Protein AF-0000000076744490 (afdb_homodimer)

pLDDT: mean 82.13, std 13.31, range [37.06, 96.62]

Solvent-accessible surface area (backbone atoms only — not comparable to full-atom values): 31929 Å² total; per-residue (Å²): 133,55,74,65,55,54,66,76,52,46,92,68,59,82,69,57,72,66,52,28,50,26,52,42,27,39,16,26,13,23,16,19,48,47,50,40,53,50,36,55,73,72,58,57,84,72,68,58,65,74,36,20,46,44,50,27,26,60,50,45,26,55,47,17,43,53,53,19,49,52,50,51,42,69,64,40,88,57,40,74,48,48,58,46,43,66,63,56,63,42,87,86,36,71,68,32,51,46,48,52,50,49,52,53,41,50,54,49,48,53,50,52,46,43,42,59,35,36,70,60,48,49,62,67,40,57,84,78,47,61,67,66,60,51,50,47,52,50,51,51,35,51,58,46,51,73,47,46,64,64,55,50,51,51,44,43,53,41,24,52,48,56,19,22,43,60,20,49,54,45,18,49,36,65,86,22,54,65,31,41,33,49,43,36,22,59,45,35,32,41,46,9,39,49,30,8,46,27,50,25,50,39,38,5,36,73,71,52,61,31,58,66,79,34,68,64,48,50,47,49,59,61,50,43,54,60,40,51,52,48,42,52,51,47,49,50,35,47,48,49,30,26,48,38,67,34,70,68,27,25,53,37,41,42,55,35,62,66,44,65,69,55,15,44,47,41,51,50,38,24,44,36,44,21,42,48,44,41,51,48,51,66,71,68,49,54,75,77,53,60,55,32,67,66,49,41,45,50,42,24,47,34,34,41,50,10,49,44,42,42,39,41,44,52,53,48,53,19,42,54,65,82,124,132,54,74,66,55,54,66,74,52,47,91,67,60,82,69,56,72,66,52,28,50,26,51,42,28,39,16,26,14,22,15,19,47,49,50,38,53,49,38,57,72,72,60,57,84,74,68,59,66,75,35,20,47,45,50,26,27,60,48,45,26,53,46,17,43,53,54,20,50,52,48,51,44,68,62,40,90,56,41,75,49,47,57,45,43,65,63,58,65,43,88,85,36,69,67,34,51,46,49,52,51,49,52,53,41,52,54,47,49,52,51,54,46,44,43,61,35,35,68,62,49,49,60,66,41,57,85,78,47,62,65,65,58,51,51,49,50,50,50,50,35,52,59,46,51,74,46,48,64,62,56,50,52,51,44,44,52,41,26,52,47,56,18,23,42,60,19,49,53,44,19,49,35,65,85,20,53,64,31,40,33,48,44,37,22,59,45,34,32,40,46,10,38,47,31,8,46,27,50,25,50,39,38,5,36,72,72,51,60,31,59,63,80,34,69,63,49,48,48,50,59,60,50,43,55,60,41,52,53,47,40,52,50,45,50,50,35,47,48,49,30,25,48,37,66,35,71,68,27,24,52,39,40,43,55,35,62,65,44,63,69,56,15,46,47,41,51,50,38,23,42,36,43,20,42,48,46,40,51,48,50,65,69,68,50,53,75,78,56,61,55,33,68,68,49,41,46,52,41,24,46,34,33,41,50,10,49,43,42,42,41,39,44,54,53,48,54,18,42,53,64,83,124

Nearest PDB structures (foldseek):
  8x2j-assembly1_C  TM=7.686E-01  e=6.790E-07  Chloroflexus aurantiacus J-10-fl
  6loe-assembly1_C  TM=7.136E-01  e=2.032E-06  Roseiflexus castenholzii DSM 13941
  7p5j-assembly1_B  TM=1.450E-01  e=9.316E-01  Homo sapiens
  8x2j-assembly1_C  TM=7.687E-01  e=6.649E-07  Chloroflexus aurantiacus J-10-fl
  6loe-assembly1_C  TM=7.156E-01  e=1.499E-06  Roseiflexus castenholzii DSM 13941

InterPro domains:
  IPR005614 NrfD-like [PF03916] (7-322)
  IPR017566 NrfD [TIGR03148] (7-323)
  IPR052049 Membrane-bound electron transfer protein [PTHR34856] (5-322)

Foldseek 3Di:
DDQVCCLQDDPLAPDHLLLLLLLLLLLLLLLLLLLLLCCVVPPDDDQSLLALLNVLSLPSNLCSLVVSVVSVLVPPPPSVCVVVLCVPQPVVDLVNVLSVLSVVLNVLSVLLSCLSCVVVVLVVCVPVDPPVVSVVSSVVSVVVNVVNVVSSVVNNVSSLCSQLSVLVNQLPPPQFLLSVFPLRSVLSSLLSNLLNLLSSLLRSCVPSVHQCPGRSNVVSLVVNQVSLVVSVVSVVVSLVVQCVVDDQSNVLSCVQCVDGDNVCLCVCQQPNQQRVVLNVCSVPPDPVCCRDSVNSNRSSVSNSRNSSSVSVSSSSSRSPRPD/DDLVCCLQDDPLAPDHLLLLLLLLLLLLLLLLLLLLLCCVVPPDDDQSLLALLNVLSLPSNLCSLVVSVVSVLVPPPPSVCVVVLCVPQPVVDLVNVLSVLSVVLNVLSVLLSCLSCVVVVLVVCVPVDDPVVSVVSSVVSVVVNVVNVVSSVVNNVSSLCSQLSVLVNQLPPPQFLLSVFPLRSVLSSLLSNLLNLLSSLLCSCPPSVHQCPGRSNVVSLVVNQVSLVVSVVSVVVSLVVQCVVDDQSNVLSCVQCVDGDNVCLCVCQQPNQQRVVLNVCSVPPDPVCCRDSVNSNRSSVSNSRNSSSVSVSSSSSRSPRPD

Secondary structure (DSSP, 8-state):
--HHHHHH--TT--S-HHHHHHHHHHHHHHHHHHHHHHIIIII--S-GGG-HHHHHHHHHHHHHHHHHHHHHHHHSSSGGGHHHHHHS--TT-HHHHHHHHHHHHHHHHHHHHHHHTHHHHHHHHTTTS-HHHHHHHHHHHHHHHHTHHHHHHHHHHHHHHHHHHHHHHHHT-TT-TTT--TTHHHHHHHHHHHHHHHHHHHHHHHTT---TTSHHHHHHHHHHHHHHHHHHHHHHHHHHHHHHH-THHHHHHHHHHSSSHHHHIIIIIIIIIIIIHHHHHHHHS-HHHHT-HHHHHHHHHHHHHHHHHHHHHHHHHTT----/--HHHHHH--TT--S-HHHHHHHHHHHHHHHHHHHHHHIIIII--S-GGG-HHHHHHHHHHHHHHHHHHHHHHHHSSSHHHHHHHHHS--TT-HHHHHHHHHHHHHHHHHHHHHHHTHHHHHHHHTTTS-HHHHHHHHHHHHHHHHTHHHHHHHHHHHHHHHHHHHHHHHHT-TT-TTT--TTHHHHHHHHHHHHHHHHHHHHHHHTS---TTSHHHHHHHHHHHHHHHHHHHHHHHHHHHHHHH-THHHHHHHHHHSSSHHHHIIIIIIIIIIIIHHHHHHHHS-HHHHT-HHHHHHHHHHHHHHHHHHHHHHHHHTT----

Radius of gyration: 26.06 Å; Cα contacts (8 Å, |Δi|>4): 910; chains: 2; bounding box: 58×89×66 Å

Sequence (646 aa):
MNGIETAFHFDSLVWDWIIAIYLFLAGMSAGAVMIGLYLKRRVIEGDPANNGILKAVAWLAPFGIIAGLTILIFHLTKPLAFWKIMIYYNPSSVMSMGVILFQVYMAVLFVWIGVIFRHQIIQFCEGKLPGGLLDWVDGVLIKIGKMNNPVELFLGVLAILLAAYTGFLLSALKTYPMLNNPVLPILFLFSSLSSGAAACLLFGILVFKESAHSPSVRWVHGFERPVVLFELFVLVTFFTGLIFSGGQNEVAAWNAIGGGFWSNWFWFGVVLIGMLLPLTLNAVTPNEVRHNGSYIFIVTTLSLVGVLMLRTFILYAGQMTVVMNGIETAFHFDSLVWDWIIAIYLFLAGMSAGAVMIGLYLKRRVIEGDPANNGILKAVAWLAPFGIIAGLTILIFHLTKPLAFWKIMIYYNPSSVMSMGVILFQVYMAVLFVWIGVIFRHQIIQFCEGKLPGGLLDWVDGVLIKIGKMNNPVELFLGVLAILLAAYTGFLLSALKTYPMLNNPVLPILFLFSSLSSGAAACLLFGILVFKESAHSPSVRWVHGFERPVVLFELFVLVTFFTGLIFSGGQNEVAAWNAIGGGFWSNWFWFGVVLIGMLLPLTLNAVTPNEVRHNGSYIFIVTTLSLVGVLMLRTFILYAGQMTVV

Structure (mmCIF, N/CA/C/O backbone):
data_AF-0000000076744490-model_v1
#
loop_
_entity.id
_entity.type
_entity.pdbx_description
1 polymer 'Nitrite reductase'
#
loop_
_atom_site.group_PDB
_atom_site.id
_atom_site.type_symbol
_atom_site.label_atom_id
_atom_site.label_alt_id
_atom_site.label_comp_id
_atom_site.label_asym_id
_atom_site.label_entity_id
_atom_site.label_seq_id
_atom_site.pdbx_PDB_ins_code
_atom_site.Cartn_x
_atom_site.Cartn_y
_atom_site.Cartn_z
_atom_site.occupancy
_atom_site.B_iso_or_equiv
_atom_site.auth_seq_id
_atom_site.auth_comp_id
_atom_site.auth_asym_id
_atom_site.auth_atom_id
_atom_site.pdbx_PDB_model_num
ATOM 1 N N . MET A 1 1 ? 28.906 8.758 30.156 1 38.09 1 MET A N 1
ATOM 2 C CA . MET A 1 1 ? 27.938 9.336 29.234 1 38.09 1 MET A CA 1
ATOM 3 C C . MET A 1 1 ? 26.828 8.344 28.922 1 38.09 1 MET A C 1
ATOM 5 O O . MET A 1 1 ? 27.094 7.219 28.5 1 38.09 1 MET A O 1
ATOM 9 N N . ASN A 1 2 ? 25.609 8.43 29.359 1 45.72 2 ASN A N 1
ATOM 10 C CA . ASN A 1 2 ? 24.5 7.48 29.406 1 45.72 2 ASN A CA 1
ATOM 11 C C . ASN A 1 2 ? 24.047 7.066 28.016 1 45.72 2 ASN A C 1
ATOM 13 O O . ASN A 1 2 ? 24.266 7.805 27.047 1 45.72 2 ASN A O 1
ATOM 17 N N . GLY A 1 3 ? 23.875 5.781 27.844 1 47.22 3 GLY A N 1
ATOM 18 C CA . GLY A 1 3 ? 23.484 5.121 26.609 1 47.22 3 GLY A CA 1
ATOM 19 C C . GLY A 1 3 ? 22.5 5.926 25.781 1 47.22 3 GLY A C 1
ATOM 20 O O . GLY A 1 3 ? 22.625 6.012 24.562 1 47.22 3 GLY A O 1
ATOM 21 N N . ILE A 1 4 ? 21.641 6.574 26.469 1 54.59 4 ILE A N 1
ATOM 22 C CA . ILE A 1 4 ? 20.609 7.391 25.828 1 54.59 4 ILE A CA 1
ATOM 23 C C . ILE A 1 4 ? 21.234 8.68 25.297 1 54.59 4 ILE A C 1
ATOM 25 O O . ILE A 1 4 ? 20.922 9.117 24.188 1 54.59 4 ILE A O 1
ATOM 29 N N . GLU A 1 5 ? 22.078 9.312 26.109 1 50.53 5 GLU A N 1
ATOM 30 C CA . GLU A 1 5 ? 22.688 10.57 25.672 1 50.53 5 GLU A CA 1
ATOM 31 C C . GLU A 1 5 ? 23.562 10.367 24.453 1 50.53 5 GLU A C 1
ATOM 33 O O . GLU A 1 5 ? 23.578 11.203 23.547 1 50.53 5 GLU A O 1
ATOM 38 N N . THR A 1 6 ? 24.266 9.352 24.453 1 50.81 6 THR A N 1
ATOM 39 C CA . THR A 1 6 ? 25.141 9.07 23.328 1 50.81 6 THR A CA 1
ATOM 40 C C . THR A 1 6 ? 24.344 8.695 22.078 1 50.81 6 THR A C 1
ATOM 42 O O . THR A 1 6 ? 24.781 8.953 20.953 1 50.81 6 THR A O 1
ATOM 45 N N . ALA A 1 7 ? 23.312 8.227 22.422 1 53.44 7 ALA A N 1
ATOM 46 C CA . ALA A 1 7 ? 22.484 7.789 21.297 1 53.44 7 ALA A CA 1
ATOM 47 C C . ALA A 1 7 ? 21.828 8.977 20.594 1 53.44 7 ALA A C 1
ATOM 49 O O . ALA A 1 7 ? 21.641 8.961 19.375 1 53.44 7 ALA A O 1
ATOM 50 N N . PHE A 1 8 ? 21.547 10.031 21.375 1 60.97 8 PHE A N 1
ATOM 51 C CA . PHE A 1 8 ? 20.812 11.156 20.828 1 60.97 8 PHE A CA 1
ATOM 52 C C . PHE A 1 8 ? 21.734 12.328 20.531 1 60.97 8 PHE A C 1
ATOM 54 O O . PHE A 1 8 ? 21.312 13.352 20 1 60.97 8 PHE A O 1
ATOM 61 N N . HIS A 1 9 ? 22.875 12.188 20.984 1 52.12 9 HIS A N 1
ATOM 62 C CA . HIS A 1 9 ? 23.859 13.234 20.719 1 52.12 9 HIS A CA 1
ATOM 63 C C . HIS A 1 9 ? 25.125 12.664 20.109 1 52.12 9 HIS A C 1
ATOM 65 O O . HIS A 1 9 ? 25.922 12.023 20.812 1 52.12 9 HIS A O 1
ATOM 71 N N . PHE A 1 10 ? 25.047 12.594 18.828 1 56.03 10 PHE A N 1
ATOM 72 C CA . PHE A 1 10 ? 26.281 12.203 18.172 1 56.03 10 PHE A CA 1
ATOM 73 C C . PHE A 1 10 ? 26.688 13.219 17.125 1 56.03 10 PHE A C 1
ATOM 75 O O . PHE A 1 10 ? 25.859 14.023 16.672 1 56.03 10 PHE A O 1
ATOM 82 N N . ASP A 1 11 ? 27.906 13.375 16.844 1 49.12 11 ASP A N 1
ATOM 83 C CA . ASP A 1 11 ? 28.516 14.422 16.031 1 49.12 11 ASP A CA 1
ATOM 84 C C . ASP A 1 11 ? 27.859 14.508 14.664 1 49.12 11 ASP A C 1
ATOM 86 O O . ASP A 1 11 ? 27.719 15.594 14.094 1 49.12 11 ASP A O 1
ATOM 90 N N . SER A 1 12 ? 27.359 13.453 14.164 1 52.72 12 SER A N 1
ATOM 91 C CA . SER A 1 12 ? 26.844 13.453 12.805 1 52.72 12 SER A CA 1
ATOM 92 C C . SER A 1 12 ? 25.344 13.758 12.789 1 52.72 12 SER A C 1
ATOM 94 O O . SER A 1 12 ? 24.719 13.758 11.727 1 52.72 12 SER A O 1
ATOM 96 N N . LEU A 1 13 ? 25 14.141 13.961 1 52.62 13 LEU A N 1
ATOM 97 C CA . LEU A 1 13 ? 23.562 14.375 14.078 1 52.62 13 LEU A CA 1
ATOM 98 C C . LEU A 1 13 ? 23.188 15.734 13.492 1 52.62 13 LEU A C 1
ATOM 100 O O . LEU A 1 13 ? 23.672 16.766 13.953 1 52.62 13 LEU A O 1
ATOM 104 N N . VAL A 1 14 ? 22.453 15.758 12.391 1 59.28 14 VAL A N 1
ATOM 105 C CA . VAL A 1 14 ? 22.016 16.984 11.742 1 59.28 14 VAL A CA 1
ATOM 106 C C . VAL A 1 14 ? 20.578 17.281 12.125 1 59.28 14 VAL A C 1
ATOM 108 O O . VAL A 1 14 ? 20.219 18.438 12.414 1 59.28 14 VAL A O 1
ATOM 111 N N . TRP A 1 15 ? 19.844 16.203 12.273 1 66.06 15 TRP A N 1
ATOM 112 C CA . TRP A 1 15 ? 18.438 16.391 12.562 1 66.06 15 TRP A CA 1
ATOM 113 C C . TRP A 1 15 ? 18.094 15.891 13.961 1 66.06 15 TRP A C 1
ATOM 115 O O . TRP A 1 15 ? 18.328 14.727 14.289 1 66.06 15 TRP A O 1
ATOM 125 N N . ASP A 1 16 ? 17.578 16.859 14.773 1 72.12 16 ASP A N 1
ATOM 126 C CA . ASP A 1 16 ? 17.281 16.594 16.172 1 72.12 16 ASP A CA 1
ATOM 127 C C . ASP A 1 16 ? 15.883 16 16.328 1 72.12 16 ASP A C 1
ATOM 129 O O . ASP A 1 16 ? 15.172 15.797 15.344 1 72.12 16 ASP A O 1
ATOM 133 N N . TRP A 1 17 ? 15.578 15.656 17.547 1 77.5 17 TRP A N 1
ATOM 134 C CA . TRP A 1 17 ? 14.32 15.031 17.938 1 77.5 17 TRP A CA 1
ATOM 135 C C . TRP A 1 17 ? 13.133 15.922 17.562 1 77.5 17 TRP A C 1
ATOM 137 O O . TRP A 1 17 ? 12.031 15.438 17.328 1 77.5 17 TRP A O 1
ATOM 147 N N . ILE A 1 18 ? 13.359 17.125 17.453 1 77.94 18 ILE A N 1
ATOM 148 C CA . ILE A 1 18 ? 12.297 18.078 17.141 1 77.94 18 ILE A CA 1
ATOM 149 C C . ILE A 1 18 ? 11.805 17.844 15.711 1 77.94 18 ILE A C 1
ATOM 151 O O . ILE A 1 18 ? 10.617 18.016 15.422 1 77.94 18 ILE A O 1
ATOM 155 N N . ILE A 1 19 ? 12.648 17.359 14.93 1 79.25 19 ILE A N 1
ATOM 156 C CA . ILE A 1 19 ? 12.281 17.094 13.547 1 79.25 19 ILE A CA 1
ATOM 157 C C . ILE A 1 19 ? 11.406 15.836 13.484 1 79.25 19 ILE A C 1
ATOM 159 O O . ILE A 1 19 ? 10.508 15.742 12.641 1 79.25 19 ILE A O 1
ATOM 163 N N . ALA A 1 20 ? 11.734 14.953 14.359 1 86.06 20 ALA A N 1
ATOM 164 C CA . ALA A 1 20 ? 10.906 13.75 14.422 1 86.06 20 ALA A CA 1
ATOM 165 C C . ALA A 1 20 ? 9.461 14.102 14.789 1 86.06 20 ALA A C 1
ATOM 167 O O . ALA A 1 20 ? 8.523 13.508 14.258 1 86.06 20 ALA A O 1
ATOM 168 N N . ILE A 1 21 ? 9.32 15.047 15.609 1 87 21 ILE A N 1
ATOM 169 C CA . ILE A 1 21 ? 7.996 15.492 16.031 1 87 21 ILE A CA 1
ATOM 170 C C . ILE A 1 21 ? 7.293 16.188 14.867 1 87 21 ILE A C 1
ATOM 172 O O . ILE A 1 21 ? 6.102 15.984 14.633 1 87 21 ILE A O 1
ATOM 176 N N . TYR A 1 22 ? 8.07 16.984 14.211 1 85.69 22 TYR A N 1
ATOM 177 C CA . TYR A 1 22 ? 7.516 17.656 13.039 1 85.69 22 TYR A CA 1
ATOM 178 C C . TYR A 1 22 ? 7.02 16.625 12.023 1 85.69 22 TYR A C 1
ATOM 180 O O . TYR A 1 22 ? 5.926 16.781 11.469 1 85.69 22 TYR A O 1
ATOM 188 N N . LEU A 1 23 ? 7.852 15.641 11.828 1 86.81 23 LEU A N 1
ATOM 189 C CA . LEU A 1 23 ? 7.496 14.617 10.859 1 86.81 23 LEU A CA 1
ATOM 190 C C . LEU A 1 23 ? 6.246 13.859 11.297 1 86.81 23 LEU A C 1
ATOM 192 O O . LEU A 1 23 ? 5.391 13.531 10.469 1 86.81 23 LEU A O 1
ATOM 196 N N . PHE A 1 24 ? 6.191 13.664 12.5 1 92 24 PHE A N 1
ATOM 197 C CA . PHE A 1 24 ? 5.047 12.953 13.062 1 92 24 PHE A CA 1
ATOM 198 C C . PHE A 1 24 ? 3.771 13.781 12.914 1 92 24 PHE A C 1
ATOM 200 O O . PHE A 1 24 ? 2.744 13.273 12.461 1 92 24 PHE A O 1
ATOM 207 N N . LEU A 1 25 ? 3.834 14.992 13.234 1 92.19 25 LEU A N 1
ATOM 208 C CA . LEU A 1 25 ? 2.668 15.867 13.203 1 92.19 25 LEU A CA 1
ATOM 209 C C . LEU A 1 25 ? 2.205 16.109 11.766 1 92.19 25 LEU A C 1
ATOM 211 O O . LEU A 1 25 ? 1.005 16.078 11.484 1 92.19 25 LEU A O 1
ATOM 215 N N . ALA A 1 26 ? 3.141 16.344 10.898 1 89.56 26 ALA A N 1
ATOM 216 C CA . ALA A 1 26 ? 2.807 16.547 9.492 1 89.56 26 ALA A CA 1
ATOM 217 C C . ALA A 1 26 ? 2.17 15.281 8.906 1 89.56 26 ALA A C 1
ATOM 219 O O . ALA A 1 26 ? 1.205 15.367 8.141 1 89.56 26 ALA A O 1
ATOM 220 N N . GLY A 1 27 ? 2.695 14.164 9.289 1 93.19 27 GLY A N 1
ATOM 221 C CA . GLY A 1 27 ? 2.125 12.906 8.836 1 93.19 27 GLY A CA 1
ATOM 222 C C . GLY A 1 27 ? 0.733 12.648 9.375 1 93.19 27 GLY A C 1
ATOM 223 O O . GLY A 1 27 ? -0.15 12.188 8.648 1 93.19 27 GLY A O 1
ATOM 224 N N . MET A 1 28 ? 0.612 12.906 10.602 1 94.88 28 MET A N 1
ATOM 225 C CA . MET A 1 28 ? -0.691 12.734 11.234 1 94.88 28 MET A CA 1
ATOM 226 C C . MET A 1 28 ? -1.745 13.609 10.57 1 94.88 28 MET A C 1
ATOM 228 O O . MET A 1 28 ? -2.881 13.172 10.359 1 94.88 28 MET A O 1
ATOM 232 N N . SER A 1 29 ? -1.323 14.812 10.25 1 95.38 29 SER A N 1
ATOM 233 C CA . SER A 1 29 ? -2.225 15.727 9.555 1 95.38 29 SER A CA 1
ATOM 234 C C . SER A 1 29 ? -2.674 15.156 8.219 1 95.38 29 SER A C 1
ATOM 236 O O . SER A 1 29 ? -3.873 15.07 7.945 1 95.38 29 SER A O 1
ATOM 238 N N . ALA A 1 30 ? -1.712 14.758 7.434 1 95.88 30 ALA A N 1
ATOM 239 C CA . ALA A 1 30 ? -2.01 14.211 6.113 1 95.88 30 ALA A CA 1
ATOM 240 C C . ALA A 1 30 ? -2.857 12.945 6.227 1 95.88 30 ALA A C 1
ATOM 242 O O . ALA A 1 30 ? -3.805 12.758 5.461 1 95.88 30 ALA A O 1
ATOM 243 N N . GLY A 1 31 ? -2.545 12.109 7.137 1 96.5 31 GLY A N 1
ATOM 244 C CA . GLY A 1 31 ? -3.314 10.898 7.348 1 96.5 31 GLY A CA 1
ATOM 245 C C . GLY A 1 31 ? -4.75 11.164 7.766 1 96.5 31 GLY A C 1
ATOM 246 O O . GLY A 1 31 ? -5.676 10.523 7.266 1 96.5 31 GLY A O 1
ATOM 247 N N . ALA A 1 32 ? -4.898 12.047 8.641 1 96.62 32 ALA A N 1
ATOM 248 C CA . ALA A 1 32 ? -6.234 12.406 9.109 1 96.62 32 ALA A CA 1
ATOM 249 C C . ALA A 1 32 ? -7.098 12.93 7.969 1 96.62 32 ALA A C 1
ATOM 251 O O . ALA A 1 32 ? -8.281 12.586 7.871 1 96.62 32 ALA A O 1
ATOM 252 N N . VAL A 1 33 ? -6.5 13.719 7.145 1 96.56 33 VAL A N 1
ATOM 253 C CA . VAL A 1 33 ? -7.234 14.305 6.031 1 96.56 33 VAL A CA 1
ATOM 254 C C . VAL A 1 33 ? -7.652 13.219 5.047 1 96.56 33 VAL A C 1
ATOM 256 O O . VAL A 1 33 ? -8.781 13.211 4.559 1 96.56 33 VAL A O 1
ATOM 259 N N . MET A 1 34 ? -6.758 12.32 4.797 1 96.12 34 MET A N 1
ATOM 260 C CA . MET A 1 34 ? -7.078 11.227 3.883 1 96.12 34 MET A CA 1
ATOM 261 C C . MET A 1 34 ? -8.234 10.391 4.418 1 96.12 34 MET A C 1
ATOM 263 O O . MET A 1 34 ? -9.148 10.047 3.668 1 96.12 34 MET A O 1
ATOM 267 N N . ILE A 1 35 ? -8.164 10.141 5.621 1 95.25 35 ILE A N 1
ATOM 268 C CA . ILE A 1 35 ? -9.219 9.359 6.254 1 95.25 35 ILE A CA 1
ATOM 269 C C . ILE A 1 35 ? -10.523 10.156 6.246 1 95.25 35 ILE A C 1
ATOM 271 O O . ILE A 1 35 ? -11.586 9.617 5.922 1 95.25 35 ILE A O 1
ATOM 275 N N . GLY A 1 36 ? -10.461 11.391 6.617 1 94.94 36 GLY A N 1
ATOM 276 C CA . GLY A 1 36 ? -11.641 12.25 6.625 1 94.94 36 GLY A CA 1
ATOM 277 C C . GLY A 1 36 ? -12.297 12.359 5.266 1 94.94 36 GLY A C 1
ATOM 278 O O . GLY A 1 36 ? -13.531 12.336 5.164 1 94.94 36 GLY A O 1
ATOM 279 N N . LEU A 1 37 ? -11.477 12.469 4.262 1 94.06 37 LEU A N 1
ATOM 280 C CA . LEU A 1 37 ? -12 12.57 2.904 1 94.06 37 LEU A CA 1
ATOM 281 C C . LEU A 1 37 ? -12.758 11.305 2.516 1 94.06 37 LEU A C 1
ATOM 283 O O . LEU A 1 37 ? -13.844 11.375 1.936 1 94.06 37 LEU A O 1
ATOM 287 N N . TYR A 1 38 ? -12.195 10.203 2.842 1 92.19 38 TYR A N 1
ATOM 288 C CA . TYR A 1 38 ? -12.836 8.945 2.5 1 92.19 38 TYR A CA 1
ATOM 289 C C . TYR A 1 38 ? -14.125 8.758 3.283 1 92.19 38 TYR A C 1
ATOM 291 O O . TYR A 1 38 ? -15.141 8.328 2.73 1 92.19 38 TYR A O 1
ATOM 299 N N . LEU A 1 39 ? -14.102 9.086 4.543 1 92.94 39 LEU A N 1
ATOM 300 C CA . LEU A 1 39 ? -15.281 8.938 5.387 1 92.94 39 LEU A CA 1
ATOM 301 C C . LEU A 1 39 ? -16.422 9.828 4.891 1 92.94 39 LEU A C 1
ATOM 303 O O . LEU A 1 39 ? -17.562 9.391 4.824 1 92.94 39 LEU A O 1
ATOM 307 N N . LYS A 1 40 ? -16.094 11.016 4.613 1 92.5 40 LYS A N 1
ATOM 308 C CA . LYS A 1 40 ? -17.109 11.953 4.141 1 92.5 40 LYS A CA 1
ATOM 309 C C . LYS A 1 40 ? -17.734 11.469 2.842 1 92.5 40 LYS A C 1
ATOM 311 O O . LYS A 1 40 ? -18.953 11.57 2.666 1 92.5 40 LYS A O 1
ATOM 316 N N . ARG A 1 41 ? -17 10.852 2.023 1 86.75 41 ARG A N 1
ATOM 317 C CA . ARG A 1 41 ? -17.453 10.492 0.685 1 86.75 41 ARG A CA 1
ATOM 318 C C . ARG A 1 41 ? -18.172 9.148 0.687 1 86.75 41 ARG A C 1
ATOM 320 O O . ARG A 1 41 ? -19.141 8.945 -0.053 1 86.75 41 ARG A O 1
ATOM 327 N N . ARG A 1 42 ? -17.781 8.25 1.55 1 86.38 42 ARG A N 1
ATOM 328 C CA . ARG A 1 42 ? -18.234 6.883 1.319 1 86.38 42 ARG A CA 1
ATOM 329 C C . ARG A 1 42 ? -18.938 6.324 2.547 1 86.38 42 ARG A C 1
ATOM 331 O O . ARG A 1 42 ? -19.734 5.387 2.438 1 86.38 42 ARG A O 1
ATOM 338 N N . VAL A 1 43 ? -18.703 6.898 3.66 1 88.06 43 VAL A N 1
ATOM 339 C CA . VAL A 1 43 ? -19.172 6.211 4.859 1 88.06 43 VAL A CA 1
ATOM 340 C C . VAL A 1 43 ? -20.266 7.035 5.531 1 88.06 43 VAL A C 1
ATOM 342 O O . VAL A 1 43 ? -21.312 6.504 5.922 1 88.06 43 VAL A O 1
ATOM 345 N N . ILE A 1 44 ? -20.047 8.289 5.66 1 88.62 44 ILE A N 1
ATOM 346 C CA . ILE A 1 44 ? -20.953 9.148 6.434 1 88.62 44 ILE A CA 1
ATOM 347 C C . ILE A 1 44 ? -22.219 9.406 5.637 1 88.62 44 ILE A C 1
ATOM 349 O O . ILE A 1 44 ? -22.172 9.828 4.48 1 88.62 44 ILE A O 1
ATOM 353 N N . GLU A 1 45 ? -23.266 8.922 6.445 1 84.19 45 GLU A N 1
ATOM 354 C CA . GLU A 1 45 ? -24.594 9.188 5.891 1 84.19 45 GLU A CA 1
ATOM 355 C C . GLU A 1 45 ? -25.25 10.375 6.578 1 84.19 45 GLU A C 1
ATOM 357 O O . GLU A 1 45 ? -25.297 10.445 7.809 1 84.19 45 GLU A O 1
ATOM 362 N N . GLY A 1 46 ? -25.344 11.531 5.91 1 83 46 GLY A N 1
ATOM 363 C CA . GLY A 1 46 ? -25.953 12.727 6.492 1 83 46 GLY A CA 1
ATOM 364 C C . GLY A 1 46 ? -25.031 13.93 6.461 1 83 46 GLY A C 1
ATOM 365 O O . GLY A 1 46 ? -24.25 14.094 5.52 1 83 46 GLY A O 1
ATOM 366 N N . ASP A 1 47 ? -25.234 14.688 7.609 1 85.94 47 ASP A N 1
ATOM 367 C CA . ASP A 1 47 ? -24.422 15.906 7.668 1 85.94 47 ASP A CA 1
ATOM 368 C C . ASP A 1 47 ? -23.031 15.609 8.211 1 85.94 47 ASP A C 1
ATOM 370 O O . ASP A 1 47 ? -22.875 15.273 9.383 1 85.94 47 ASP A O 1
ATOM 374 N N . PRO A 1 48 ? -22.062 15.75 7.375 1 87.75 48 PRO A N 1
ATOM 375 C CA . PRO A 1 48 ? -20.688 15.453 7.777 1 87.75 48 PRO A CA 1
ATOM 376 C C . PRO A 1 48 ? -20.219 16.328 8.938 1 87.75 48 PRO A C 1
ATOM 378 O O . PRO A 1 48 ? -19.312 15.93 9.68 1 87.75 48 PRO A O 1
ATOM 381 N N . ALA A 1 49 ? -20.797 17.453 9.109 1 87.94 49 ALA A N 1
ATOM 382 C CA . ALA A 1 49 ? -20.359 18.391 10.148 1 87.94 49 ALA A CA 1
ATOM 383 C C . ALA A 1 49 ? -20.688 17.844 11.539 1 87.94 49 ALA A C 1
ATOM 385 O O . ALA A 1 49 ? -20.109 18.281 12.539 1 87.94 49 ALA A O 1
ATOM 386 N N . ASN A 1 50 ? -21.578 16.875 11.609 1 88.75 50 ASN A N 1
ATOM 387 C CA . ASN A 1 50 ? -21.984 16.344 12.906 1 88.75 50 ASN A CA 1
ATOM 388 C C . ASN A 1 50 ? -21.219 15.062 13.258 1 88.75 50 ASN A C 1
ATOM 390 O O . ASN A 1 50 ? -21.375 14.531 14.352 1 88.75 50 ASN A O 1
ATOM 394 N N . ASN A 1 51 ? -20.438 14.609 12.391 1 92.06 51 ASN A N 1
ATOM 395 C CA . ASN A 1 51 ? -19.641 13.406 12.641 1 92.06 51 ASN A CA 1
ATOM 396 C C . ASN A 1 51 ? -18.438 13.711 13.516 1 92.06 51 ASN A C 1
ATOM 398 O O . ASN A 1 51 ? -17.656 14.625 13.211 1 92.06 51 ASN A O 1
ATOM 402 N N . GLY A 1 52 ? -18.297 13.031 14.555 1 91.94 52 GLY A N 1
ATOM 403 C CA . GLY A 1 52 ? -17.234 13.273 15.523 1 91.94 52 GLY A CA 1
ATOM 404 C C . GLY A 1 52 ? -15.844 13.062 14.938 1 91.94 52 GLY A C 1
ATOM 405 O O . GLY A 1 52 ? -14.891 13.742 15.336 1 91.94 52 GLY A O 1
ATOM 406 N N . ILE A 1 53 ? -15.719 12.141 14.055 1 92.81 53 ILE A N 1
ATOM 407 C CA . ILE A 1 53 ? -14.422 11.859 13.453 1 92.81 53 ILE A CA 1
ATOM 408 C C . ILE A 1 53 ? -14.008 13.023 12.555 1 92.81 53 ILE A C 1
ATOM 410 O O . ILE A 1 53 ? -12.844 13.438 12.547 1 92.81 53 ILE A O 1
ATOM 414 N N . LEU A 1 54 ? -14.961 13.578 11.836 1 94.25 54 LEU A N 1
ATOM 415 C CA . LEU A 1 54 ? -14.664 14.695 10.953 1 94.25 54 LEU A CA 1
ATOM 416 C C . LEU A 1 54 ? -14.336 15.953 11.758 1 94.25 54 LEU A C 1
ATOM 418 O O . LEU A 1 54 ? -13.516 16.766 11.336 1 94.25 54 LEU A O 1
ATOM 422 N N . LYS A 1 55 ? -14.992 16.094 12.852 1 93.94 55 LYS A N 1
ATOM 423 C CA . LYS A 1 55 ? -14.641 17.188 13.742 1 93.94 55 LYS A CA 1
ATOM 424 C C . LYS A 1 55 ? -13.211 17.062 14.25 1 93.94 55 LYS A C 1
ATOM 426 O O . LYS A 1 55 ? -12.477 18.047 14.336 1 93.94 55 LYS A O 1
ATOM 431 N N . ALA A 1 56 ? -12.883 15.836 14.562 1 94.31 56 ALA A N 1
ATOM 432 C CA . ALA A 1 56 ? -11.516 15.578 15 1 94.31 56 ALA A CA 1
ATOM 433 C C . ALA A 1 56 ? -10.516 15.906 13.898 1 94.31 56 ALA A C 1
ATOM 435 O O . ALA A 1 56 ? -9.484 16.531 14.148 1 94.31 56 ALA A O 1
ATOM 436 N N . VAL A 1 57 ? -10.836 15.5 12.695 1 94.38 57 VAL A N 1
ATOM 437 C CA . VAL A 1 57 ? -9.969 15.766 11.547 1 94.38 57 VAL A CA 1
ATOM 438 C C . VAL A 1 57 ? -9.805 17.281 11.375 1 94.38 57 VAL A C 1
ATOM 440 O O . VAL A 1 57 ? -8.703 17.766 11.109 1 94.38 57 VAL A O 1
ATOM 443 N N . ALA A 1 58 ? -10.875 17.984 11.57 1 93.25 58 ALA A N 1
ATOM 444 C CA . ALA A 1 58 ? -10.883 19.438 11.367 1 93.25 58 ALA A CA 1
ATOM 445 C C . ALA A 1 58 ? -9.953 20.125 12.359 1 93.25 58 ALA A C 1
ATOM 447 O O . ALA A 1 58 ? -9.422 21.203 12.062 1 93.25 58 ALA A O 1
ATOM 448 N N . TRP A 1 59 ? -9.75 19.547 13.43 1 92.75 59 TRP A N 1
ATOM 449 C CA . TRP A 1 59 ? -8.883 20.141 14.438 1 92.75 59 TRP A CA 1
ATOM 450 C C . TRP A 1 59 ? -7.461 19.594 14.32 1 92.75 59 TRP A C 1
ATOM 452 O O . TRP A 1 59 ? -6.492 20.359 14.383 1 92.75 59 TRP A O 1
ATOM 462 N N . LEU A 1 60 ? -7.344 18.328 14.109 1 93.62 60 LEU A N 1
ATOM 463 C CA . LEU A 1 60 ? -6.051 17.656 14.117 1 93.62 60 LEU A CA 1
ATOM 464 C C . LEU A 1 60 ? -5.227 18.047 12.898 1 93.62 60 LEU A C 1
ATOM 466 O O . LEU A 1 60 ? -4.008 18.234 13 1 93.62 60 LEU A O 1
ATOM 470 N N . ALA A 1 61 ? -5.91 18.109 11.758 1 94.62 61 ALA A N 1
ATOM 471 C CA . ALA A 1 61 ? -5.188 18.344 10.516 1 94.62 61 ALA A CA 1
ATOM 472 C C . ALA A 1 61 ? -4.512 19.719 10.523 1 94.62 61 ALA A C 1
ATOM 474 O O . ALA A 1 61 ? -3.299 19.812 10.312 1 94.62 61 ALA A O 1
ATOM 475 N N . PRO A 1 62 ? -5.25 20.781 10.844 1 92.88 62 PRO A N 1
ATOM 476 C CA . PRO A 1 62 ? -4.582 22.094 10.898 1 92.88 62 PRO A CA 1
ATOM 477 C C . PRO A 1 62 ? -3.58 22.188 12.047 1 92.88 62 PRO A C 1
ATOM 479 O O . PRO A 1 62 ? -2.523 22.797 11.898 1 92.88 62 PRO A O 1
ATOM 482 N N . PHE A 1 63 ? -3.941 21.609 13.117 1 91.88 63 PHE A N 1
ATOM 483 C CA . PHE A 1 63 ? -3.037 21.641 14.258 1 91.88 63 PHE A CA 1
ATOM 484 C C . PHE A 1 63 ? -1.705 20.984 13.914 1 91.88 63 PHE A C 1
ATOM 486 O O . PHE A 1 63 ? -0.643 21.5 14.258 1 91.88 63 PHE A O 1
ATOM 493 N N . GLY A 1 64 ? -1.796 19.859 13.32 1 90.5 64 GLY A N 1
ATOM 494 C CA . GLY A 1 64 ? -0.585 19.156 12.953 1 90.5 64 GLY A CA 1
ATOM 495 C C . GLY A 1 64 ? 0.334 19.953 12.055 1 90.5 64 GLY A C 1
ATOM 496 O O . GLY A 1 64 ? 1.551 19.969 12.258 1 90.5 64 GLY A O 1
ATOM 497 N N . ILE A 1 65 ? -0.258 20.594 11.141 1 88.12 65 ILE A N 1
ATOM 498 C CA . ILE A 1 65 ? 0.541 21.328 10.164 1 88.12 65 ILE A CA 1
ATOM 499 C C . ILE A 1 65 ? 1.089 22.609 10.797 1 88.12 65 ILE A C 1
ATOM 501 O O . ILE A 1 65 ? 2.268 22.938 10.641 1 88.12 65 ILE A O 1
ATOM 505 N N . ILE A 1 66 ? 0.246 23.328 11.531 1 88.69 66 ILE A N 1
ATOM 506 C CA . ILE A 1 66 ? 0.658 24.578 12.148 1 88.69 66 ILE A CA 1
ATOM 507 C C . ILE A 1 66 ? 1.74 24.312 13.188 1 88.69 66 ILE A C 1
ATOM 509 O O . ILE A 1 66 ? 2.771 25 13.211 1 88.69 66 ILE A O 1
ATOM 513 N N . ALA A 1 67 ? 1.492 23.359 13.984 1 87.44 67 ALA A N 1
ATOM 514 C CA . ALA A 1 67 ? 2.484 23 14.992 1 87.44 67 ALA A CA 1
ATOM 515 C C . ALA A 1 67 ? 3.779 22.516 14.336 1 87.44 67 ALA A C 1
ATOM 517 O O . ALA A 1 67 ? 4.875 22.875 14.781 1 87.44 67 ALA A O 1
ATOM 518 N N . GLY A 1 68 ? 3.654 21.766 13.352 1 80.56 68 GLY A N 1
ATOM 519 C CA . GLY A 1 68 ? 4.832 21.281 12.641 1 80.56 68 GLY A CA 1
ATOM 520 C C . GLY A 1 68 ? 5.637 22.406 12.008 1 80.56 68 GLY A C 1
ATOM 521 O O . GLY A 1 68 ? 6.863 22.438 12.133 1 80.56 68 GLY A O 1
ATOM 522 N N . LEU A 1 69 ? 4.949 23.25 11.375 1 77.12 69 LEU A N 1
ATOM 523 C CA . LEU A 1 69 ? 5.629 24.359 10.734 1 77.12 69 LEU A CA 1
ATOM 524 C C . LEU A 1 69 ? 6.293 25.266 11.773 1 77.12 69 LEU A C 1
ATOM 526 O O . LEU A 1 69 ? 7.379 25.797 11.531 1 77.12 69 LEU A O 1
ATOM 530 N N . THR A 1 70 ? 5.617 25.469 12.852 1 80.75 70 THR A N 1
ATOM 531 C CA . THR A 1 70 ? 6.184 26.266 13.93 1 80.75 70 THR A CA 1
ATOM 532 C C . THR A 1 70 ? 7.488 25.641 14.438 1 80.75 70 THR A C 1
ATOM 534 O O . THR A 1 70 ? 8.469 26.359 14.656 1 80.75 70 THR A O 1
ATOM 537 N N . ILE A 1 71 ? 7.473 24.391 14.539 1 78.5 71 ILE A N 1
ATOM 538 C CA . ILE A 1 71 ? 8.664 23.688 14.977 1 78.5 71 ILE A CA 1
ATOM 539 C C . ILE A 1 71 ? 9.781 23.859 13.953 1 78.5 71 ILE A C 1
ATOM 541 O O . ILE A 1 71 ? 10.938 24.078 14.312 1 78.5 71 ILE A O 1
ATOM 545 N N . LEU A 1 72 ? 9.438 23.766 12.719 1 70.5 72 LEU A N 1
ATOM 546 C CA . LEU A 1 72 ? 10.422 23.906 11.648 1 70.5 72 LEU A CA 1
ATOM 547 C C . LEU A 1 72 ? 11.023 25.297 11.625 1 70.5 72 LEU A C 1
ATOM 549 O O . LEU A 1 72 ? 12.219 25.469 11.391 1 70.5 72 LEU A O 1
ATOM 553 N N . ILE A 1 73 ? 10.234 26.266 11.867 1 68.75 73 ILE A N 1
ATOM 554 C CA . ILE A 1 73 ? 10.688 27.656 11.875 1 68.75 73 ILE A CA 1
ATOM 555 C C . ILE A 1 73 ? 11.68 27.875 13.023 1 68.75 73 ILE A C 1
ATOM 557 O O . ILE A 1 73 ? 12.695 28.547 12.852 1 68.75 73 ILE A O 1
ATOM 561 N N . PHE A 1 74 ? 11.453 27.281 14.078 1 67.06 74 PHE A N 1
ATOM 562 C CA . PHE A 1 74 ? 12.312 27.469 15.234 1 67.06 74 PHE A CA 1
ATOM 563 C C . PHE A 1 74 ? 13.602 26.672 15.094 1 67.06 74 PHE A C 1
ATOM 565 O O . PHE A 1 74 ? 14.633 27.031 15.68 1 67.06 74 PHE A O 1
ATOM 572 N N . HIS A 1 75 ? 13.578 25.609 14.391 1 62.59 75 HIS A N 1
ATOM 573 C CA . HIS A 1 75 ? 14.758 24.781 14.203 1 62.59 75 HIS A CA 1
ATOM 574 C C . HIS A 1 75 ? 15.695 25.391 13.156 1 62.59 75 HIS A C 1
ATOM 576 O O . HIS A 1 75 ? 16.906 25.141 13.188 1 62.59 75 HIS A O 1
ATOM 582 N N . LEU A 1 76 ? 15.133 26 12.195 1 53.69 76 LEU A N 1
ATOM 583 C CA . LEU A 1 76 ? 16 26.625 11.203 1 53.69 76 LEU A CA 1
ATOM 584 C C . LEU A 1 76 ? 16.828 27.75 11.836 1 53.69 76 LEU A C 1
ATOM 586 O O . LEU A 1 76 ? 16.328 28.484 12.703 1 53.69 76 LEU A O 1
ATOM 590 N N . THR A 1 77 ? 18.188 27.453 12.023 1 52.38 77 THR A N 1
ATOM 591 C CA . THR A 1 77 ? 19.125 28.406 12.602 1 52.38 77 THR A CA 1
ATOM 592 C C . THR A 1 77 ? 18.766 29.844 12.227 1 52.38 77 THR A C 1
ATOM 594 O O . THR A 1 77 ? 19 30.766 13 1 52.38 77 THR A O 1
ATOM 597 N N . LYS A 1 78 ? 18.547 30.078 10.906 1 46 78 LYS A N 1
ATOM 598 C CA . LYS A 1 78 ? 18.109 31.438 10.539 1 46 78 LYS A CA 1
ATOM 599 C C . LYS A 1 78 ? 16.641 31.438 10.102 1 46 78 LYS A C 1
ATOM 601 O O . LYS A 1 78 ? 16.344 31.359 8.914 1 46 78 LYS A O 1
ATOM 606 N N . PRO A 1 79 ? 15.836 31.344 11.055 1 48.59 79 PRO A N 1
ATOM 607 C CA . PRO A 1 79 ? 14.391 31.266 10.875 1 48.59 79 PRO A CA 1
ATOM 608 C C . PRO A 1 79 ? 13.859 32.281 9.859 1 48.59 79 PRO A C 1
ATOM 610 O O . PRO A 1 79 ? 12.906 31.969 9.133 1 48.59 79 PRO A O 1
ATOM 613 N N . LEU A 1 80 ? 14.523 33.344 9.953 1 44.34 80 LEU A N 1
ATOM 614 C CA . LEU A 1 80 ? 14.133 34.438 9.086 1 44.34 80 LEU A CA 1
ATOM 615 C C . LEU A 1 80 ? 14.484 34.156 7.629 1 44.34 80 LEU A C 1
ATOM 617 O O . LEU A 1 80 ? 14.008 34.844 6.719 1 44.34 80 LEU A O 1
ATOM 621 N N . ALA A 1 81 ? 15.391 33.375 7.453 1 41.78 81 ALA A N 1
ATOM 622 C CA . ALA A 1 81 ? 15.773 33.031 6.086 1 41.78 81 ALA A CA 1
ATOM 623 C C . ALA A 1 81 ? 14.852 31.969 5.504 1 41.78 81 ALA A C 1
ATOM 625 O O . ALA A 1 81 ? 14.938 31.641 4.32 1 41.78 81 ALA A O 1
ATOM 626 N N . PHE A 1 82 ? 14.172 31.344 6.266 1 48.88 82 PHE A N 1
ATOM 627 C CA . PHE A 1 82 ? 13.148 30.406 5.816 1 48.88 82 PHE A CA 1
ATOM 628 C C . PHE A 1 82 ? 12.195 31.078 4.836 1 48.88 82 PHE A C 1
ATOM 630 O O . PHE A 1 82 ? 11.766 30.453 3.857 1 48.88 82 PHE A O 1
ATOM 637 N N . TRP A 1 83 ? 11.922 32.406 5.293 1 44.28 83 TRP A N 1
ATOM 638 C CA . TRP A 1 83 ? 11.094 33.125 4.34 1 44.28 83 TRP A CA 1
ATOM 639 C C . TRP A 1 83 ? 11.766 33.188 2.971 1 44.28 83 TRP A C 1
ATOM 641 O O . TRP A 1 83 ? 11.086 33.219 1.941 1 44.28 83 TRP A O 1
ATOM 651 N N . LYS A 1 84 ? 13.023 33.188 2.99 1 45.72 84 LYS A N 1
ATOM 652 C CA . LYS A 1 84 ? 13.75 33.281 1.728 1 45.72 84 LYS A CA 1
ATOM 653 C C . LYS A 1 84 ? 13.672 31.969 0.95 1 45.72 84 LYS A C 1
ATOM 655 O O . LYS A 1 84 ? 13.57 31.984 -0.279 1 45.72 84 LYS A O 1
ATOM 660 N N . ILE A 1 85 ? 13.781 30.938 1.667 1 47.41 85 ILE A N 1
ATOM 661 C CA . ILE A 1 85 ? 13.695 29.641 1.001 1 47.41 85 ILE A CA 1
ATOM 662 C C . ILE A 1 85 ? 12.273 29.422 0.484 1 47.41 85 ILE A C 1
ATOM 664 O O . ILE A 1 85 ? 12.07 28.781 -0.546 1 47.41 85 ILE A O 1
ATOM 668 N N . MET A 1 86 ? 11.359 29.953 1.263 1 44.75 86 MET A N 1
ATOM 669 C CA . MET A 1 86 ? 9.969 29.938 0.823 1 44.75 86 MET A CA 1
ATOM 670 C C . MET A 1 86 ? 9.797 30.75 -0.453 1 44.75 86 MET A C 1
ATOM 672 O O . MET A 1 86 ? 8.938 30.453 -1.281 1 44.75 86 MET A O 1
ATOM 676 N N . ILE A 1 87 ? 10.594 31.828 -0.504 1 44.88 87 ILE A N 1
ATOM 677 C CA . ILE A 1 87 ? 10.414 32.75 -1.62 1 44.88 87 ILE A CA 1
ATOM 678 C C . ILE A 1 87 ? 11.352 32.375 -2.764 1 44.88 87 ILE A C 1
ATOM 680 O O . ILE A 1 87 ? 10.977 32.438 -3.936 1 44.88 87 ILE A O 1
ATOM 684 N N . TYR A 1 88 ? 12.5 31.984 -2.529 1 44.41 88 TYR A N 1
ATOM 685 C CA . TYR A 1 88 ? 13.367 31.625 -3.645 1 44.41 88 TYR A CA 1
ATOM 686 C C . TYR A 1 88 ? 13.258 30.125 -3.953 1 44.41 88 TYR A C 1
ATOM 688 O O . TYR A 1 88 ? 13.914 29.312 -3.303 1 44.41 88 TYR A O 1
ATOM 696 N N . TYR A 1 89 ? 12.328 29.812 -4.68 1 48.88 89 TYR A N 1
ATOM 697 C CA . TYR A 1 89 ? 11.953 28.469 -5.102 1 48.88 89 TYR A CA 1
ATOM 698 C C . TYR A 1 89 ? 12.977 27.906 -6.078 1 48.88 89 TYR A C 1
ATOM 700 O O . TYR A 1 89 ? 13.328 28.547 -7.062 1 48.88 89 TYR A O 1
ATOM 708 N N . ASN A 1 90 ? 13.93 27.203 -5.629 1 51.19 90 ASN A N 1
ATOM 709 C CA . ASN A 1 90 ? 14.695 26.406 -6.586 1 51.19 90 ASN A CA 1
ATOM 710 C C . ASN A 1 90 ? 14.016 25.078 -6.879 1 51.19 90 ASN A C 1
ATOM 712 O O . ASN A 1 90 ? 13.977 24.188 -6.016 1 51.19 90 ASN A O 1
ATOM 716 N N . PRO A 1 91 ? 13.297 25.047 -7.977 1 55.66 91 PRO A N 1
ATOM 717 C CA . PRO A 1 91 ? 12.539 23.844 -8.328 1 55.66 91 PRO A CA 1
ATOM 718 C C . PRO A 1 91 ? 13.398 22.578 -8.281 1 55.66 91 PRO A C 1
ATOM 720 O O . PRO A 1 91 ? 12.859 21.469 -8.219 1 55.66 91 PRO A O 1
ATOM 723 N N . SER A 1 92 ? 14.625 22.766 -8.219 1 56.78 92 SER A N 1
ATOM 724 C CA . SER A 1 92 ? 15.469 21.562 -8.242 1 56.78 92 SER A CA 1
ATOM 725 C C . SER A 1 92 ? 15.734 21.062 -6.828 1 56.78 92 SER A C 1
ATOM 727 O O . SER A 1 92 ? 16.234 19.938 -6.652 1 56.78 92 SER A O 1
ATOM 729 N N . SER A 1 93 ? 15.289 21.906 -5.918 1 63 93 SER A N 1
ATOM 730 C CA . SER A 1 93 ? 15.547 21.484 -4.543 1 63 93 SER A CA 1
ATOM 731 C C . SER A 1 93 ? 14.312 20.844 -3.926 1 63 93 SER A C 1
ATOM 733 O O . SER A 1 93 ? 13.211 21.391 -4.004 1 63 93 SER A O 1
ATOM 735 N N . VAL A 1 94 ? 14.414 19.625 -3.484 1 68.25 94 VAL A N 1
ATOM 736 C CA . VAL A 1 94 ? 13.352 18.875 -2.838 1 68.25 94 VAL A CA 1
ATOM 737 C C . VAL A 1 94 ? 12.773 19.672 -1.675 1 68.25 94 VAL A C 1
ATOM 739 O O . VAL A 1 94 ? 11.562 19.656 -1.433 1 68.25 94 VAL A O 1
ATOM 742 N N . MET A 1 95 ? 13.625 20.547 -1.077 1 68.25 95 MET A N 1
ATOM 743 C CA . MET A 1 95 ? 13.18 21.328 0.077 1 68.25 95 MET A CA 1
ATOM 744 C C . MET A 1 95 ? 12.234 22.453 -0.349 1 68.25 95 MET A C 1
ATOM 746 O O . MET A 1 95 ? 11.219 22.688 0.308 1 68.25 95 MET A O 1
ATOM 750 N N . SER A 1 96 ? 12.539 23.062 -1.447 1 69.12 96 SER A N 1
ATOM 751 C CA . SER A 1 96 ? 11.688 24.141 -1.951 1 69.12 96 SER A CA 1
ATOM 752 C C . SER A 1 96 ? 10.328 23.609 -2.393 1 69.12 96 SER A C 1
ATOM 754 O O . SER A 1 96 ? 9.305 24.25 -2.158 1 69.12 96 SER A O 1
ATOM 756 N N . MET A 1 97 ? 10.32 22.453 -2.893 1 78.44 97 MET A N 1
ATOM 757 C CA . MET A 1 97 ? 9.07 21.844 -3.326 1 78.44 97 MET A CA 1
ATOM 758 C C . MET A 1 97 ? 8.195 21.5 -2.127 1 78.44 97 MET A C 1
ATOM 760 O O . MET A 1 97 ? 6.965 21.547 -2.213 1 78.44 97 MET A O 1
ATOM 764 N N . GLY A 1 98 ? 8.805 21.266 -1.092 1 77.88 98 GLY A N 1
ATOM 765 C CA . GLY A 1 98 ? 8.062 20.953 0.12 1 77.88 98 GLY A CA 1
ATOM 766 C C . GLY A 1 98 ? 7.32 22.141 0.694 1 77.88 98 GLY A C 1
ATOM 767 O O . GLY A 1 98 ? 6.176 22.016 1.13 1 77.88 98 GLY A O 1
ATOM 768 N N . VAL A 1 99 ? 7.938 23.25 0.599 1 76.62 99 VAL A N 1
ATOM 769 C CA . VAL A 1 99 ? 7.32 24.453 1.152 1 76.62 99 VAL A CA 1
ATOM 770 C C . VAL A 1 99 ? 6.078 24.812 0.344 1 76.62 99 VAL A C 1
ATOM 772 O O . VAL A 1 99 ? 5.043 25.172 0.911 1 76.62 99 VAL A O 1
ATOM 775 N N . ILE A 1 100 ? 6.219 24.688 -0.88 1 81.31 100 ILE A N 1
ATOM 776 C CA . ILE A 1 100 ? 5.078 24.969 -1.746 1 81.31 100 ILE A CA 1
ATOM 777 C C . ILE A 1 100 ? 3.957 23.969 -1.462 1 81.31 100 ILE A C 1
ATOM 779 O O . ILE A 1 100 ? 2.787 24.344 -1.371 1 81.31 100 ILE A O 1
ATOM 783 N N . LEU A 1 101 ? 4.355 22.766 -1.328 1 87.44 101 LEU A N 1
ATOM 784 C CA . LEU A 1 101 ? 3.375 21.719 -1.051 1 87.44 101 LEU A CA 1
ATOM 785 C C . LEU A 1 101 ? 2.643 22 0.258 1 87.44 101 LEU A C 1
ATOM 787 O O . LEU A 1 101 ? 1.416 21.891 0.324 1 87.44 101 LEU A O 1
ATOM 791 N N . PHE A 1 102 ? 3.348 22.484 1.19 1 86.75 102 PHE A N 1
ATOM 792 C CA . PHE A 1 102 ? 2.768 22.781 2.498 1 86.75 102 PHE A CA 1
ATOM 793 C C . PHE A 1 102 ? 1.782 23.938 2.412 1 86.75 102 PHE A C 1
A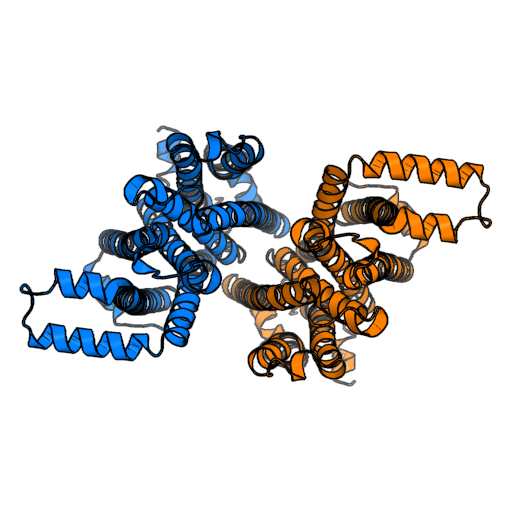TOM 795 O O . PHE A 1 102 ? 0.695 23.875 2.99 1 86.75 102 PHE A O 1
ATOM 802 N N . GLN A 1 103 ? 2.158 24.938 1.701 1 86.44 103 GLN A N 1
ATOM 803 C CA . GLN A 1 103 ? 1.318 26.125 1.592 1 86.44 103 GLN A CA 1
ATOM 804 C C . GLN A 1 103 ? 0.026 25.812 0.84 1 86.44 103 GLN A C 1
ATOM 806 O O . GLN A 1 103 ? -1.061 26.188 1.283 1 86.44 103 GLN A O 1
ATOM 811 N N . VAL A 1 104 ? 0.195 25.188 -0.21 1 90.44 104 VAL A N 1
ATOM 812 C CA . VAL A 1 104 ? -0.979 24.859 -1.012 1 90.44 104 VAL A CA 1
ATOM 813 C C . VAL A 1 104 ? -1.875 23.875 -0.243 1 90.44 104 VAL A C 1
ATOM 815 O O . VAL A 1 104 ? -3.1 24.031 -0.237 1 90.44 104 VAL A O 1
ATOM 818 N N . TYR A 1 105 ? -1.28 22.906 0.385 1 94.12 105 TYR A N 1
ATOM 819 C CA . TYR A 1 105 ? -2.025 21.953 1.195 1 94.12 105 TYR A CA 1
ATOM 820 C C . TYR A 1 105 ? -2.818 22.672 2.287 1 94.12 105 TYR A C 1
ATOM 822 O O . TYR A 1 105 ? -4.008 22.406 2.469 1 94.12 105 TYR A O 1
ATOM 830 N N . MET A 1 106 ? -2.178 23.562 2.961 1 92.5 106 MET A N 1
ATOM 831 C CA . MET A 1 106 ? -2.83 24.281 4.047 1 92.5 106 MET A CA 1
ATOM 832 C C . MET A 1 106 ? -3.996 25.109 3.525 1 92.5 106 MET A C 1
ATOM 834 O O . MET A 1 106 ? -5.074 25.125 4.125 1 92.5 106 MET A O 1
ATOM 838 N N . ALA A 1 107 ? -3.768 25.766 2.465 1 91.81 107 ALA A N 1
ATOM 839 C CA . ALA A 1 107 ? -4.812 26.609 1.88 1 91.81 107 ALA A CA 1
ATOM 840 C C . ALA A 1 107 ? -6.031 25.766 1.492 1 91.81 107 ALA A C 1
ATOM 842 O O . ALA A 1 107 ? -7.164 26.125 1.826 1 91.81 107 ALA A O 1
ATOM 843 N N . VAL A 1 108 ? -5.793 24.688 0.867 1 93.31 108 VAL A N 1
ATOM 844 C CA . VAL A 1 108 ? -6.887 23.844 0.404 1 93.31 108 VAL A CA 1
ATOM 845 C C . VAL A 1 108 ? -7.562 23.172 1.599 1 93.31 108 VAL A C 1
ATOM 847 O O . VAL A 1 108 ? -8.781 22.969 1.601 1 93.31 108 VAL A O 1
ATOM 850 N N . LEU A 1 109 ? -6.758 22.797 2.543 1 94.62 109 LEU A N 1
ATOM 851 C CA . LEU A 1 109 ? -7.293 22.188 3.756 1 94.62 109 LEU A CA 1
ATOM 852 C C . LEU A 1 109 ? -8.281 23.125 4.445 1 94.62 109 LEU A C 1
ATOM 854 O O . LEU A 1 109 ? -9.383 22.719 4.805 1 94.62 109 LEU A O 1
ATOM 858 N N . PHE A 1 110 ? -7.938 24.375 4.621 1 92.44 110 PHE A N 1
ATOM 859 C CA . PHE A 1 110 ? -8.797 25.344 5.285 1 92.44 110 PHE A CA 1
ATOM 860 C C . PHE A 1 110 ? -10.062 25.594 4.473 1 92.44 110 PHE A C 1
ATOM 862 O O . PHE A 1 110 ? -11.141 25.781 5.035 1 92.44 110 PHE A O 1
ATOM 869 N N . VAL A 1 111 ? -9.906 25.594 3.234 1 90.75 111 VAL A N 1
ATOM 870 C CA . VAL A 1 111 ? -11.078 25.75 2.373 1 90.75 111 VAL A CA 1
ATOM 871 C C . VAL A 1 111 ? -12.016 24.562 2.555 1 90.75 111 VAL A C 1
ATOM 873 O O . VAL A 1 111 ? -13.234 24.734 2.676 1 90.75 111 VAL A O 1
ATOM 876 N N . TRP A 1 112 ? -11.445 23.391 2.572 1 92.81 112 TRP A N 1
ATOM 877 C CA . TRP A 1 112 ? -12.234 22.188 2.725 1 92.81 112 TRP A CA 1
ATOM 878 C C . TRP A 1 112 ? -12.961 22.172 4.066 1 92.81 112 TRP A C 1
ATOM 880 O O . TRP A 1 112 ? -14.148 21.859 4.133 1 92.81 112 TRP A O 1
ATOM 890 N N . ILE A 1 113 ? -12.273 22.547 5.113 1 91.88 113 ILE A N 1
ATOM 891 C CA . ILE A 1 113 ? -12.867 22.609 6.445 1 91.88 113 ILE A CA 1
ATOM 892 C C . ILE A 1 113 ? -13.953 23.688 6.477 1 91.88 113 ILE A C 1
ATOM 894 O O . ILE A 1 113 ? -15.016 23.484 7.074 1 91.88 113 ILE A O 1
ATOM 898 N N . GLY A 1 114 ? -13.703 24.812 5.855 1 89.12 114 GLY A N 1
ATOM 899 C CA . GLY A 1 114 ? -14.672 25.891 5.793 1 89.12 114 GLY A CA 1
ATOM 900 C C . GLY A 1 114 ? -15.961 25.5 5.102 1 89.12 114 GLY A C 1
ATOM 901 O O . GLY A 1 114 ? -17.047 25.922 5.512 1 89.12 114 GLY A O 1
ATOM 902 N N . VAL A 1 115 ? -15.852 24.703 4.152 1 88.81 115 VAL A N 1
ATOM 903 C CA . VAL A 1 115 ? -17.031 24.266 3.398 1 88.81 115 VAL A CA 1
ATOM 904 C C . VAL A 1 115 ? -17.844 23.281 4.234 1 88.81 115 VAL A C 1
ATOM 906 O O . VAL A 1 115 ? -19.062 23.375 4.281 1 88.81 115 VAL A O 1
ATOM 909 N N . ILE A 1 116 ? -17.188 22.391 4.867 1 87.94 116 ILE A N 1
ATOM 910 C CA . ILE A 1 116 ? -17.875 21.359 5.641 1 87.94 116 ILE A CA 1
ATOM 911 C C . ILE A 1 116 ? -18.531 21.984 6.871 1 87.94 116 ILE A C 1
ATOM 913 O O . ILE A 1 116 ? -19.672 21.656 7.211 1 87.94 116 ILE A O 1
ATOM 917 N N . PHE A 1 117 ? -17.844 22.922 7.469 1 89.81 117 PHE A N 1
ATOM 918 C CA . PHE A 1 117 ? -18.328 23.531 8.703 1 89.81 117 PHE A CA 1
ATOM 919 C C . PHE A 1 117 ? -18.781 24.969 8.453 1 89.81 117 PHE A C 1
ATOM 921 O O . PHE A 1 117 ? -18.578 25.844 9.297 1 89.81 117 PHE A O 1
ATOM 928 N N . ARG A 1 118 ? -19.281 25.172 7.367 1 85.69 118 ARG A N 1
ATOM 929 C CA . ARG A 1 118 ? -19.672 26.516 6.977 1 85.69 118 ARG A CA 1
ATOM 930 C C . ARG A 1 118 ? -20.656 27.109 7.977 1 85.69 118 ARG A C 1
ATOM 932 O O . ARG A 1 118 ? -20.453 28.219 8.477 1 85.69 118 ARG A O 1
ATOM 939 N N . HIS A 1 119 ? -21.672 26.312 8.289 1 83.31 119 HIS A N 1
ATOM 940 C CA . HIS A 1 119 ? -22.719 26.812 9.164 1 83.31 119 HIS A CA 1
ATOM 941 C C . HIS A 1 119 ? -22.172 27.141 10.547 1 83.31 119 HIS A C 1
ATOM 943 O O . HIS A 1 119 ? -22.5 28.188 11.125 1 83.31 119 HIS A O 1
ATOM 949 N N . GLN A 1 120 ? -21.344 26.297 11.008 1 82.5 120 GLN A N 1
ATOM 950 C CA . GLN A 1 120 ? -20.766 26.5 12.336 1 82.5 120 GLN A CA 1
ATOM 951 C C . GLN A 1 120 ? -19.797 27.672 12.352 1 82.5 120 GLN A C 1
ATOM 953 O O . GLN A 1 120 ? -19.766 28.438 13.312 1 82.5 120 GLN A O 1
ATOM 958 N N . ILE A 1 121 ? -19.125 27.844 11.297 1 80.5 121 ILE A N 1
ATOM 959 C CA . ILE A 1 121 ? -18.125 28.906 11.219 1 80.5 121 ILE A CA 1
ATOM 960 C C . ILE A 1 121 ? -18.812 30.266 11.055 1 80.5 121 ILE A C 1
ATOM 962 O O . ILE A 1 121 ? -18.438 31.234 11.703 1 80.5 121 ILE A O 1
ATOM 966 N N . ILE A 1 122 ? -19.828 30.281 10.266 1 79.56 122 ILE A N 1
ATOM 967 C CA . ILE A 1 122 ? -20.531 31.531 10.023 1 79.56 122 ILE A CA 1
ATOM 968 C C . ILE A 1 122 ? -21.297 31.938 11.281 1 79.56 122 ILE A C 1
ATOM 970 O O . ILE A 1 122 ? -21.344 33.125 11.633 1 79.56 122 ILE A O 1
ATOM 974 N N . GLN A 1 123 ? -21.844 30.984 11.891 1 80.06 123 GLN A N 1
ATOM 975 C CA . GLN A 1 123 ? -22.562 31.281 13.125 1 80.06 123 GLN A CA 1
ATOM 976 C C . GLN A 1 123 ? -21.609 31.797 14.203 1 80.06 123 GLN A C 1
ATOM 978 O O . GLN A 1 123 ? -21.953 32.688 14.961 1 80.06 123 GLN A O 1
ATOM 983 N N . PHE A 1 124 ? -20.469 31.188 14.195 1 78.12 124 PHE A N 1
ATOM 984 C CA . PHE A 1 124 ? -19.469 31.594 15.188 1 78.12 124 PHE A CA 1
ATOM 985 C C . PHE A 1 124 ? -18.922 32.969 14.859 1 78.12 124 PHE A C 1
ATOM 987 O O . PHE A 1 124 ? -18.641 33.781 15.766 1 78.12 124 PHE A O 1
ATOM 994 N N . CYS A 1 125 ? -18.781 33.281 13.578 1 75.75 125 CYS A N 1
ATOM 995 C CA . CYS A 1 125 ? -18.188 34.562 13.156 1 75.75 125 CYS A CA 1
ATOM 996 C C . CYS A 1 125 ? -19.25 35.625 13.031 1 75.75 125 CYS A C 1
ATOM 998 O O . CYS A 1 125 ? -18.906 36.812 12.836 1 75.75 125 CYS A O 1
ATOM 1000 N N . GLU A 1 126 ? -20.484 35.219 13.141 1 76.38 126 GLU A N 1
ATOM 1001 C CA . GLU A 1 126 ? -21.547 36.188 13.109 1 76.38 126 GLU A CA 1
ATOM 1002 C C . GLU A 1 126 ? -21.406 37.188 14.25 1 76.38 126 GLU A C 1
ATOM 1004 O O . GLU A 1 126 ? -21.312 36.812 15.414 1 76.38 126 GLU A O 1
ATOM 1009 N N . GLY A 1 127 ? -21.188 38.438 13.906 1 71.19 127 GLY A N 1
ATOM 1010 C CA . GLY A 1 127 ? -21.062 39.5 14.906 1 71.19 127 GLY A CA 1
ATOM 1011 C C . GLY A 1 127 ? -19.625 39.875 15.172 1 71.19 127 GLY A C 1
ATOM 1012 O O . GLY A 1 127 ? -19.375 40.969 15.734 1 71.19 127 GLY A O 1
ATOM 1013 N N . LYS A 1 128 ? -18.672 39 14.953 1 76.06 128 LYS A N 1
ATOM 1014 C CA . LYS A 1 128 ? -17.266 39.281 15.25 1 76.06 128 LYS A CA 1
ATOM 1015 C C . LYS A 1 128 ? -16.578 39.906 14.055 1 76.06 128 LYS A C 1
ATOM 1017 O O . LYS A 1 128 ? -15.609 40.656 14.219 1 76.06 128 LYS A O 1
ATOM 1022 N N . LEU A 1 129 ? -17.016 39.5 12.922 1 73.38 129 LEU A N 1
ATOM 1023 C CA . LEU A 1 129 ? -16.406 40 11.695 1 73.38 129 LEU A CA 1
ATOM 1024 C C . LEU A 1 129 ? -17.391 40.906 10.945 1 73.38 129 LEU A C 1
ATOM 1026 O O . LEU A 1 129 ? -18.609 40.781 11.117 1 73.38 129 LEU A O 1
ATOM 1030 N N . PRO A 1 130 ? -16.781 41.906 10.242 1 76.12 130 PRO A N 1
ATOM 1031 C CA . PRO A 1 130 ? -17.672 42.75 9.453 1 76.12 130 PRO A CA 1
ATOM 1032 C C . PRO A 1 130 ? -18.594 41.969 8.523 1 76.12 130 PRO A C 1
ATOM 1034 O O . PRO A 1 130 ? -18.172 40.969 7.926 1 76.12 130 PRO A O 1
ATOM 1037 N N . GLY A 1 131 ? -19.812 42.219 8.594 1 72.06 131 GLY A N 1
ATOM 1038 C CA . GLY A 1 131 ? -20.859 41.562 7.84 1 72.06 131 GLY A CA 1
ATOM 1039 C C . GLY A 1 131 ? -20.516 41.375 6.379 1 72.06 131 GLY A C 1
ATOM 1040 O O . GLY A 1 131 ? -20.781 40.312 5.812 1 72.06 131 GLY A O 1
ATOM 1041 N N . GLY A 1 132 ? -19.844 42.312 5.859 1 75.5 132 GLY A N 1
ATOM 1042 C CA . GLY A 1 132 ? -19.5 42.25 4.449 1 75.5 132 GLY A CA 1
ATOM 1043 C C . GLY A 1 132 ? -18.5 41.125 4.148 1 75.5 132 GLY A C 1
ATOM 1044 O O . GLY A 1 132 ? -18.656 40.406 3.172 1 75.5 132 GLY A O 1
ATOM 1045 N N . LEU A 1 133 ? -17.531 41.031 4.977 1 76.56 133 LEU A N 1
ATOM 1046 C CA . LEU A 1 133 ? -16.516 40 4.801 1 76.56 133 LEU A CA 1
ATOM 1047 C C . LEU A 1 133 ? -17.094 38.594 5.016 1 76.56 133 LEU A C 1
ATOM 1049 O O . LEU A 1 133 ? -16.75 37.656 4.293 1 76.56 133 LEU A O 1
ATOM 1053 N N . LEU A 1 134 ? -17.891 38.562 5.93 1 79.94 134 LEU A N 1
ATOM 1054 C CA . LEU A 1 134 ? -18.531 37.281 6.23 1 79.94 134 LEU A CA 1
ATOM 1055 C C . LEU A 1 134 ? -19.391 36.812 5.062 1 79.94 134 LEU A C 1
ATOM 1057 O O . LEU A 1 134 ? -19.422 35.625 4.738 1 79.94 134 LEU A O 1
ATOM 1061 N N . ASP A 1 135 ? -20.078 37.844 4.508 1 80.62 135 ASP A N 1
ATOM 1062 C CA . ASP A 1 135 ? -20.922 37.531 3.363 1 80.62 135 ASP A CA 1
ATOM 1063 C C . ASP A 1 135 ? -20.094 37.094 2.166 1 80.62 135 ASP A C 1
ATOM 1065 O O . ASP A 1 135 ? -20.484 36.188 1.412 1 80.62 135 ASP A O 1
ATOM 1069 N N . TRP A 1 136 ? -19.016 37.719 2.119 1 82.31 136 TRP A N 1
ATOM 1070 C CA . TRP A 1 136 ? -18.125 37.344 1.025 1 82.31 136 TRP A CA 1
ATOM 1071 C C . TRP A 1 136 ? -17.562 35.938 1.216 1 82.31 136 TRP A C 1
ATOM 1073 O O . TRP A 1 136 ? -17.547 35.156 0.274 1 82.31 136 TRP A O 1
ATOM 1083 N N . VAL A 1 137 ? -17.125 35.688 2.408 1 79.69 137 VAL A N 1
ATOM 1084 C CA . VAL A 1 137 ? -16.562 34.375 2.725 1 79.69 137 VAL A CA 1
ATOM 1085 C C . VAL A 1 137 ? -17.641 33.312 2.547 1 79.69 137 VAL A C 1
ATOM 1087 O O . VAL A 1 137 ? -17.375 32.25 1.995 1 79.69 137 VAL A O 1
ATOM 1090 N N . ASP A 1 138 ? -18.797 33.656 2.969 1 81.88 138 ASP A N 1
ATOM 1091 C CA . ASP A 1 138 ? -19.922 32.719 2.828 1 81.88 138 ASP A CA 1
ATOM 1092 C C . ASP A 1 138 ? -20.219 32.438 1.358 1 81.88 138 ASP A C 1
ATOM 1094 O O . ASP A 1 138 ? -20.484 31.297 0.98 1 81.88 138 ASP A O 1
ATOM 1098 N N . GLY A 1 139 ? -20.125 33.5 0.605 1 81.94 139 GLY A N 1
ATOM 1099 C CA . GLY A 1 139 ? -20.375 33.344 -0.822 1 81.94 139 GLY A CA 1
ATOM 1100 C C . GLY A 1 139 ? -19.344 32.469 -1.517 1 81.94 139 GLY A C 1
ATOM 1101 O O . GLY A 1 139 ? -19.703 31.656 -2.357 1 81.94 139 GLY A O 1
ATOM 1102 N N . VAL A 1 140 ? -18.156 32.656 -1.091 1 81.5 140 VAL A N 1
ATOM 1103 C CA . VAL A 1 140 ? -17.078 31.891 -1.675 1 81.5 140 VAL A CA 1
ATOM 1104 C C . VAL A 1 140 ? -17.203 30.422 -1.26 1 81.5 140 VAL A C 1
ATOM 1106 O O . VAL A 1 140 ? -17.031 29.516 -2.082 1 81.5 140 VAL A O 1
ATOM 1109 N N . LEU A 1 141 ? -17.531 30.219 -0.074 1 83.38 141 LEU A N 1
ATOM 1110 C CA . LEU A 1 141 ? -17.672 28.859 0.446 1 83.38 141 LEU A CA 1
ATOM 1111 C C . LEU A 1 141 ? -18.828 28.125 -0.225 1 83.38 141 LEU A C 1
ATOM 1113 O O . LEU A 1 141 ? -18.734 26.922 -0.49 1 83.38 141 LEU A O 1
ATOM 1117 N N . ILE A 1 142 ? -19.828 28.922 -0.535 1 83.88 142 ILE A N 1
ATOM 1118 C CA . ILE A 1 142 ? -20.984 28.344 -1.208 1 83.88 142 ILE A CA 1
ATOM 1119 C C . ILE A 1 142 ? -20.609 27.938 -2.631 1 83.88 142 ILE A C 1
ATOM 1121 O O . ILE A 1 142 ? -20.984 26.875 -3.102 1 83.88 142 ILE A O 1
ATOM 1125 N N . LYS A 1 143 ? -19.859 28.797 -3.195 1 84.88 143 LYS A N 1
ATOM 1126 C CA . LYS A 1 143 ? -19.453 28.516 -4.566 1 84.88 143 LYS A CA 1
ATOM 1127 C C . LYS A 1 143 ? -18.531 27.312 -4.625 1 84.88 143 LYS A C 1
ATOM 1129 O O . LYS A 1 143 ? -18.656 26.469 -5.516 1 84.88 143 LYS A O 1
ATOM 1134 N N . ILE A 1 144 ? -17.688 27.141 -3.672 1 82.81 144 ILE A N 1
ATOM 1135 C CA . ILE A 1 144 ? -16.734 26.031 -3.625 1 82.81 144 ILE A CA 1
ATOM 1136 C C . ILE A 1 144 ? -17.453 24.75 -3.189 1 82.81 144 ILE A C 1
ATOM 1138 O O . ILE A 1 144 ? -17.125 23.656 -3.65 1 82.81 144 ILE A O 1
ATOM 1142 N N . GLY A 1 145 ? -18.359 24.969 -2.355 1 79.19 145 GLY A N 1
ATOM 1143 C CA . GLY A 1 145 ? -19.156 23.844 -1.903 1 79.19 145 GLY A CA 1
ATOM 1144 C C . GLY A 1 145 ? -19.891 23.125 -3.031 1 79.19 145 GLY A C 1
ATOM 1145 O O . GLY A 1 145 ? -20.125 21.922 -2.967 1 79.19 145 GLY A O 1
ATOM 1146 N N . LYS A 1 146 ? -20.188 23.922 -4.039 1 79.19 146 LYS A N 1
ATOM 1147 C CA . LYS A 1 146 ? -20.859 23.344 -5.195 1 79.19 146 LYS A CA 1
ATOM 1148 C C . LYS A 1 146 ? -19.906 22.484 -6.012 1 79.19 146 LYS A C 1
ATOM 1150 O O . LYS A 1 146 ? -20.328 21.562 -6.719 1 79.19 146 LYS A O 1
ATOM 1155 N N . MET A 1 147 ? -18.641 22.797 -5.875 1 77.12 147 MET A N 1
ATOM 1156 C CA . MET A 1 147 ? -17.594 22.031 -6.562 1 77.12 147 MET A CA 1
ATOM 1157 C C . MET A 1 147 ? -16.875 21.109 -5.594 1 77.12 147 MET A C 1
ATOM 1159 O O . MET A 1 147 ? -15.641 21.078 -5.562 1 77.12 147 MET A O 1
ATOM 1163 N N . ASN A 1 148 ? -17.5 20.438 -4.848 1 74.06 148 ASN A N 1
ATOM 1164 C CA . ASN A 1 148 ? -16.953 19.703 -3.713 1 74.06 148 ASN A CA 1
ATOM 1165 C C . ASN A 1 148 ? -16.078 18.547 -4.172 1 74.06 148 ASN A C 1
ATOM 1167 O O . ASN A 1 148 ? -15.016 18.297 -3.586 1 74.06 148 ASN A O 1
ATOM 1171 N N . ASN A 1 149 ? -16.281 18.062 -5.293 1 82.5 149 ASN A N 1
ATOM 1172 C CA . ASN A 1 149 ? -15.57 16.844 -5.715 1 82.5 149 ASN A CA 1
ATOM 1173 C C . ASN A 1 149 ? -14.141 17.156 -6.152 1 82.5 149 ASN A C 1
ATOM 1175 O O . ASN A 1 149 ? -13.195 16.547 -5.656 1 82.5 149 ASN A O 1
ATOM 1179 N N . PRO A 1 150 ? -13.953 18.219 -6.938 1 86.12 150 PRO A N 1
ATOM 1180 C CA . PRO A 1 150 ? -12.578 18.516 -7.355 1 86.12 150 PRO A CA 1
ATOM 1181 C C . PRO A 1 150 ? -11.695 18.969 -6.199 1 86.12 150 PRO A C 1
ATOM 1183 O O . PRO A 1 150 ? -10.5 18.656 -6.164 1 86.12 150 PRO A O 1
ATOM 1186 N N . VAL A 1 151 ? -12.258 19.75 -5.293 1 89.62 151 VAL A N 1
ATOM 1187 C CA . VAL A 1 151 ? -11.492 20.25 -4.156 1 89.62 151 VAL A CA 1
ATOM 1188 C C . VAL A 1 151 ? -11.055 19.094 -3.271 1 89.62 151 VAL A C 1
ATOM 1190 O O . VAL A 1 151 ? -9.906 19.047 -2.816 1 89.62 151 VAL A O 1
ATOM 1193 N N . GLU A 1 152 ? -11.898 18.188 -3.119 1 91.62 152 GLU A N 1
ATOM 1194 C CA . GLU A 1 152 ? -11.602 17.031 -2.279 1 91.62 152 GLU A CA 1
ATOM 1195 C C . GLU A 1 152 ? -10.562 16.125 -2.938 1 91.62 152 GLU A C 1
ATOM 1197 O O . GLU A 1 152 ? -9.672 15.602 -2.264 1 91.62 152 GLU A O 1
ATOM 1202 N N . LEU A 1 153 ? -10.711 15.984 -4.168 1 89.81 153 LEU A N 1
ATOM 1203 C CA . LEU A 1 153 ? -9.734 15.18 -4.898 1 89.81 153 LEU A CA 1
ATOM 1204 C C . LEU A 1 153 ? -8.359 15.836 -4.871 1 89.81 153 LEU A C 1
ATOM 1206 O O . LEU A 1 153 ? -7.348 15.156 -4.676 1 89.81 153 LEU A O 1
ATOM 1210 N N . PHE A 1 154 ? -8.383 17.125 -5.094 1 93.38 154 PHE A N 1
ATOM 1211 C CA . PHE A 1 154 ? -7.137 17.875 -5.059 1 93.38 154 PHE A CA 1
ATOM 1212 C C . PHE A 1 154 ? -6.5 17.797 -3.674 1 93.38 154 PHE A C 1
ATOM 1214 O O . PHE A 1 154 ? -5.293 17.594 -3.551 1 93.38 154 PHE A O 1
ATOM 1221 N N . LEU A 1 155 ? -7.293 17.922 -2.674 1 94.12 155 LEU A N 1
ATOM 1222 C CA . LEU A 1 155 ? -6.801 17.844 -1.304 1 94.12 155 LEU A CA 1
ATOM 1223 C C . LEU A 1 155 ? -6.25 16.453 -1.007 1 94.12 155 LEU A C 1
ATOM 1225 O O . LEU A 1 155 ? -5.23 16.312 -0.328 1 94.12 155 LEU A O 1
ATOM 1229 N N . GLY A 1 156 ? -6.941 15.508 -1.496 1 94.44 156 GLY A N 1
ATOM 1230 C CA . GLY A 1 156 ? -6.469 14.148 -1.325 1 94.44 156 GLY A CA 1
ATOM 1231 C C .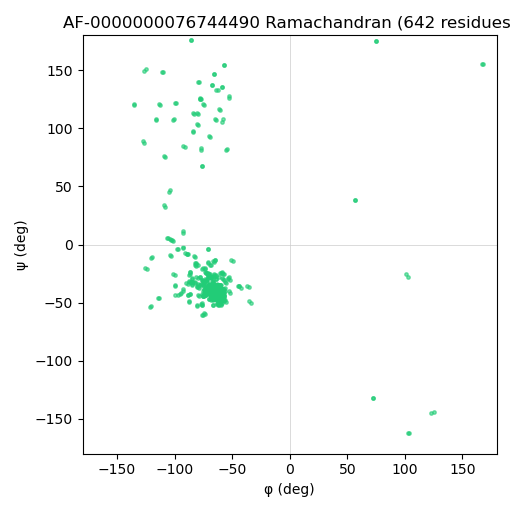 GLY A 1 156 ? -5.094 13.906 -1.927 1 94.44 156 GLY A C 1
ATOM 1232 O O . GLY A 1 156 ? -4.23 13.305 -1.291 1 94.44 156 GLY A O 1
ATOM 1233 N N . VAL A 1 157 ? -4.914 14.383 -3.098 1 93.19 157 VAL A N 1
ATOM 1234 C CA . VAL A 1 157 ? -3.629 14.25 -3.777 1 93.19 157 VAL A CA 1
ATOM 1235 C C . VAL A 1 157 ? -2.547 14.984 -2.982 1 93.19 157 VAL A C 1
ATOM 1237 O O . VAL A 1 157 ? -1.447 14.453 -2.795 1 93.19 157 VAL A O 1
ATOM 1240 N N . LEU A 1 158 ? -2.893 16.109 -2.531 1 93.69 158 LEU A N 1
ATOM 1241 C CA . LEU A 1 158 ? -1.947 16.906 -1.744 1 93.69 158 LEU A CA 1
ATOM 1242 C C . LEU A 1 158 ? -1.587 16.172 -0.45 1 93.69 158 LEU A C 1
ATOM 1244 O O . LEU A 1 158 ? -0.435 16.219 -0.012 1 93.69 158 LEU A O 1
ATOM 1248 N N . ALA A 1 159 ? -2.592 15.578 0.136 1 95.44 159 ALA A N 1
ATOM 1249 C CA . ALA A 1 159 ? -2.354 14.859 1.385 1 95.44 159 ALA A CA 1
ATOM 1250 C C . ALA A 1 159 ? -1.412 13.68 1.165 1 95.44 159 ALA A C 1
ATOM 1252 O O . ALA A 1 159 ? -0.513 13.438 1.972 1 95.44 159 ALA A O 1
ATOM 1253 N N . ILE A 1 160 ? -1.585 12.992 0.106 1 94.38 160 ILE A N 1
ATOM 1254 C CA . ILE A 1 160 ? -0.723 11.867 -0.237 1 94.38 160 ILE A CA 1
ATOM 1255 C C . ILE A 1 160 ? 0.7 12.359 -0.482 1 94.38 160 ILE A C 1
ATOM 1257 O O . ILE A 1 160 ? 1.662 11.781 0.03 1 94.38 160 ILE A O 1
ATOM 1261 N N . LEU A 1 161 ? 0.789 13.43 -1.23 1 92.94 161 LEU A N 1
ATOM 1262 C CA . LEU A 1 161 ? 2.094 14.008 -1.545 1 92.94 161 LEU A CA 1
ATOM 1263 C C . LEU A 1 161 ? 2.793 14.492 -0.279 1 92.94 161 LEU A C 1
ATOM 1265 O O . LEU A 1 161 ? 4.004 14.312 -0.128 1 92.94 161 LEU A O 1
ATOM 1269 N N . LEU A 1 162 ? 2.033 15.062 0.541 1 92.31 162 LEU A N 1
ATOM 1270 C CA . LEU A 1 162 ? 2.607 15.57 1.783 1 92.31 162 LEU A CA 1
ATOM 1271 C C . LEU A 1 162 ? 3.125 14.422 2.646 1 92.31 162 LEU A C 1
ATOM 1273 O O . LEU A 1 162 ? 4.215 14.516 3.219 1 92.31 162 LEU A O 1
ATOM 1277 N N . ALA A 1 163 ? 2.346 13.414 2.742 1 92.81 163 ALA A N 1
ATOM 1278 C CA . ALA A 1 163 ? 2.725 12.25 3.539 1 92.81 163 ALA A CA 1
ATOM 1279 C C . ALA A 1 163 ? 3.988 11.594 2.986 1 92.81 163 ALA A C 1
ATOM 1281 O O . ALA A 1 163 ? 4.836 11.125 3.748 1 92.81 163 ALA A O 1
ATOM 1282 N N . ALA A 1 164 ? 4.082 11.594 1.708 1 92.44 164 ALA A N 1
ATOM 1283 C CA . ALA A 1 164 ? 5.203 10.922 1.056 1 92.44 164 ALA A CA 1
ATOM 1284 C C . ALA A 1 164 ? 6.41 11.844 0.939 1 92.44 164 ALA A C 1
ATOM 1286 O O . ALA A 1 164 ? 7.547 11.383 0.813 1 92.44 164 ALA A O 1
ATOM 1287 N N . TYR A 1 165 ? 6.215 13.125 0.951 1 88.44 165 TYR A N 1
ATOM 1288 C CA . TYR A 1 165 ? 7.258 14.109 0.688 1 88.44 165 TYR A CA 1
ATOM 1289 C C . TYR A 1 165 ? 8.398 13.984 1.692 1 88.44 165 TYR A C 1
ATOM 1291 O O . TYR A 1 165 ? 9.57 14.047 1.321 1 88.44 165 TYR A O 1
ATOM 1299 N N . THR A 1 166 ? 8.039 13.805 2.889 1 82.75 166 THR A N 1
ATOM 1300 C CA . THR A 1 166 ? 9.086 13.703 3.898 1 82.75 166 THR A CA 1
ATOM 1301 C C . THR A 1 166 ? 9.938 12.461 3.664 1 82.75 166 THR A C 1
ATOM 1303 O O . THR A 1 166 ? 11.148 12.484 3.895 1 82.75 166 THR A O 1
ATOM 1306 N N . GLY A 1 167 ? 9.328 11.453 3.234 1 85.88 167 GLY A N 1
ATOM 1307 C CA . GLY A 1 167 ? 10.086 10.266 2.869 1 85.88 167 GLY A CA 1
ATOM 1308 C C . GLY A 1 167 ? 11 10.484 1.678 1 85.88 167 GLY A C 1
ATOM 1309 O O . GLY A 1 167 ? 12.125 9.992 1.659 1 85.88 167 GLY A O 1
ATOM 1310 N N . PHE A 1 168 ? 10.508 11.211 0.729 1 85.38 168 PHE A N 1
ATOM 1311 C CA . PHE A 1 168 ? 11.328 11.539 -0.431 1 85.38 168 PHE A CA 1
ATOM 1312 C C . PHE A 1 168 ? 12.516 12.406 -0.025 1 85.38 168 PHE A C 1
ATOM 1314 O O . PHE A 1 168 ? 13.633 12.203 -0.51 1 85.38 168 PHE A O 1
ATOM 1321 N N . LEU A 1 169 ? 12.281 13.305 0.815 1 79.88 169 LEU A N 1
ATOM 1322 C CA . LEU A 1 169 ? 13.328 14.211 1.278 1 79.88 169 LEU A CA 1
ATOM 1323 C C . LEU A 1 169 ? 14.453 13.438 1.958 1 79.88 169 LEU A C 1
ATOM 1325 O O . LEU A 1 169 ? 15.625 13.656 1.656 1 79.88 169 LEU A O 1
ATOM 1329 N N . LEU A 1 170 ? 14.047 12.562 2.799 1 80.12 170 LEU A N 1
ATOM 1330 C CA . LEU A 1 170 ? 15.039 11.789 3.531 1 80.12 170 LEU A CA 1
ATOM 1331 C C . LEU A 1 170 ? 15.766 10.82 2.604 1 80.12 170 LEU A C 1
ATOM 1333 O O . LEU A 1 170 ? 16.969 10.586 2.756 1 80.12 170 LEU A O 1
ATOM 1337 N N . SER A 1 171 ? 15.047 10.305 1.671 1 82.69 171 SER A N 1
ATOM 1338 C CA . SER A 1 171 ? 15.633 9.336 0.755 1 82.69 171 SER A CA 1
ATOM 1339 C C . SER A 1 171 ? 16.625 9.992 -0.2 1 82.69 171 SER A C 1
ATOM 1341 O O . SER A 1 171 ? 17.438 9.312 -0.821 1 82.69 171 SER A O 1
ATOM 1343 N N . ALA A 1 172 ? 16.594 11.258 -0.303 1 77.12 172 ALA A N 1
ATOM 1344 C CA . ALA A 1 172 ? 17.484 11.992 -1.199 1 77.12 172 ALA A CA 1
ATOM 1345 C C . ALA A 1 172 ? 18.844 12.219 -0.55 1 77.12 172 ALA A C 1
ATOM 1347 O O . ALA A 1 172 ? 19.797 12.641 -1.215 1 77.12 172 ALA A O 1
ATOM 1348 N N . LEU A 1 173 ? 18.906 11.914 0.721 1 74.31 173 LEU A N 1
ATOM 1349 C CA . LEU A 1 173 ? 20.172 12.109 1.429 1 74.31 173 LEU A CA 1
ATOM 1350 C C . LEU A 1 173 ? 21.125 10.953 1.163 1 74.31 173 LEU A C 1
ATOM 1352 O O . LEU A 1 173 ? 21.016 9.891 1.773 1 74.31 173 LEU A O 1
ATOM 1356 N N . LYS A 1 174 ? 22.078 11.148 0.351 1 73.69 174 LYS A N 1
ATOM 1357 C CA . LYS A 1 174 ? 23 10.102 -0.094 1 73.69 174 LYS A CA 1
ATOM 1358 C C . LYS A 1 174 ? 24.016 9.773 0.991 1 73.69 174 LYS A C 1
ATOM 1360 O O . LYS A 1 174 ? 24.578 8.68 1.011 1 73.69 174 LYS A O 1
ATOM 1365 N N . THR A 1 175 ? 24.203 10.719 1.929 1 71.56 175 THR A N 1
ATOM 1366 C CA . THR A 1 175 ? 25.266 10.586 2.92 1 71.56 175 THR A CA 1
ATOM 1367 C C . THR A 1 175 ? 24.906 9.523 3.953 1 71.56 175 THR A C 1
ATOM 1369 O O . THR A 1 175 ? 25.797 8.914 4.559 1 71.56 175 THR A O 1
ATOM 1372 N N . TYR A 1 176 ? 23.656 9.242 4.027 1 75.19 176 TYR A N 1
ATOM 1373 C CA . TYR A 1 176 ? 23.203 8.289 5.035 1 75.19 176 TYR A CA 1
ATOM 1374 C C . TYR A 1 176 ? 22.609 7.051 4.383 1 75.19 176 TYR A C 1
ATOM 1376 O O . TYR A 1 176 ? 21.453 7.07 3.928 1 75.19 176 TYR A O 1
ATOM 1384 N N . PRO A 1 177 ? 23.297 6.016 4.457 1 74.38 177 PRO A N 1
ATOM 1385 C CA . PRO A 1 177 ? 22.906 4.812 3.723 1 74.38 177 PRO A CA 1
ATOM 1386 C C . PRO A 1 177 ? 21.5 4.324 4.105 1 74.38 177 PRO A C 1
ATOM 1388 O O . PRO A 1 177 ? 20.75 3.887 3.24 1 74.38 177 PRO A O 1
ATOM 1391 N N . MET A 1 178 ? 21.172 4.418 5.355 1 78.75 178 MET A N 1
ATOM 1392 C CA . MET A 1 178 ? 19.875 3.926 5.789 1 78.75 178 MET A CA 1
ATOM 1393 C C . MET A 1 178 ? 18.75 4.844 5.301 1 78.75 178 MET A C 1
ATOM 1395 O O . MET A 1 178 ? 17.641 4.383 5.023 1 78.75 178 MET A O 1
ATOM 1399 N N . LEU A 1 179 ? 19.047 6.062 5.16 1 78.12 179 LEU A N 1
ATOM 1400 C CA . LEU A 1 179 ? 18.031 7.027 4.75 1 78.12 179 LEU A CA 1
ATOM 1401 C C . LEU A 1 179 ? 17.891 7.051 3.234 1 78.12 179 LEU A C 1
ATOM 1403 O O . LEU A 1 179 ? 16.797 7.32 2.719 1 78.12 179 LEU A O 1
ATOM 1407 N N . ASN A 1 180 ? 18.938 6.762 2.576 1 80.62 180 ASN A N 1
ATOM 1408 C CA . ASN A 1 180 ? 18.875 6.695 1.12 1 80.62 180 ASN A CA 1
ATOM 1409 C C . ASN A 1 180 ? 18.203 5.41 0.649 1 80.62 180 ASN A C 1
ATOM 1411 O O . ASN A 1 180 ? 18.844 4.547 0.058 1 80.62 180 ASN A O 1
ATOM 1415 N N . ASN A 1 181 ? 16.953 5.277 0.892 1 87.44 181 ASN A N 1
ATOM 1416 C CA . ASN A 1 181 ? 16.109 4.109 0.635 1 87.44 181 ASN A CA 1
ATOM 1417 C C . ASN A 1 181 ? 14.773 4.496 0.018 1 87.44 181 ASN A C 1
ATOM 1419 O O . ASN A 1 181 ? 14 5.238 0.624 1 87.44 181 ASN A O 1
ATOM 1423 N N . PRO A 1 182 ? 14.531 3.992 -1.141 1 89 182 PRO A N 1
ATOM 1424 C CA . PRO A 1 182 ? 13.328 4.398 -1.862 1 89 182 PRO A CA 1
ATOM 1425 C C . PRO A 1 182 ? 12.047 3.848 -1.229 1 89 182 PRO A C 1
ATOM 1427 O O . PRO A 1 182 ? 10.945 4.223 -1.632 1 89 182 PRO A O 1
ATOM 1430 N N . VAL A 1 183 ? 12.07 3.074 -0.257 1 91.75 183 VAL A N 1
ATOM 1431 C CA . VAL A 1 183 ? 10.914 2.506 0.437 1 91.75 183 VAL A CA 1
ATOM 1432 C C . VAL A 1 183 ? 10.367 3.518 1.44 1 91.75 183 VAL A C 1
ATOM 1434 O O . VAL A 1 183 ? 9.219 3.402 1.883 1 91.75 183 VAL A O 1
ATOM 1437 N N . LEU A 1 184 ? 11.141 4.516 1.758 1 91.31 184 LEU A N 1
ATOM 1438 C CA . LEU A 1 184 ? 10.82 5.441 2.838 1 91.31 184 LEU A CA 1
ATOM 1439 C C . LEU A 1 184 ? 9.539 6.211 2.535 1 91.31 184 LEU A C 1
ATOM 1441 O O . LEU A 1 184 ? 8.672 6.34 3.398 1 91.31 184 LEU A O 1
ATOM 1445 N N . PRO A 1 185 ? 9.414 6.703 1.324 1 92.44 185 PRO A N 1
ATOM 1446 C CA . PRO A 1 185 ? 8.172 7.422 1.033 1 92.44 185 PRO A CA 1
ATOM 1447 C C . PRO A 1 185 ? 6.93 6.551 1.23 1 92.44 185 PRO A C 1
ATOM 1449 O O . PRO A 1 185 ? 5.895 7.043 1.694 1 92.44 185 PRO A O 1
ATOM 1452 N N . ILE A 1 186 ? 7.008 5.328 0.883 1 94.12 186 ILE A N 1
ATOM 1453 C CA . ILE A 1 186 ? 5.895 4.402 1.049 1 94.12 186 ILE A CA 1
ATOM 1454 C C . ILE A 1 186 ? 5.648 4.152 2.535 1 94.12 186 ILE A C 1
ATOM 1456 O O . ILE A 1 186 ? 4.504 4.172 2.994 1 94.12 186 ILE A O 1
ATOM 1460 N N . LEU A 1 187 ? 6.715 3.938 3.193 1 93.88 187 LEU A N 1
ATOM 1461 C CA . LEU A 1 187 ? 6.629 3.703 4.629 1 93.88 187 LEU A CA 1
ATOM 1462 C C . LEU A 1 187 ? 5.984 4.891 5.336 1 93.88 187 LEU A C 1
ATOM 1464 O O . LEU A 1 187 ? 5.102 4.711 6.18 1 93.88 187 LEU A O 1
ATOM 1468 N N . PHE A 1 188 ? 6.379 6.059 5 1 94 188 PHE A N 1
ATOM 1469 C CA . PHE A 1 188 ? 5.879 7.27 5.645 1 94 188 PHE A CA 1
ATOM 1470 C C . PHE A 1 188 ? 4.422 7.516 5.273 1 94 188 PHE A C 1
ATOM 1472 O O . PHE A 1 188 ? 3.648 8.023 6.086 1 94 188 PHE A O 1
ATOM 1479 N N . LEU A 1 189 ? 4.121 7.176 4.102 1 94.62 189 LEU A N 1
ATOM 1480 C CA . LEU A 1 189 ? 2.729 7.32 3.688 1 94.62 189 LEU A CA 1
ATOM 1481 C C . LEU A 1 189 ? 1.814 6.457 4.551 1 94.62 189 LEU A C 1
ATOM 1483 O O . LEU A 1 189 ? 0.832 6.949 5.109 1 94.62 189 LEU A O 1
ATOM 1487 N N . PHE A 1 190 ? 2.123 5.23 4.703 1 94.56 190 PHE A N 1
ATOM 1488 C CA . PHE A 1 190 ? 1.254 4.316 5.434 1 94.56 190 PHE A CA 1
ATOM 1489 C C . PHE A 1 190 ? 1.353 4.559 6.938 1 94.56 190 PHE A C 1
ATOM 1491 O O . PHE A 1 190 ? 0.376 4.375 7.664 1 94.56 190 PHE A O 1
ATOM 1498 N N . SER A 1 191 ? 2.461 4.957 7.395 1 94.69 191 SER A N 1
ATOM 1499 C CA . SER A 1 191 ? 2.574 5.344 8.797 1 94.69 191 SER A CA 1
ATOM 1500 C C . SER A 1 191 ? 1.725 6.57 9.102 1 94.69 191 SER A C 1
ATOM 1502 O O . SER A 1 191 ? 1.174 6.695 10.203 1 94.69 191 SER A O 1
ATOM 1504 N N . SER A 1 192 ? 1.694 7.457 8.125 1 95.12 192 SER A N 1
ATOM 1505 C CA . SER A 1 192 ? 0.847 8.633 8.273 1 95.12 192 SER A CA 1
ATOM 1506 C C . SER A 1 192 ? -0.627 8.25 8.352 1 95.12 192 SER A C 1
ATOM 1508 O O . SER A 1 192 ? -1.382 8.82 9.141 1 95.12 192 SER A O 1
ATOM 1510 N N . LEU A 1 193 ? -0.982 7.309 7.555 1 95.75 193 LEU A N 1
ATOM 1511 C CA . LEU A 1 193 ? -2.357 6.824 7.586 1 95.75 193 LEU A CA 1
ATOM 1512 C C . LEU A 1 193 ? -2.682 6.184 8.93 1 95.75 193 LEU A C 1
ATOM 1514 O O . LEU A 1 193 ? -3.76 6.406 9.484 1 95.75 193 LEU A O 1
ATOM 1518 N N . SER A 1 194 ? -1.77 5.441 9.422 1 94.75 194 SER A N 1
ATOM 1519 C CA . SER A 1 194 ? -1.965 4.777 10.703 1 94.75 194 SER A CA 1
ATOM 1520 C C . SER A 1 194 ? -2.09 5.789 11.836 1 94.75 194 SER A C 1
ATOM 1522 O O . SER A 1 194 ? -2.986 5.684 12.672 1 94.75 194 SER A O 1
ATOM 1524 N N . SER A 1 195 ? -1.231 6.73 11.859 1 94.69 195 SER A N 1
ATOM 1525 C CA . SER A 1 195 ? -1.278 7.742 12.914 1 94.69 195 SER A CA 1
ATOM 1526 C C . SER A 1 195 ? -2.518 8.617 12.781 1 94.69 195 SER A C 1
ATOM 1528 O O . SER A 1 195 ? -3.125 9 13.781 1 94.69 195 SER A O 1
ATOM 1530 N N . GLY A 1 196 ? -2.836 8.969 11.555 1 95.44 196 GLY A N 1
ATOM 1531 C CA . GLY A 1 196 ? -4.066 9.711 11.344 1 95.44 196 GLY A CA 1
ATOM 1532 C C . GLY A 1 196 ? -5.301 8.984 11.836 1 95.44 196 GLY A C 1
ATOM 1533 O O . GLY A 1 196 ? -6.164 9.578 12.484 1 95.44 196 GLY A O 1
ATOM 1534 N N . ALA A 1 197 ? -5.379 7.723 11.547 1 94.81 197 ALA A N 1
ATOM 1535 C CA . ALA A 1 197 ? -6.504 6.906 11.992 1 94.81 197 ALA A CA 1
ATOM 1536 C C . ALA A 1 197 ? -6.566 6.844 13.516 1 94.81 197 ALA A C 1
ATOM 1538 O O . ALA A 1 197 ? -7.633 7.016 14.109 1 94.81 197 ALA A O 1
ATOM 1539 N N . ALA A 1 198 ? -5.449 6.613 14.102 1 94.44 198 ALA A N 1
ATOM 1540 C CA . ALA A 1 198 ? -5.387 6.512 15.562 1 94.44 198 ALA A CA 1
ATOM 1541 C C . ALA A 1 198 ? -5.785 7.828 16.219 1 94.44 198 ALA A C 1
ATOM 1543 O O . ALA A 1 198 ? -6.559 7.84 17.188 1 94.44 198 ALA A O 1
ATOM 1544 N N . ALA A 1 199 ? -5.281 8.883 15.711 1 95.19 199 ALA A N 1
ATOM 1545 C CA . ALA A 1 199 ? -5.582 10.195 16.281 1 95.19 199 ALA A CA 1
ATOM 1546 C C . ALA A 1 199 ? -7.055 10.547 16.109 1 95.19 199 ALA A C 1
ATOM 1548 O O . ALA A 1 199 ? -7.684 11.094 17.016 1 95.19 199 ALA A O 1
ATOM 1549 N N . CYS A 1 200 ? -7.578 10.258 14.945 1 94.25 200 CYS A N 1
ATOM 1550 C CA . CYS A 1 200 ? -8.984 10.539 14.672 1 94.25 200 CYS A CA 1
ATOM 1551 C C . CYS A 1 200 ? -9.891 9.742 15.609 1 94.25 200 CYS A C 1
ATOM 1553 O O . CYS A 1 200 ? -10.891 10.258 16.094 1 94.25 200 CYS A O 1
ATOM 1555 N N . LEU A 1 201 ? -9.539 8.508 15.828 1 92.62 201 LEU A N 1
ATOM 1556 C CA . LEU A 1 201 ? -10.328 7.688 16.734 1 92.62 201 LEU A CA 1
ATOM 1557 C C . LEU A 1 201 ? -10.227 8.211 18.172 1 92.62 201 LEU A C 1
ATOM 1559 O O . LEU A 1 201 ? -11.242 8.305 18.875 1 92.62 201 LEU A O 1
ATOM 1563 N N . LEU A 1 202 ? -9.023 8.523 18.547 1 93.12 202 LEU A N 1
ATOM 1564 C CA . LEU A 1 202 ? -8.781 9 19.906 1 93.12 202 LEU A CA 1
ATOM 1565 C C . LEU A 1 202 ? -9.586 10.266 20.188 1 93.12 202 LEU A C 1
ATOM 1567 O O . LEU A 1 202 ? -10.375 10.305 21.125 1 93.12 202 LEU A O 1
ATOM 1571 N N . PHE A 1 203 ? -9.492 11.227 19.312 1 93.44 203 PHE A N 1
ATOM 1572 C CA . PHE A 1 203 ? -10.141 12.516 19.531 1 93.44 203 PHE A CA 1
ATOM 1573 C C . PHE A 1 203 ? -11.609 12.461 19.141 1 93.44 203 PHE A C 1
ATOM 1575 O O . PHE A 1 203 ? -12.453 13.117 19.75 1 93.44 203 PHE A O 1
ATOM 1582 N N . GLY A 1 204 ? -11.93 11.672 18.141 1 92.25 204 GLY A N 1
ATOM 1583 C CA . GLY A 1 204 ? -13.312 11.539 17.703 1 92.25 204 GLY A CA 1
ATOM 1584 C C . GLY A 1 204 ? -14.219 10.93 18.766 1 92.25 204 GLY A C 1
ATOM 1585 O O . GLY A 1 204 ? -15.328 11.414 18.984 1 92.25 204 GLY A O 1
ATOM 1586 N N . ILE A 1 205 ? -13.719 9.93 19.375 1 89.62 205 ILE A N 1
ATOM 1587 C CA . ILE A 1 205 ? -14.539 9.211 20.344 1 89.62 205 ILE A CA 1
ATOM 1588 C C . ILE A 1 205 ? -14.422 9.867 21.719 1 89.62 205 ILE A C 1
ATOM 1590 O O . ILE A 1 205 ? -15.43 10.102 22.391 1 89.62 205 ILE A O 1
ATOM 1594 N N . LEU A 1 206 ? -13.25 10.266 22.156 1 90 206 LEU A N 1
ATOM 1595 C CA . LEU A 1 206 ? -13.039 10.719 23.531 1 90 206 LEU A CA 1
ATOM 1596 C C . LEU A 1 206 ? -13.391 12.195 23.672 1 90 206 LEU A C 1
ATOM 1598 O O . LEU A 1 206 ? -13.852 12.625 24.734 1 90 206 LEU A O 1
ATOM 1602 N N . VAL A 1 207 ? -13.156 12.969 22.656 1 89.75 207 VAL A N 1
ATOM 1603 C CA . VAL A 1 207 ? -13.367 14.406 22.781 1 89.75 207 VAL A CA 1
ATOM 1604 C C . VAL A 1 207 ? -14.719 14.781 22.172 1 89.75 207 VAL A C 1
ATOM 1606 O O . VAL A 1 207 ? -15.531 15.445 22.812 1 89.75 207 VAL A O 1
ATOM 1609 N N . PHE A 1 208 ? -15.031 14.203 21 1 91.56 208 PHE A N 1
ATOM 1610 C CA . PHE A 1 208 ? -16.25 14.602 20.297 1 91.56 208 PHE A CA 1
ATOM 1611 C C . PHE A 1 208 ? -17.359 13.586 20.516 1 91.56 208 PHE A C 1
ATOM 1613 O O . PHE A 1 208 ? -18.406 13.656 19.875 1 91.56 208 PHE A O 1
ATOM 1620 N N . LYS A 1 209 ? -17.109 12.578 21.312 1 88.56 209 LYS A N 1
ATOM 1621 C CA . LYS A 1 209 ? -18.094 11.633 21.812 1 88.56 209 LYS A CA 1
ATOM 1622 C C . LYS A 1 209 ? -18.844 10.953 20.672 1 88.56 209 LYS A C 1
ATOM 1624 O O . LYS A 1 209 ? -20.078 10.852 20.688 1 88.56 209 LYS A O 1
ATOM 1629 N N . GLU A 1 210 ? -18.062 10.672 19.641 1 88.62 210 GLU A N 1
ATOM 1630 C CA . GLU A 1 210 ? -18.656 9.836 18.594 1 88.62 210 GLU A CA 1
ATOM 1631 C C . GLU A 1 210 ? -18.922 8.422 19.094 1 88.62 210 GLU A C 1
ATOM 1633 O O . GLU A 1 210 ? -18.125 7.859 19.844 1 88.62 210 GLU A O 1
ATOM 1638 N N . SER A 1 211 ? -20.062 7.926 18.734 1 86.44 211 SER A N 1
ATOM 1639 C CA . SER A 1 211 ? -20.422 6.578 19.156 1 86.44 211 SER A CA 1
ATOM 1640 C C . SER A 1 211 ? -19.406 5.555 18.672 1 86.44 211 SER A C 1
ATOM 1642 O O . SER A 1 211 ? -18.984 5.594 17.5 1 86.44 211 SER A O 1
ATOM 1644 N N . ALA A 1 212 ? -18.984 4.637 19.453 1 82.31 212 ALA A N 1
ATOM 1645 C CA . ALA A 1 212 ? -18.031 3.58 19.109 1 82.31 212 ALA A CA 1
ATOM 1646 C C . ALA A 1 212 ? -18.625 2.617 18.094 1 82.31 212 ALA A C 1
ATOM 1648 O O . ALA A 1 212 ? -17.891 1.867 17.438 1 82.31 212 ALA A O 1
ATOM 1649 N N . HIS A 1 213 ? -19.938 2.732 17.938 1 82.81 213 HIS A N 1
ATOM 1650 C CA . HIS A 1 213 ? -20.625 1.811 17.031 1 82.81 213 HIS A CA 1
ATOM 1651 C C . HIS A 1 213 ? -20.984 2.494 15.727 1 82.81 213 HIS A C 1
ATOM 1653 O O . HIS A 1 213 ? -21.609 1.886 14.859 1 82.81 213 HIS A O 1
ATOM 1659 N N . SER A 1 214 ? -20.547 3.672 15.633 1 87.88 214 SER A N 1
ATOM 1660 C CA . SER A 1 214 ? -20.828 4.391 14.398 1 87.88 214 SER A CA 1
ATOM 1661 C C . SER A 1 214 ? -20.125 3.75 13.203 1 87.88 214 SER A C 1
ATOM 1663 O O . SER A 1 214 ? -19.062 3.146 13.359 1 87.88 214 SER A O 1
ATOM 1665 N N . PRO A 1 215 ? -20.719 3.809 12.141 1 88.81 215 PRO A N 1
ATOM 1666 C CA . PRO A 1 215 ? -20.109 3.25 10.938 1 88.81 215 PRO A CA 1
ATOM 1667 C C . PRO A 1 215 ? -18.734 3.846 10.648 1 88.81 215 PRO A C 1
ATOM 1669 O O . PRO A 1 215 ? -17.859 3.156 10.125 1 88.81 215 PRO A O 1
ATOM 1672 N N . SER A 1 216 ? -18.562 5.066 10.992 1 90.94 216 SER A N 1
ATOM 1673 C CA . SER A 1 216 ? -17.281 5.715 10.766 1 90.94 216 SER A CA 1
ATOM 1674 C C . SER A 1 216 ? -16.188 5.09 11.625 1 90.94 216 SER A C 1
ATOM 1676 O O . SER A 1 216 ? -15.086 4.801 11.141 1 90.94 216 SER A O 1
ATOM 1678 N N . VAL A 1 217 ? -16.5 4.859 12.852 1 88.12 217 VAL A N 1
ATOM 1679 C CA . VAL A 1 217 ? -15.531 4.277 13.766 1 88.12 217 VAL A CA 1
ATOM 1680 C C . VAL A 1 217 ? -15.234 2.834 13.359 1 88.12 217 VAL A C 1
ATOM 1682 O O . VAL A 1 217 ? -14.078 2.4 13.383 1 88.12 217 VAL A O 1
ATOM 1685 N N . ARG A 1 218 ? -16.234 2.125 12.953 1 85.12 218 ARG A N 1
ATOM 1686 C CA . ARG A 1 218 ? -16.062 0.745 12.508 1 85.12 218 ARG A CA 1
ATOM 1687 C C . ARG A 1 218 ? -15.164 0.672 11.273 1 85.12 218 ARG A C 1
ATOM 1689 O O . ARG A 1 218 ? -14.32 -0.215 11.164 1 85.12 218 ARG A O 1
ATOM 1696 N N . TRP A 1 219 ? -15.336 1.586 10.438 1 89.75 219 TRP A N 1
ATOM 1697 C CA . TRP A 1 219 ? -14.531 1.616 9.227 1 89.75 219 TRP A CA 1
ATOM 1698 C C . TRP A 1 219 ? -13.07 1.921 9.555 1 89.75 219 TRP A C 1
ATOM 1700 O O . TRP A 1 219 ? -12.164 1.293 9.008 1 89.75 219 TRP A O 1
ATOM 1710 N N . VAL A 1 220 ? -12.867 2.887 10.414 1 90.12 220 VAL A N 1
ATOM 1711 C CA . VAL A 1 220 ? -11.5 3.285 10.758 1 90.12 220 VAL A CA 1
ATOM 1712 C C . VAL A 1 220 ? -10.773 2.123 11.43 1 90.12 220 VAL A C 1
ATOM 1714 O O . VAL A 1 220 ? -9.602 1.862 11.133 1 90.12 220 VAL A O 1
ATOM 1717 N N . HIS A 1 221 ? -11.523 1.389 12.273 1 84.25 221 HIS A N 1
ATOM 1718 C CA . HIS A 1 221 ? -10.938 0.221 12.922 1 84.25 221 HIS A CA 1
ATOM 1719 C C . HIS A 1 221 ? -10.57 -0.85 11.898 1 84.25 221 HIS A C 1
ATOM 1721 O O . HIS A 1 221 ? -9.508 -1.465 12 1 84.25 221 HIS A O 1
ATOM 1727 N N . GLY A 1 222 ? -11.469 -0.997 11 1 84 222 GLY A N 1
ATOM 1728 C CA . GLY A 1 222 ? -11.227 -1.985 9.961 1 84 222 GLY A CA 1
ATOM 1729 C C . GLY A 1 222 ? -10.078 -1.613 9.047 1 84 222 GLY A C 1
ATOM 1730 O O . GLY A 1 222 ? -9.383 -2.49 8.523 1 84 222 GLY A O 1
ATOM 1731 N N . PHE A 1 223 ? -9.852 -0.423 8.914 1 88.75 223 PHE A N 1
ATOM 1732 C CA . PHE A 1 223 ? -8.836 0.108 8.016 1 88.75 223 PHE A CA 1
ATOM 1733 C C . PHE A 1 223 ? -7.457 0.038 8.656 1 88.75 223 PHE A C 1
ATOM 1735 O O . PHE A 1 223 ? -6.445 -0.113 7.969 1 88.75 223 PHE A O 1
ATOM 1742 N N . GLU A 1 224 ? -7.391 0.095 9.93 1 87.94 224 GLU A N 1
ATOM 1743 C CA . GLU A 1 224 ? -6.129 0.146 10.664 1 87.94 224 GLU A CA 1
ATOM 1744 C C . GLU A 1 224 ? -5.367 -1.173 10.547 1 87.94 224 GLU A C 1
ATOM 1746 O O . GLU A 1 224 ? -4.145 -1.18 10.406 1 87.94 224 GLU A O 1
ATOM 1751 N N . ARG A 1 225 ? -6.035 -2.232 10.516 1 86.94 225 ARG A N 1
ATOM 1752 C CA . ARG A 1 225 ? -5.383 -3.537 10.547 1 86.94 225 ARG A CA 1
ATOM 1753 C C . ARG A 1 225 ? -4.57 -3.775 9.281 1 86.94 225 ARG A C 1
ATOM 1755 O O . ARG A 1 225 ? -3.367 -4.039 9.344 1 86.94 225 ARG A O 1
ATOM 1762 N N . PRO A 1 226 ? -5.207 -3.594 8.164 1 88.38 226 PRO A N 1
ATOM 1763 C CA . PRO A 1 226 ? -4.418 -3.826 6.953 1 88.38 226 PRO A CA 1
ATOM 1764 C C . PRO A 1 226 ? -3.305 -2.799 6.77 1 88.38 226 PRO A C 1
ATOM 1766 O O . PRO A 1 226 ? -2.252 -3.117 6.211 1 88.38 226 PRO A O 1
ATOM 1769 N N . VAL A 1 227 ? -3.523 -1.614 7.215 1 92.69 227 VAL A N 1
ATOM 1770 C CA . VAL A 1 227 ? -2.518 -0.568 7.062 1 92.69 227 VAL A CA 1
ATOM 1771 C C . VAL A 1 227 ? -1.284 -0.912 7.895 1 92.69 227 VAL A C 1
ATOM 1773 O O . VAL A 1 227 ? -0.154 -0.818 7.406 1 92.69 227 VAL A O 1
ATOM 1776 N N . VAL A 1 228 ? -1.528 -1.352 9.125 1 91.56 228 VAL A N 1
ATOM 1777 C CA . VAL A 1 228 ? -0.422 -1.683 10.016 1 91.56 228 VAL A CA 1
ATOM 1778 C C . VAL A 1 228 ? 0.3 -2.928 9.508 1 91.56 228 VAL A C 1
ATOM 1780 O O . VAL A 1 228 ? 1.53 -3.002 9.555 1 91.56 228 VAL A O 1
ATOM 1783 N N . LEU A 1 229 ? -0.428 -3.85 9.008 1 90.56 229 LEU A N 1
ATOM 1784 C CA . LEU A 1 229 ? 0.177 -5.055 8.453 1 90.56 229 LEU A CA 1
ATOM 1785 C C . LEU A 1 229 ? 1.03 -4.723 7.238 1 90.56 229 LEU A C 1
ATOM 1787 O O . LEU A 1 229 ? 2.117 -5.281 7.062 1 90.56 229 LEU A O 1
ATOM 1791 N N . PHE A 1 230 ? 0.524 -3.873 6.461 1 92.31 230 PHE A N 1
ATOM 1792 C CA . PHE A 1 230 ? 1.293 -3.463 5.293 1 92.31 230 PHE A CA 1
ATOM 1793 C C . PHE A 1 230 ? 2.539 -2.691 5.707 1 92.31 230 PHE A C 1
ATOM 1795 O O . PHE A 1 230 ? 3.592 -2.816 5.078 1 92.31 230 PHE A O 1
ATOM 1802 N N . GLU A 1 231 ? 2.361 -1.894 6.723 1 93.38 231 GLU A N 1
ATOM 1803 C CA . GLU A 1 231 ? 3.527 -1.184 7.238 1 93.38 231 GLU A CA 1
ATOM 1804 C C . GLU A 1 231 ? 4.613 -2.158 7.684 1 93.38 231 GLU A C 1
ATOM 1806 O O . GLU A 1 231 ? 5.801 -1.925 7.445 1 93.38 231 GLU A O 1
ATOM 1811 N N . LEU A 1 232 ? 4.176 -3.156 8.336 1 91.25 232 LEU A N 1
ATOM 1812 C CA . LEU A 1 232 ? 5.121 -4.184 8.758 1 91.25 232 LEU A CA 1
ATOM 1813 C C . LEU A 1 232 ? 5.809 -4.82 7.559 1 91.25 232 LEU A C 1
ATOM 1815 O O . LEU A 1 232 ? 7.023 -5.039 7.574 1 91.25 232 LEU A O 1
ATOM 1819 N N . PHE A 1 233 ? 5.059 -5.062 6.59 1 92.31 233 PHE A N 1
ATOM 1820 C CA . PHE A 1 233 ? 5.598 -5.613 5.355 1 92.31 233 PHE A CA 1
ATOM 1821 C C . PHE A 1 233 ? 6.613 -4.66 4.73 1 92.31 233 PHE A C 1
ATOM 1823 O O . PHE A 1 233 ? 7.676 -5.086 4.281 1 92.31 233 PHE A O 1
ATOM 1830 N N . VAL A 1 234 ? 6.266 -3.391 4.68 1 93.19 234 VAL A N 1
ATOM 1831 C CA . VAL A 1 234 ? 7.141 -2.381 4.098 1 93.19 234 VAL A CA 1
ATOM 1832 C C . VAL A 1 234 ? 8.43 -2.287 4.906 1 93.19 234 VAL A C 1
ATOM 1834 O O . VAL A 1 234 ? 9.516 -2.092 4.344 1 93.19 234 VAL A O 1
ATOM 1837 N N . LEU A 1 235 ? 8.336 -2.463 6.223 1 92.31 235 LEU A N 1
ATOM 1838 C CA . LEU A 1 235 ? 9.516 -2.449 7.078 1 92.31 235 LEU A CA 1
ATOM 1839 C C . LEU A 1 235 ? 10.438 -3.623 6.758 1 92.31 235 LEU A C 1
ATOM 1841 O O . LEU A 1 235 ? 11.656 -3.475 6.746 1 92.31 235 LEU A O 1
ATOM 1845 N N . VAL A 1 236 ? 9.844 -4.715 6.48 1 90.62 236 VAL A N 1
ATOM 1846 C CA . VAL A 1 236 ? 10.633 -5.883 6.105 1 90.62 236 VAL A CA 1
ATOM 1847 C C . VAL A 1 236 ? 11.359 -5.617 4.789 1 90.62 236 VAL A C 1
ATOM 1849 O O . VAL A 1 236 ? 12.547 -5.922 4.652 1 90.62 236 VAL A O 1
ATOM 1852 N N . THR A 1 237 ? 10.641 -5.09 3.869 1 89.56 237 THR A N 1
ATOM 1853 C CA . THR A 1 237 ? 11.258 -4.77 2.586 1 89.56 237 THR A CA 1
ATOM 1854 C C . THR A 1 237 ? 12.359 -3.727 2.76 1 89.56 237 THR A C 1
ATOM 1856 O O . THR A 1 237 ? 13.375 -3.768 2.061 1 89.56 237 THR A O 1
ATOM 1859 N N . PHE A 1 238 ? 12.117 -2.811 3.709 1 90.44 238 PHE A N 1
ATOM 1860 C CA . PHE A 1 238 ? 13.086 -1.761 4.004 1 90.44 238 PHE A CA 1
ATOM 1861 C C . PHE A 1 238 ? 14.414 -2.361 4.445 1 90.44 238 PHE A C 1
ATOM 1863 O O . PHE A 1 238 ? 15.461 -2.045 3.883 1 90.44 238 PHE A O 1
ATOM 1870 N N . PHE A 1 239 ? 14.383 -3.244 5.324 1 89.06 239 PHE A N 1
ATOM 1871 C CA . PHE A 1 239 ? 15.602 -3.803 5.887 1 89.06 239 PHE A CA 1
ATOM 1872 C C . PHE A 1 239 ? 16.188 -4.855 4.961 1 89.06 239 PHE A C 1
ATOM 1874 O O . PHE A 1 239 ? 17.422 -4.988 4.859 1 89.06 239 PHE A O 1
ATOM 1881 N N . THR A 1 240 ? 15.383 -5.594 4.312 1 86.19 240 THR A N 1
ATOM 1882 C CA . THR A 1 240 ? 15.898 -6.578 3.361 1 86.19 240 THR A CA 1
ATOM 1883 C C . THR A 1 240 ? 16.594 -5.883 2.195 1 86.19 240 THR A C 1
ATOM 1885 O O . THR A 1 240 ? 17.594 -6.387 1.678 1 86.19 240 THR A O 1
ATOM 1888 N N . GLY A 1 241 ? 16.031 -4.797 1.838 1 82.75 241 GLY A N 1
ATOM 1889 C CA . GLY A 1 241 ? 16.672 -4.02 0.793 1 82.75 241 GLY A CA 1
ATOM 1890 C C . GLY A 1 241 ? 18.062 -3.545 1.178 1 82.75 241 GLY A C 1
ATOM 1891 O O . GLY A 1 241 ? 18.984 -3.568 0.356 1 82.75 241 GLY A O 1
ATOM 1892 N N . LEU A 1 242 ? 18.156 -3.148 2.387 1 83.94 242 LEU A N 1
ATOM 1893 C CA . LEU A 1 242 ? 19.469 -2.699 2.867 1 83.94 242 LEU A CA 1
ATOM 1894 C C . LEU A 1 242 ? 20.453 -3.859 2.92 1 83.94 242 LEU A C 1
ATOM 1896 O O . LEU A 1 242 ? 21.609 -3.713 2.518 1 83.94 242 LEU A O 1
ATOM 1900 N N . ILE A 1 243 ? 19.969 -4.961 3.303 1 81.81 243 ILE A N 1
ATOM 1901 C CA . ILE A 1 243 ? 20.828 -6.129 3.449 1 81.81 243 ILE A CA 1
ATOM 1902 C C . ILE A 1 243 ? 21.234 -6.641 2.07 1 81.81 243 ILE A C 1
ATOM 1904 O O . ILE A 1 243 ? 22.406 -7.004 1.859 1 81.81 243 ILE A O 1
ATOM 1908 N N . PHE A 1 244 ? 20.375 -6.59 1.165 1 79 244 PHE A N 1
ATOM 1909 C CA . PHE A 1 244 ? 20.625 -7.102 -0.177 1 79 244 PHE A CA 1
ATOM 1910 C C . PHE A 1 244 ? 21.547 -6.156 -0.944 1 79 244 PHE A C 1
ATOM 1912 O O . PHE A 1 244 ? 22.281 -6.586 -1.838 1 79 244 PHE A O 1
ATOM 1919 N N . SER A 1 245 ? 21.453 -4.891 -0.686 1 79.62 245 SER A N 1
ATOM 1920 C CA . SER A 1 245 ? 22.312 -3.93 -1.361 1 79.62 245 SER A CA 1
ATOM 1921 C C . SER A 1 245 ? 23.781 -4.152 -0.999 1 79.62 245 SER A C 1
ATOM 1923 O O . SER A 1 245 ? 24.672 -3.838 -1.787 1 79.62 245 SER A O 1
ATOM 1925 N N . GLY A 1 246 ? 24.031 -4.668 0.232 1 75.81 246 GLY A N 1
ATOM 1926 C CA . GLY A 1 246 ? 25.391 -4.98 0.658 1 75.81 246 GLY A CA 1
ATOM 1927 C C . GLY A 1 246 ? 26.203 -3.75 1.013 1 75.81 246 GLY A C 1
ATOM 1928 O O . GLY A 1 246 ? 25.688 -2.627 0.962 1 75.81 246 GLY A O 1
ATOM 1929 N N . GLY A 1 247 ? 27.391 -3.941 1.499 1 78.88 247 GLY A N 1
ATOM 1930 C CA . GLY A 1 247 ? 28.312 -2.857 1.803 1 78.88 247 GLY A CA 1
ATOM 1931 C C . GLY A 1 247 ? 27.906 -2.055 3.025 1 78.88 247 GLY A C 1
ATOM 1932 O O . GLY A 1 247 ? 27.625 -2.623 4.082 1 78.88 247 GLY A O 1
ATOM 1933 N N . GLN A 1 248 ? 27.953 -0.777 2.814 1 78.44 248 GLN A N 1
ATOM 1934 C CA . GLN A 1 248 ? 27.625 0.121 3.92 1 78.44 248 GLN A CA 1
ATOM 1935 C C . GLN A 1 248 ? 26.156 0.037 4.289 1 78.44 248 GLN A C 1
ATOM 1937 O O . GLN A 1 248 ? 25.781 0.216 5.453 1 78.44 248 GLN A O 1
ATOM 1942 N N . ASN A 1 249 ? 25.406 -0.297 3.318 1 81.06 249 ASN A N 1
ATOM 1943 C CA . ASN A 1 249 ? 23.984 -0.418 3.568 1 81.06 249 ASN A CA 1
ATOM 1944 C C . ASN A 1 249 ? 23.672 -1.614 4.461 1 81.06 249 ASN A C 1
ATOM 1946 O O . ASN A 1 249 ? 22.797 -1.533 5.332 1 81.06 249 ASN A O 1
ATOM 1950 N N . GLU A 1 250 ? 24.359 -2.658 4.223 1 81.5 250 GLU A N 1
ATOM 1951 C CA . GLU A 1 250 ? 24.141 -3.846 5.043 1 81.5 250 GLU A CA 1
ATOM 1952 C C . GLU A 1 250 ? 24.594 -3.613 6.484 1 81.5 250 GLU A C 1
ATOM 1954 O O . GLU A 1 250 ? 23.906 -4.012 7.426 1 81.5 250 GLU A O 1
ATOM 1959 N N . VAL A 1 251 ? 25.719 -3 6.648 1 80.44 251 VAL A N 1
ATOM 1960 C CA . VAL A 1 251 ? 26.234 -2.709 7.98 1 80.44 251 VAL A CA 1
ATOM 1961 C C . VAL A 1 251 ? 25.297 -1.765 8.719 1 80.44 251 VAL A C 1
ATOM 1963 O O . VAL A 1 251 ? 25.047 -1.937 9.906 1 80.44 251 VAL A O 1
ATOM 1966 N N . ALA A 1 252 ? 24.812 -0.833 8.031 1 80 252 ALA A N 1
ATOM 1967 C CA . ALA A 1 252 ? 23.875 0.112 8.625 1 80 252 ALA A CA 1
ATOM 1968 C C . ALA A 1 252 ? 22.609 -0.601 9.117 1 80 252 ALA A C 1
ATOM 1970 O O . ALA A 1 252 ? 22.078 -0.266 10.172 1 80 252 ALA A O 1
ATOM 1971 N N . ALA A 1 253 ? 22.172 -1.552 8.344 1 83.12 253 ALA A N 1
ATOM 1972 C CA . ALA A 1 253 ? 20.984 -2.312 8.719 1 83.12 253 ALA A CA 1
ATOM 1973 C C . ALA A 1 253 ? 21.219 -3.1 10.008 1 83.12 253 ALA A C 1
ATOM 1975 O O . ALA A 1 253 ? 20.406 -3.051 10.93 1 83.12 253 ALA A O 1
ATOM 1976 N N . TRP A 1 254 ? 22.281 -3.732 10.094 1 84.56 254 TRP A N 1
ATOM 1977 C CA . TRP A 1 254 ? 22.562 -4.566 11.258 1 84.56 254 TRP A CA 1
ATOM 1978 C C . TRP A 1 254 ? 22.891 -3.711 12.477 1 84.56 254 TRP A C 1
ATOM 1980 O O . TRP A 1 254 ? 22.562 -4.086 13.609 1 84.56 254 TRP A O 1
ATOM 1990 N N . ASN A 1 255 ? 23.453 -2.568 12.258 1 79.81 255 ASN A N 1
ATOM 1991 C CA . ASN A 1 255 ? 23.672 -1.636 13.352 1 79.81 255 ASN A CA 1
ATOM 1992 C C . ASN A 1 255 ? 22.359 -1.112 13.922 1 79.81 255 ASN A C 1
ATOM 1994 O O . ASN A 1 255 ? 22.266 -0.828 15.117 1 79.81 255 ASN A O 1
ATOM 1998 N N . ALA A 1 256 ? 21.484 -0.973 13.07 1 82.38 256 ALA A N 1
ATOM 1999 C CA . ALA A 1 256 ? 20.203 -0.412 13.484 1 82.38 2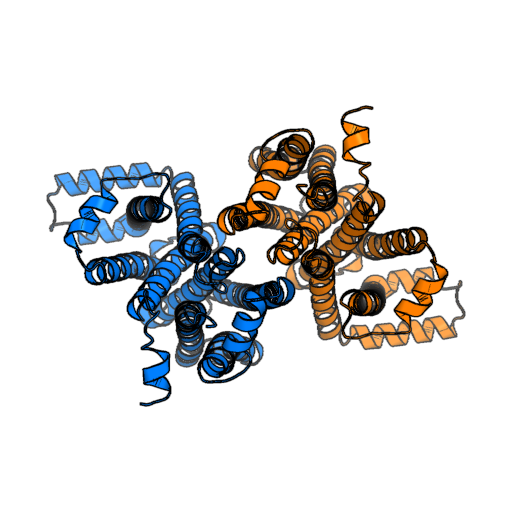56 ALA A CA 1
ATOM 2000 C C . ALA A 1 256 ? 19.344 -1.468 14.172 1 82.38 256 ALA A C 1
ATOM 2002 O O . ALA A 1 256 ? 18.672 -1.179 15.172 1 82.38 256 ALA A O 1
ATOM 2003 N N . ILE A 1 257 ? 19.391 -2.754 13.688 1 85.88 257 ILE A N 1
ATOM 2004 C CA . ILE A 1 257 ? 18.422 -3.717 14.211 1 85.88 257 ILE A CA 1
ATOM 2005 C C . ILE A 1 257 ? 19.156 -4.879 14.875 1 85.88 257 ILE A C 1
ATOM 2007 O O . ILE A 1 257 ? 18.547 -5.734 15.508 1 85.88 257 ILE A O 1
ATOM 2011 N N . GLY A 1 258 ? 20.438 -4.965 14.688 1 82.19 258 GLY A N 1
ATOM 2012 C CA . GLY A 1 258 ? 21.188 -6.117 15.133 1 82.19 258 GLY A CA 1
ATOM 2013 C C . GLY A 1 258 ? 21.547 -6.059 16.609 1 82.19 258 GLY A C 1
ATOM 2014 O O . GLY A 1 258 ? 21.953 -7.066 17.203 1 82.19 258 GLY A O 1
ATOM 2015 N N . GLY A 1 259 ? 21.484 -4.891 17.188 1 79 259 GLY A N 1
ATOM 2016 C CA . GLY A 1 259 ? 21.844 -4.793 18.594 1 79 259 GLY A CA 1
ATOM 2017 C C . GLY A 1 259 ? 22.016 -3.363 19.062 1 79 259 GLY A C 1
ATOM 2018 O O . GLY A 1 259 ? 22.094 -2.438 18.25 1 79 259 GLY A O 1
ATOM 2019 N N . GLY A 1 260 ? 21.812 -3.271 20.422 1 81.5 260 GLY A N 1
ATOM 2020 C CA . GLY A 1 260 ? 22.031 -1.962 21.016 1 81.5 260 GLY A CA 1
ATOM 2021 C C . GLY A 1 260 ? 20.75 -1.224 21.344 1 81.5 260 GLY A C 1
ATOM 2022 O O . GLY A 1 260 ? 19.688 -1.839 21.453 1 81.5 260 GLY A O 1
ATOM 2023 N N . PHE A 1 261 ? 20.938 0.075 21.531 1 81.06 261 PHE A N 1
ATOM 2024 C CA . PHE A 1 261 ? 19.828 0.928 21.953 1 81.06 261 PHE A CA 1
ATOM 2025 C C . PHE A 1 261 ? 18.797 1.056 20.844 1 81.06 261 PHE A C 1
ATOM 2027 O O . PHE A 1 261 ? 17.594 0.863 21.078 1 81.06 261 PHE A O 1
ATOM 2034 N N . TRP A 1 262 ? 19.25 1.277 19.719 1 84.12 262 TRP A N 1
ATOM 2035 C CA . TRP A 1 262 ? 18.328 1.529 18.625 1 84.12 262 TRP A CA 1
ATOM 2036 C C . TRP A 1 262 ? 17.609 0.248 18.203 1 84.12 262 TRP A C 1
ATOM 2038 O O . TRP A 1 262 ? 16.469 0.289 17.734 1 84.12 262 TRP A O 1
ATOM 2048 N N . SER A 1 263 ? 18.297 -0.839 18.359 1 88 263 SER A N 1
ATOM 2049 C CA . SER A 1 263 ? 17.641 -2.117 18.094 1 88 263 SER A CA 1
ATOM 2050 C C . SER A 1 263 ? 16.484 -2.35 19.047 1 88 263 SER A C 1
ATOM 2052 O O . SER A 1 263 ? 15.398 -2.783 18.625 1 88 263 SER A O 1
ATOM 2054 N N . ASN A 1 264 ? 16.719 -2.008 20.25 1 89.38 264 ASN A N 1
ATOM 2055 C CA . ASN A 1 264 ? 15.641 -2.131 21.219 1 89.38 264 ASN A CA 1
ATOM 2056 C C . ASN A 1 264 ? 14.516 -1.139 20.938 1 89.38 264 ASN A C 1
ATOM 2058 O O . ASN A 1 264 ? 13.336 -1.461 21.125 1 89.38 264 ASN A O 1
ATOM 2062 N N . TRP A 1 265 ? 14.938 -0.002 20.625 1 89.25 265 TRP A N 1
ATOM 2063 C CA . TRP A 1 265 ? 13.961 1.018 20.25 1 89.25 265 TRP A CA 1
ATOM 2064 C C . TRP A 1 265 ? 13.086 0.533 19.094 1 89.25 265 TRP A C 1
ATOM 2066 O O . TRP A 1 265 ? 11.867 0.742 19.109 1 89.25 265 TRP A O 1
ATOM 2076 N N . PHE A 1 266 ? 13.68 -0.151 18.219 1 91.75 266 PHE A N 1
ATOM 2077 C CA . PHE A 1 266 ? 12.961 -0.616 17.031 1 91.75 266 PHE A CA 1
ATOM 2078 C C . PHE A 1 266 ? 12.078 -1.812 17.375 1 91.75 266 PHE A C 1
ATOM 2080 O O . PHE A 1 266 ? 10.875 -1.793 17.109 1 91.75 266 PHE A O 1
ATOM 2087 N N . TRP A 1 267 ? 12.586 -2.779 17.984 1 92.12 267 TRP A N 1
ATOM 2088 C CA . TRP A 1 267 ? 11.867 -4.031 18.203 1 92.12 267 TRP A CA 1
ATOM 2089 C C . TRP A 1 267 ? 10.82 -3.871 19.297 1 92.12 267 TRP A C 1
ATOM 2091 O O . TRP A 1 267 ? 9.672 -4.293 19.125 1 92.12 267 TRP A O 1
ATOM 2101 N N . PHE A 1 268 ? 11.133 -3.266 20.281 1 91.75 268 PHE A N 1
ATOM 2102 C CA . PHE A 1 268 ? 10.195 -3.131 21.391 1 91.75 268 PHE A CA 1
ATOM 2103 C C . PHE A 1 268 ? 9.312 -1.901 21.203 1 91.75 268 PHE A C 1
ATOM 2105 O O . PHE A 1 268 ? 8.109 -1.941 21.484 1 91.75 268 PHE A O 1
ATOM 2112 N N . GLY A 1 269 ? 9.867 -0.874 20.828 1 91 269 GLY A N 1
ATOM 2113 C CA . GLY A 1 269 ? 9.117 0.365 20.672 1 91 269 GLY A CA 1
ATOM 2114 C C . GLY A 1 269 ? 8.25 0.393 19.438 1 91 269 GLY A C 1
ATOM 2115 O O . GLY A 1 269 ? 7.027 0.472 19.531 1 91 269 GLY A O 1
ATOM 2116 N N . VAL A 1 270 ? 8.922 0.262 18.297 1 92.06 270 VAL A N 1
ATOM 2117 C CA . VAL A 1 270 ? 8.227 0.42 17.031 1 92.06 270 VAL A CA 1
ATOM 2118 C C . VAL A 1 270 ? 7.398 -0.83 16.734 1 92.06 270 VAL A C 1
ATOM 2120 O O . VAL A 1 270 ? 6.184 -0.747 16.547 1 92.06 270 VAL A O 1
ATOM 2123 N N . VAL A 1 271 ? 7.984 -1.984 16.781 1 92.81 271 VAL A N 1
ATOM 2124 C CA . VAL A 1 271 ? 7.34 -3.205 16.312 1 92.81 271 VAL A CA 1
ATOM 2125 C C . VAL A 1 271 ? 6.387 -3.732 17.391 1 92.81 271 VAL A C 1
ATOM 2127 O O . VAL A 1 271 ? 5.195 -3.928 17.125 1 92.81 271 VAL A O 1
ATOM 2130 N N . LEU A 1 272 ? 6.809 -3.896 18.531 1 92.19 272 LEU A N 1
ATOM 2131 C CA . LEU A 1 272 ? 5.988 -4.504 19.562 1 92.19 272 LEU A CA 1
ATOM 2132 C C . LEU A 1 272 ? 4.914 -3.531 20.047 1 92.19 272 LEU A C 1
ATOM 2134 O O . LEU A 1 272 ? 3.719 -3.793 19.891 1 92.19 272 LEU A O 1
ATOM 2138 N N . ILE A 1 273 ? 5.309 -2.41 20.547 1 90.75 273 ILE A N 1
ATOM 2139 C CA . ILE A 1 273 ? 4.395 -1.446 21.156 1 90.75 273 ILE A CA 1
ATOM 2140 C C . ILE A 1 273 ? 3.594 -0.738 20.062 1 90.75 273 ILE A C 1
ATOM 2142 O O . ILE A 1 273 ? 2.389 -0.521 20.203 1 90.75 273 ILE A O 1
ATOM 2146 N N . GLY A 1 274 ? 4.191 -0.473 19.047 1 90.19 274 GLY A N 1
ATOM 2147 C CA . GLY A 1 274 ? 3.562 0.358 18.031 1 90.19 274 GLY A CA 1
ATOM 2148 C C . GLY A 1 274 ? 2.701 -0.431 17.062 1 90.19 274 GLY A C 1
ATOM 2149 O O . GLY A 1 274 ? 1.737 0.099 16.5 1 90.19 274 GLY A O 1
ATOM 2150 N N . MET A 1 275 ? 3.115 -1.673 16.812 1 91.94 275 MET A N 1
ATOM 2151 C CA . MET A 1 275 ? 2.422 -2.385 15.734 1 91.94 275 MET A CA 1
ATOM 2152 C C . MET A 1 275 ? 1.785 -3.668 16.266 1 91.94 275 MET A C 1
ATOM 2154 O O . MET A 1 275 ? 0.562 -3.811 16.25 1 91.94 275 MET A O 1
ATOM 2158 N N . LEU A 1 276 ? 2.48 -4.512 16.891 1 91.31 276 LEU A N 1
ATOM 2159 C CA . LEU A 1 276 ? 1.988 -5.84 17.25 1 91.31 276 LEU A CA 1
ATOM 2160 C C . LEU A 1 276 ? 0.99 -5.762 18.406 1 91.31 276 LEU A C 1
ATOM 2162 O O . LEU A 1 276 ? -0.036 -6.449 18.375 1 91.31 276 LEU A O 1
ATOM 2166 N N . LEU A 1 277 ? 1.293 -5.004 19.359 1 90.31 277 LEU A N 1
ATOM 2167 C CA . LEU A 1 277 ? 0.416 -4.914 20.516 1 90.31 277 LEU A CA 1
ATOM 2168 C C . LEU A 1 277 ? -0.954 -4.371 20.125 1 90.31 277 LEU A C 1
ATOM 2170 O O . LEU A 1 277 ? -1.981 -4.969 20.453 1 90.31 277 LEU A O 1
ATOM 2174 N N . PRO A 1 278 ? -0.99 -3.305 19.469 1 88.81 278 PRO A N 1
ATOM 2175 C CA . PRO A 1 278 ? -2.303 -2.816 19.047 1 88.81 278 PRO A CA 1
ATOM 2176 C C . PRO A 1 278 ? -3.035 -3.811 18.141 1 88.81 278 PRO A C 1
ATOM 2178 O O . PRO A 1 278 ? -4.254 -3.967 18.266 1 88.81 278 PRO A O 1
ATOM 2181 N N . LEU A 1 279 ? -2.354 -4.484 17.297 1 86.38 279 LEU A N 1
ATOM 2182 C CA . LEU A 1 279 ? -2.959 -5.465 16.406 1 86.38 279 LEU A CA 1
ATOM 2183 C C . LEU A 1 279 ? -3.521 -6.645 17.203 1 86.38 279 LEU A C 1
ATOM 2185 O O . LEU A 1 279 ? -4.633 -7.102 16.938 1 86.38 279 LEU A O 1
ATOM 2189 N N . THR A 1 280 ? -2.754 -7.102 18.125 1 86.5 280 THR A N 1
ATOM 2190 C CA . THR A 1 280 ? -3.172 -8.242 18.938 1 86.5 280 THR A CA 1
ATOM 2191 C C . THR A 1 280 ? -4.34 -7.871 19.844 1 86.5 280 THR A C 1
ATOM 2193 O O . THR A 1 280 ? -5.281 -8.648 20 1 86.5 280 THR A O 1
ATOM 2196 N N . LEU A 1 281 ? -4.289 -6.711 20.406 1 83.75 281 LEU A N 1
ATOM 2197 C CA . LEU A 1 281 ? -5.371 -6.254 21.281 1 83.75 281 LEU A CA 1
ATOM 2198 C C . LEU A 1 281 ? -6.668 -6.105 20.5 1 83.75 281 LEU A C 1
ATOM 2200 O O . LEU A 1 281 ? -7.742 -6.461 21 1 83.75 281 LEU A O 1
ATOM 2204 N N . ASN A 1 282 ? -6.539 -5.648 19.297 1 81 282 ASN A N 1
ATOM 2205 C CA . ASN A 1 282 ? -7.727 -5.496 18.453 1 81 282 ASN A CA 1
ATOM 2206 C C . ASN A 1 282 ? -8.281 -6.848 18.016 1 81 282 ASN A C 1
ATOM 2208 O O . ASN A 1 282 ? -9.484 -6.992 17.812 1 81 282 ASN A O 1
ATOM 2212 N N . ALA A 1 283 ? -7.449 -7.82 17.938 1 76.5 283 ALA A N 1
ATOM 2213 C CA . ALA A 1 283 ? -7.859 -9.141 17.453 1 76.5 283 ALA A CA 1
ATOM 2214 C C . ALA A 1 283 ? -8.453 -9.977 18.594 1 76.5 283 ALA A C 1
ATOM 2216 O O . ALA A 1 283 ? -9.367 -10.773 18.375 1 76.5 283 ALA A O 1
ATOM 2217 N N . VAL A 1 284 ? -8 -9.82 19.797 1 78.12 284 VAL A N 1
ATOM 2218 C CA . VAL A 1 284 ? -8.352 -10.727 20.891 1 78.12 284 VAL A CA 1
ATOM 2219 C C . VAL A 1 284 ? -9.445 -10.109 21.75 1 78.12 284 VAL A C 1
ATOM 2221 O O . VAL A 1 284 ? -10.234 -10.828 22.375 1 78.12 284 VAL A O 1
ATOM 2224 N N . THR A 1 285 ? -9.508 -8.812 21.766 1 76.5 285 THR A N 1
ATOM 2225 C CA . THR A 1 285 ? -10.445 -8.18 22.688 1 76.5 285 THR A CA 1
ATOM 2226 C C . THR A 1 285 ? -11.875 -8.273 22.156 1 76.5 285 THR A C 1
ATOM 2228 O O . THR A 1 285 ? -12.141 -7.949 21 1 76.5 285 THR A O 1
ATOM 2231 N N . PRO A 1 286 ? -12.688 -8.828 23.016 1 73.88 286 PRO A N 1
ATOM 2232 C CA . PRO A 1 286 ? -14.102 -8.961 22.641 1 73.88 286 PRO A CA 1
ATOM 2233 C C . PRO A 1 286 ? -14.742 -7.621 22.281 1 73.88 286 PRO A C 1
ATOM 2235 O O . PRO A 1 286 ? -14.25 -6.57 22.703 1 73.88 286 PRO A O 1
ATOM 2238 N N . ASN A 1 287 ? -15.734 -7.609 21.5 1 72.12 287 ASN A N 1
ATOM 2239 C CA . ASN A 1 287 ? -16.438 -6.453 20.969 1 72.12 287 ASN A CA 1
ATOM 2240 C C . ASN A 1 287 ? -17 -5.566 22.078 1 72.12 287 ASN A C 1
ATOM 2242 O O . ASN A 1 287 ? -17.078 -4.344 21.922 1 72.12 287 ASN A O 1
ATOM 2246 N N . GLU A 1 288 ? -17.25 -6.109 23.234 1 71.38 288 GLU A N 1
ATOM 2247 C CA . GLU A 1 288 ? -17.844 -5.348 24.328 1 71.38 288 GLU A CA 1
ATOM 2248 C C . GLU A 1 288 ? -16.844 -4.375 24.938 1 71.38 288 GLU A C 1
ATOM 2250 O O . GLU A 1 288 ? -17.203 -3.258 25.312 1 71.38 288 GLU A O 1
ATOM 2255 N N . VAL A 1 289 ? -15.641 -4.809 25.016 1 70.94 289 VAL A N 1
ATOM 2256 C CA . VAL A 1 289 ? -14.602 -3.996 25.641 1 70.94 289 VAL A CA 1
ATOM 2257 C C . VAL A 1 289 ? -13.992 -3.047 24.609 1 70.94 289 VAL A C 1
ATOM 2259 O O . VAL A 1 289 ? -13.492 -1.979 24.969 1 70.94 289 VAL A O 1
ATOM 2262 N N . ARG A 1 290 ? -14.094 -3.467 23.438 1 69.69 290 ARG A N 1
ATOM 2263 C CA . ARG A 1 290 ? -13.469 -2.713 22.344 1 69.69 290 ARG A CA 1
ATOM 2264 C C . ARG A 1 290 ? -14.109 -1.342 22.188 1 69.69 290 ARG A C 1
ATOM 2266 O O . ARG A 1 290 ? -13.508 -0.428 21.625 1 69.69 290 ARG A O 1
ATOM 2273 N N . HIS A 1 291 ? -15.234 -1.245 22.859 1 69.81 291 HIS A N 1
ATOM 2274 C CA . HIS A 1 291 ? -15.953 0.01 22.672 1 69.81 291 HIS A CA 1
ATOM 2275 C C . HIS A 1 291 ? -15.836 0.899 23.906 1 69.81 291 HIS A C 1
ATOM 2277 O O . HIS A 1 291 ? -16.328 2.027 23.906 1 69.81 291 HIS A O 1
ATOM 2283 N N . ASN A 1 292 ? -15.031 0.376 24.766 1 79.88 292 ASN A N 1
ATOM 2284 C CA . ASN A 1 292 ? -14.789 1.185 25.953 1 79.88 292 ASN A CA 1
ATOM 2285 C C . ASN A 1 292 ? -13.781 2.299 25.688 1 79.88 292 ASN A C 1
ATOM 2287 O O . ASN A 1 292 ? -12.828 2.105 24.938 1 79.88 292 ASN A O 1
ATOM 2291 N N . GLY A 1 293 ? -14.047 3.451 26.234 1 81.06 293 GLY A N 1
ATOM 2292 C CA . GLY A 1 293 ? -13.195 4.617 26.047 1 81.06 293 GLY A CA 1
ATOM 2293 C C . GLY A 1 293 ? -11.758 4.379 26.469 1 81.06 293 GLY A C 1
ATOM 2294 O O . GLY A 1 293 ? -10.828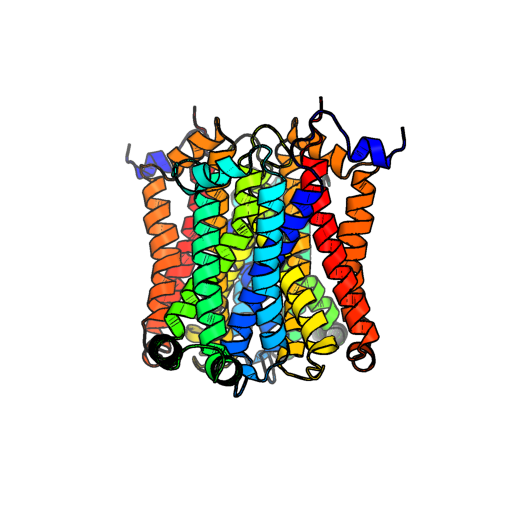 4.824 25.797 1 81.06 293 GLY A O 1
ATOM 2295 N N . SER A 1 294 ? -11.641 3.707 27.547 1 85.44 294 SER A N 1
ATOM 2296 C CA . SER A 1 294 ? -10.297 3.443 28.062 1 85.44 294 SER A CA 1
ATOM 2297 C C . SER A 1 294 ? -9.516 2.541 27.109 1 85.44 294 SER A C 1
ATOM 2299 O O . SER A 1 294 ? -8.312 2.736 26.906 1 85.44 294 SER A O 1
ATOM 2301 N N . TYR A 1 295 ? -10.18 1.605 26.625 1 85.25 295 TYR A N 1
ATOM 2302 C CA . TYR A 1 295 ? -9.547 0.701 25.672 1 85.25 295 TYR A CA 1
ATOM 2303 C C . TYR A 1 295 ? -9.102 1.45 24.422 1 85.25 295 TYR A C 1
ATOM 2305 O O . TYR A 1 295 ? -7.965 1.301 23.969 1 85.25 295 TYR A O 1
ATOM 2313 N N . ILE A 1 296 ? -9.961 2.248 23.969 1 84.5 296 ILE A N 1
ATOM 2314 C CA . ILE A 1 296 ? -9.672 3.016 22.766 1 84.5 296 ILE A CA 1
ATOM 2315 C C . ILE A 1 296 ? -8.508 3.967 23.031 1 84.5 296 ILE A C 1
ATOM 2317 O O . ILE A 1 296 ? -7.621 4.121 22.188 1 84.5 296 ILE A O 1
ATOM 2321 N N . PHE A 1 297 ? -8.523 4.492 24.156 1 89.06 297 PHE A N 1
ATOM 2322 C CA . PHE A 1 297 ? -7.449 5.406 24.531 1 89.06 297 PHE A CA 1
ATOM 2323 C C . PHE A 1 297 ? -6.105 4.688 24.547 1 89.06 297 PHE A C 1
ATOM 2325 O O . PHE A 1 297 ? -5.129 5.184 23.969 1 89.06 297 PHE A O 1
ATOM 2332 N N . ILE A 1 298 ? -6.059 3.529 25.078 1 89.75 298 ILE A N 1
ATOM 2333 C CA . ILE A 1 298 ? -4.809 2.791 25.219 1 89.75 298 ILE A CA 1
ATOM 2334 C C . ILE A 1 298 ? -4.312 2.336 23.844 1 89.75 298 ILE A C 1
ATOM 2336 O O . ILE A 1 298 ? -3.15 2.561 23.5 1 89.75 298 ILE A O 1
ATOM 2340 N N . VAL A 1 299 ? -5.148 1.806 23.109 1 87.94 299 VAL A N 1
ATOM 2341 C CA . VAL A 1 299 ? -4.766 1.221 21.828 1 87.94 299 VAL A CA 1
ATOM 2342 C C . VAL A 1 299 ? -4.332 2.322 20.875 1 87.94 299 VAL A C 1
ATOM 2344 O O . VAL A 1 299 ? -3.322 2.186 20.172 1 87.94 299 VAL A O 1
ATOM 2347 N N . THR A 1 300 ? -5.027 3.379 20.875 1 90.25 300 THR A N 1
ATOM 2348 C CA . THR A 1 300 ? -4.695 4.465 19.953 1 90.25 300 THR A CA 1
ATOM 2349 C C . THR A 1 300 ? -3.422 5.176 20.406 1 90.25 300 THR A C 1
ATOM 2351 O O . THR A 1 300 ? -2.617 5.602 19.562 1 90.25 300 THR A O 1
ATOM 2354 N N . THR A 1 301 ? -3.273 5.285 21.656 1 92.56 301 THR A N 1
ATOM 2355 C CA . THR A 1 301 ? -2.059 5.91 22.172 1 92.56 301 THR A CA 1
ATOM 2356 C C . THR A 1 301 ? -0.834 5.059 21.844 1 92.56 301 THR A C 1
ATOM 2358 O O . THR A 1 301 ? 0.216 5.59 21.484 1 92.56 301 THR A O 1
ATOM 2361 N N . LEU A 1 302 ? -0.982 3.834 22 1 93 302 LEU A N 1
ATOM 2362 C CA . LEU A 1 302 ? 0.104 2.928 21.656 1 93 302 LEU A CA 1
ATOM 2363 C C . LEU A 1 302 ? 0.491 3.092 20.188 1 93 302 LEU A C 1
ATOM 2365 O O . LEU A 1 302 ? 1.678 3.154 19.859 1 93 302 LEU A O 1
ATOM 2369 N N . SER A 1 303 ? -0.486 3.17 19.344 1 92.62 303 SER A N 1
ATOM 2370 C CA . SER A 1 303 ? -0.236 3.334 17.922 1 92.62 303 SER A CA 1
ATOM 2371 C C . SER A 1 303 ? 0.455 4.66 17.625 1 92.62 303 SER A C 1
ATOM 2373 O O . SER A 1 303 ? 1.388 4.719 16.828 1 92.62 303 SER A O 1
ATOM 2375 N N . LEU A 1 304 ? 0.028 5.695 18.312 1 94.44 304 LEU A N 1
ATOM 2376 C CA . LEU A 1 304 ? 0.61 7.016 18.094 1 94.44 304 LEU A CA 1
ATOM 2377 C C . LEU A 1 304 ? 2.053 7.059 18.594 1 94.44 304 LEU A C 1
ATOM 2379 O O . LEU A 1 304 ? 2.932 7.594 17.906 1 94.44 304 LEU A O 1
ATOM 2383 N N . VAL A 1 305 ? 2.252 6.5 19.688 1 93.62 305 VAL A N 1
ATOM 2384 C CA . VAL A 1 305 ? 3.602 6.441 20.25 1 93.62 305 VAL A CA 1
ATOM 2385 C C . VAL A 1 305 ? 4.496 5.602 19.328 1 93.62 305 VAL A C 1
ATOM 2387 O O . VAL A 1 305 ? 5.66 5.941 19.109 1 93.62 305 VAL A O 1
ATOM 2390 N N . GLY A 1 306 ? 3.957 4.547 18.891 1 92.94 306 GLY A N 1
ATOM 2391 C CA . GLY A 1 306 ? 4.707 3.705 17.969 1 92.94 306 GLY A CA 1
ATOM 2392 C C . GLY A 1 306 ? 5.16 4.441 16.734 1 92.94 306 GLY A C 1
ATOM 2393 O O . GLY A 1 306 ? 6.301 4.281 16.281 1 92.94 306 GLY A O 1
ATOM 2394 N N . VAL A 1 307 ? 4.273 5.199 16.188 1 92.62 307 VAL A N 1
ATOM 2395 C CA . VAL A 1 307 ? 4.609 5.938 14.969 1 92.62 307 VAL A CA 1
ATOM 2396 C C . VAL A 1 307 ? 5.66 7 15.281 1 92.62 307 VAL A C 1
ATOM 2398 O O . VAL A 1 307 ? 6.562 7.246 14.477 1 92.62 307 VAL A O 1
ATOM 2401 N N . LEU A 1 308 ? 5.523 7.602 16.422 1 92.06 308 LEU A N 1
ATOM 2402 C CA . LEU A 1 308 ? 6.523 8.57 16.844 1 92.06 308 LEU A CA 1
ATOM 2403 C C . LEU A 1 308 ? 7.887 7.91 17.016 1 92.06 308 LEU A C 1
ATOM 2405 O O . LEU A 1 308 ? 8.914 8.469 16.625 1 92.06 308 LEU A O 1
ATOM 2409 N N . MET A 1 309 ? 7.852 6.793 17.578 1 92.31 309 MET A N 1
ATOM 2410 C CA . MET A 1 309 ? 9.094 6.055 17.75 1 92.31 309 MET A CA 1
ATOM 2411 C C . MET A 1 309 ? 9.688 5.633 16.406 1 92.31 309 MET A C 1
ATOM 2413 O O . MET A 1 309 ? 10.906 5.578 16.25 1 92.31 309 MET A O 1
ATOM 2417 N N . LEU A 1 310 ? 8.859 5.309 15.523 1 92.25 310 LEU A N 1
ATOM 2418 C CA . LEU A 1 310 ? 9.328 4.961 14.188 1 92.25 310 LEU A CA 1
ATOM 2419 C C . LEU A 1 310 ? 10.039 6.145 13.531 1 92.25 310 LEU A C 1
ATOM 2421 O O . LEU A 1 310 ? 11.109 5.984 12.945 1 92.25 310 LEU A O 1
ATOM 2425 N N . ARG A 1 311 ? 9.438 7.289 13.648 1 90.75 311 ARG A N 1
ATOM 2426 C CA . ARG A 1 311 ? 10.047 8.484 13.07 1 90.75 311 ARG A CA 1
ATOM 2427 C C . ARG A 1 311 ? 11.398 8.781 13.719 1 90.75 311 ARG A C 1
ATOM 2429 O O . ARG A 1 311 ? 12.352 9.141 13.031 1 90.75 311 ARG A O 1
ATOM 2436 N N . THR A 1 312 ? 11.422 8.648 14.961 1 88.44 312 THR A N 1
ATOM 2437 C CA . THR A 1 312 ? 12.664 8.898 15.68 1 88.44 312 THR A CA 1
ATOM 2438 C C . THR A 1 312 ? 13.727 7.867 15.305 1 88.44 312 THR A C 1
ATOM 2440 O O . THR A 1 312 ? 14.898 8.203 15.156 1 88.44 312 THR A O 1
ATOM 2443 N N . PHE A 1 313 ? 13.273 6.711 15.195 1 88.81 313 PHE A N 1
ATOM 2444 C CA . PHE A 1 313 ? 14.188 5.637 14.828 1 88.81 313 PHE A CA 1
ATOM 2445 C C . PHE A 1 313 ? 14.789 5.883 13.453 1 88.81 313 PHE A C 1
ATOM 2447 O O . PHE A 1 313 ? 16 5.785 13.266 1 88.81 313 PHE A O 1
ATOM 2454 N N . ILE A 1 314 ? 13.961 6.18 12.555 1 86.5 314 ILE A N 1
ATOM 2455 C CA . ILE A 1 314 ? 14.422 6.383 11.188 1 86.5 314 ILE A CA 1
ATOM 2456 C C . ILE A 1 314 ? 15.352 7.59 11.133 1 86.5 314 ILE A C 1
ATOM 2458 O O . ILE A 1 314 ? 16.375 7.559 10.445 1 86.5 314 ILE A O 1
ATOM 2462 N N . LEU A 1 315 ? 15.023 8.555 11.859 1 83.19 315 LEU A N 1
ATOM 2463 C CA . LEU A 1 315 ? 15.805 9.789 11.82 1 83.19 315 LEU A CA 1
ATOM 2464 C C . LEU A 1 315 ? 17.156 9.602 12.5 1 83.19 315 LEU A C 1
ATOM 2466 O O . LEU A 1 315 ? 18.188 9.992 11.953 1 83.19 315 LEU A O 1
ATOM 2470 N N . TYR A 1 316 ? 17.203 8.953 13.602 1 79 316 TYR A N 1
ATOM 2471 C CA . TYR A 1 316 ? 18.422 8.867 14.391 1 79 316 TYR A CA 1
ATOM 2472 C C . TYR A 1 316 ? 19.281 7.691 13.945 1 79 316 TYR A C 1
ATOM 2474 O O . TYR A 1 316 ? 20.484 7.832 13.75 1 79 316 TYR A O 1
ATOM 2482 N N . ALA A 1 317 ? 18.656 6.613 13.844 1 75.81 317 ALA A N 1
ATOM 2483 C CA . ALA A 1 317 ? 19.422 5.453 13.398 1 75.81 317 ALA A CA 1
ATOM 2484 C C . ALA A 1 317 ? 19.906 5.637 11.969 1 75.81 317 ALA A C 1
ATOM 2486 O O . ALA A 1 317 ? 20.953 5.098 11.586 1 75.81 317 ALA A O 1
ATOM 2487 N N . GLY A 1 318 ? 19.203 6.383 11.266 1 75.56 318 GLY A N 1
ATOM 2488 C CA . GLY A 1 318 ? 19.609 6.648 9.891 1 75.56 318 GLY A CA 1
ATOM 2489 C C . GLY A 1 318 ? 20.828 7.551 9.789 1 75.56 318 GLY A C 1
ATOM 2490 O O . GLY A 1 318 ? 21.516 7.555 8.766 1 75.56 318 GLY A O 1
ATOM 2491 N N . GLN A 1 319 ? 20.953 8.297 10.852 1 71.62 319 GLN A N 1
ATOM 2492 C CA . GLN A 1 319 ? 22.062 9.234 10.812 1 71.62 319 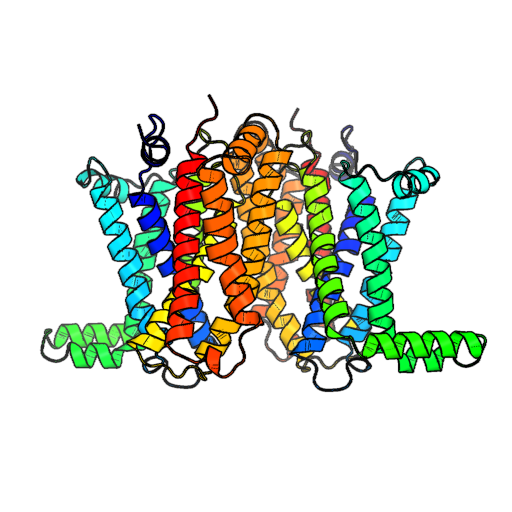GLN A CA 1
ATOM 2493 C C . GLN A 1 319 ? 23.312 8.617 11.445 1 71.62 319 GLN A C 1
ATOM 2495 O O . GLN A 1 319 ? 24.391 9.227 11.422 1 71.62 319 GLN A O 1
ATOM 2500 N N . MET A 1 320 ? 23.094 7.414 11.922 1 66.38 320 MET A N 1
ATOM 2501 C CA . MET A 1 320 ? 24.266 6.777 12.516 1 66.38 320 MET A CA 1
ATOM 2502 C C . MET A 1 320 ? 25.203 6.246 11.438 1 66.38 320 MET A C 1
ATOM 2504 O O . MET A 1 320 ? 24.75 5.57 10.508 1 66.38 320 MET A O 1
ATOM 2508 N N . THR A 1 321 ? 26.094 7.129 10.859 1 57.41 321 THR A N 1
ATOM 2509 C CA . THR A 1 321 ? 27.062 6.793 9.828 1 57.41 321 THR A CA 1
ATOM 2510 C C . THR A 1 321 ? 28 5.684 10.305 1 57.41 321 THR A C 1
ATOM 2512 O O . THR A 1 321 ? 28.375 5.641 11.477 1 57.41 321 THR A O 1
ATOM 2515 N N . VAL A 1 322 ? 27.859 4.43 9.758 1 51.94 322 VAL A N 1
ATOM 2516 C CA . VAL A 1 322 ? 28.844 3.396 10.047 1 51.94 322 VAL A CA 1
ATOM 2517 C C . VAL A 1 322 ? 30.234 3.898 9.68 1 51.94 322 VAL A C 1
ATOM 2519 O O . VAL A 1 322 ? 30.484 4.262 8.531 1 51.94 322 VAL A O 1
ATOM 2522 N N . VAL A 1 323 ? 31 4.707 10.477 1 42.75 323 VAL A N 1
ATOM 2523 C CA . VAL A 1 323 ? 32.438 4.887 10.289 1 42.75 323 VAL A CA 1
ATOM 2524 C C . VAL A 1 323 ? 33.156 3.545 10.422 1 42.75 323 VAL A C 1
ATOM 2526 O O . VAL A 1 323 ? 32.844 2.746 11.305 1 42.75 323 VAL A O 1
ATOM 2529 N N . MET B 1 1 ? 20.375 -5.379 -37.656 1 37.06 1 MET B N 1
ATOM 2530 C CA . MET B 1 1 ? 19.844 -6.055 -36.469 1 37.06 1 MET B CA 1
ATOM 2531 C C . MET B 1 1 ? 18.734 -5.23 -35.844 1 37.06 1 MET B C 1
ATOM 2533 O O . MET B 1 1 ? 18.938 -4.062 -35.5 1 37.06 1 MET B O 1
ATOM 2537 N N . ASN B 1 2 ? 17.484 -5.508 -35.938 1 45.03 2 ASN B N 1
ATOM 2538 C CA . ASN B 1 2 ? 16.281 -4.738 -35.625 1 45.03 2 ASN B CA 1
ATOM 2539 C C . ASN B 1 2 ? 16.188 -4.371 -34.156 1 45.03 2 ASN B C 1
ATOM 2541 O O . ASN B 1 2 ? 16.781 -5.043 -33.312 1 45.03 2 ASN B O 1
ATOM 2545 N N . GLY B 1 3 ? 15.875 -3.115 -33.906 1 46.81 3 GLY B N 1
ATOM 2546 C CA . GLY B 1 3 ? 15.758 -2.496 -32.594 1 46.81 3 GLY B CA 1
ATOM 2547 C C . GLY B 1 3 ? 15.164 -3.424 -31.562 1 46.81 3 GLY B C 1
ATOM 2548 O O . GLY B 1 3 ? 15.648 -3.473 -30.422 1 46.81 3 GLY B O 1
ATOM 2549 N N . ILE B 1 4 ? 14.258 -4.215 -32 1 54.06 4 ILE B N 1
ATOM 2550 C CA . ILE B 1 4 ? 13.594 -5.168 -31.125 1 54.06 4 ILE B CA 1
ATOM 2551 C C . ILE B 1 4 ? 14.531 -6.332 -30.812 1 54.06 4 ILE B C 1
ATOM 2553 O O . ILE B 1 4 ? 14.602 -6.789 -29.672 1 54.06 4 ILE B O 1
ATOM 2557 N N . GLU B 1 5 ? 15.203 -6.832 -31.812 1 50.19 5 GLU B N 1
ATOM 2558 C CA . GLU B 1 5 ? 16.094 -7.969 -31.609 1 50.19 5 GLU B CA 1
ATOM 2559 C C . GLU B 1 5 ? 17.234 -7.605 -30.672 1 50.19 5 GLU B C 1
ATOM 2561 O O . GLU B 1 5 ? 17.625 -8.406 -29.812 1 50.19 5 GLU B O 1
ATOM 2566 N N . THR B 1 6 ? 17.734 -6.48 -30.828 1 50.5 6 THR B N 1
ATOM 2567 C CA . THR B 1 6 ? 18.844 -6.043 -29.984 1 50.5 6 THR B CA 1
ATOM 2568 C C . THR B 1 6 ? 18.375 -5.777 -28.562 1 50.5 6 THR B C 1
ATOM 2570 O O . THR B 1 6 ? 19.141 -5.934 -27.609 1 50.5 6 THR B O 1
ATOM 2573 N N . ALA B 1 7 ? 17.219 -5.488 -28.609 1 53 7 ALA B N 1
ATOM 2574 C CA . ALA B 1 7 ? 16.688 -5.156 -27.281 1 53 7 ALA B CA 1
ATOM 2575 C C . ALA B 1 7 ? 16.453 -6.418 -26.453 1 53 7 ALA B C 1
ATOM 2577 O O . ALA B 1 7 ? 16.609 -6.395 -25.234 1 53 7 ALA B O 1
ATOM 2578 N N . PHE B 1 8 ? 16.141 -7.504 -27.125 1 61.31 8 PHE B N 1
ATOM 2579 C CA . PHE B 1 8 ? 15.766 -8.719 -26.391 1 61.31 8 PHE B CA 1
ATOM 2580 C C . PHE B 1 8 ? 16.922 -9.719 -26.406 1 61.31 8 PHE B C 1
ATOM 2582 O O . PHE B 1 8 ? 16.812 -10.789 -25.797 1 61.31 8 PHE B O 1
ATOM 2589 N N . HIS B 1 9 ? 17.844 -9.414 -27.141 1 52 9 HIS B N 1
ATOM 2590 C CA . HIS B 1 9 ? 19.016 -10.289 -27.188 1 52 9 HIS B CA 1
ATOM 2591 C C . HIS B 1 9 ? 20.297 -9.5 -26.953 1 52 9 HIS B C 1
ATOM 2593 O O . HIS B 1 9 ? 20.734 -8.75 -27.828 1 52 9 HIS B O 1
ATOM 2599 N N . PHE B 1 10 ? 20.594 -9.422 -25.719 1 56.06 10 PHE B N 1
ATOM 2600 C CA . PHE B 1 10 ? 21.891 -8.82 -25.438 1 56.06 10 PHE B CA 1
ATOM 2601 C C . PHE B 1 10 ? 22.734 -9.734 -24.547 1 56.06 10 PHE B C 1
ATOM 2603 O O . PHE B 1 10 ? 22.203 -10.633 -23.906 1 56.06 10 PHE B O 1
ATOM 2610 N N . ASP B 1 11 ? 23.969 -9.711 -24.656 1 48.91 11 ASP B N 1
ATOM 2611 C CA . ASP B 1 11 ? 24.938 -10.625 -24.062 1 48.91 11 ASP B CA 1
ATOM 2612 C C . ASP B 1 11 ? 24.719 -10.773 -22.562 1 48.91 11 ASP B C 1
ATOM 2614 O O . ASP B 1 11 ? 24.922 -11.852 -22 1 48.91 11 ASP B O 1
ATOM 2618 N N . SER B 1 12 ? 24.234 -9.789 -21.906 1 52.66 12 SER B N 1
ATOM 2619 C CA . SER B 1 12 ? 24.125 -9.844 -20.453 1 52.66 12 SER B CA 1
ATOM 2620 C C . SER B 1 12 ? 22.75 -10.359 -20.031 1 52.66 12 SER B C 1
ATOM 2622 O O . SER B 1 12 ? 22.469 -10.438 -18.828 1 52.66 12 SER B O 1
ATOM 2624 N N . LEU B 1 13 ? 22.156 -10.828 -21.062 1 53 13 LEU B N 1
ATOM 2625 C CA . LEU B 1 13 ? 20.797 -11.281 -20.766 1 53 13 LEU B CA 1
ATOM 2626 C C . LEU B 1 13 ? 20.828 -12.672 -20.141 1 53 13 LEU B C 1
ATOM 2628 O O . LEU B 1 13 ? 21.328 -13.625 -20.734 1 53 13 LEU B O 1
ATOM 2632 N N . VAL B 1 14 ? 20.438 -12.773 -18.875 1 59.5 14 VAL B N 1
ATOM 2633 C CA . VAL B 1 14 ? 20.406 -14.047 -18.156 1 59.5 14 VAL B CA 1
ATOM 2634 C C . VAL B 1 14 ? 18.969 -14.586 -18.141 1 59.5 14 VAL B C 1
ATOM 2636 O O . VAL B 1 14 ? 18.75 -15.773 -18.359 1 59.5 14 VAL B O 1
ATOM 2639 N N . TRP B 1 15 ? 18.062 -13.641 -18.047 1 66.19 15 TRP B N 1
ATOM 2640 C CA . TRP B 1 15 ? 16.672 -14.055 -17.938 1 66.19 15 TRP B CA 1
ATOM 2641 C C . TRP B 1 15 ? 15.891 -13.664 -19.188 1 66.19 15 TRP B C 1
ATOM 2643 O O . TRP B 1 15 ? 15.836 -12.484 -19.547 1 66.19 15 TRP B O 1
ATOM 2653 N N . ASP B 1 16 ? 15.344 -14.727 -19.844 1 72.25 16 ASP B N 1
ATOM 2654 C CA . ASP B 1 16 ? 14.625 -14.547 -21.094 1 72.25 16 ASP B CA 1
ATOM 2655 C C . ASP B 1 16 ? 13.164 -14.203 -20.859 1 72.25 16 ASP B C 1
ATOM 2657 O O . ASP B 1 16 ? 12.727 -14.086 -19.719 1 72.25 16 ASP B O 1
ATOM 2661 N N . TRP B 1 17 ? 12.484 -13.945 -21.938 1 77.44 17 TRP B N 1
ATOM 2662 C CA . TRP B 1 17 ? 11.086 -13.547 -21.953 1 77.44 17 TRP B CA 1
ATOM 2663 C C . TRP B 1 17 ? 10.211 -14.609 -21.297 1 77.44 17 TRP B C 1
ATOM 2665 O O . TRP B 1 17 ? 9.148 -14.305 -20.75 1 77.44 17 TRP B O 1
ATOM 2675 N N . ILE B 1 18 ? 10.641 -15.742 -21.266 1 78 18 ILE B N 1
ATOM 2676 C CA . ILE B 1 18 ? 9.883 -16.844 -20.688 1 78 18 ILE B CA 1
ATOM 2677 C C . ILE B 1 18 ? 9.766 -16.656 -19.172 1 78 18 ILE B C 1
ATOM 2679 O O . ILE B 1 18 ? 8.742 -17.016 -18.578 1 78 18 ILE B O 1
ATOM 2683 N N . ILE B 1 19 ? 10.703 -16.016 -18.656 1 79 19 ILE B N 1
ATOM 2684 C CA . ILE B 1 19 ? 10.688 -15.773 -17.219 1 79 19 ILE B CA 1
ATOM 2685 C C . ILE B 1 19 ? 9.68 -14.68 -16.891 1 79 19 ILE B C 1
ATOM 2687 O O . ILE B 1 19 ? 9.039 -14.711 -15.836 1 79 19 ILE B O 1
ATOM 2691 N N . ALA B 1 20 ? 9.602 -13.773 -17.812 1 85.75 20 ALA B N 1
ATOM 2692 C CA . ALA B 1 20 ? 8.602 -12.727 -17.609 1 85.75 20 ALA B CA 1
ATOM 2693 C C . ALA B 1 20 ? 7.195 -13.312 -17.578 1 85.75 20 ALA B C 1
ATOM 2695 O O . ALA B 1 20 ? 6.352 -12.875 -16.797 1 85.75 20 ALA B O 1
ATOM 2696 N N . ILE B 1 21 ? 6.996 -14.297 -18.344 1 86.88 21 ILE B N 1
ATOM 2697 C CA . ILE B 1 21 ? 5.699 -14.961 -18.391 1 86.88 21 ILE B CA 1
ATOM 2698 C C . ILE B 1 21 ? 5.465 -15.742 -17.109 1 86.88 21 ILE B C 1
ATOM 2700 O O . ILE B 1 21 ? 4.363 -15.727 -16.547 1 86.88 21 ILE B O 1
ATOM 2704 N N . TYR B 1 22 ? 6.508 -16.375 -16.703 1 85.56 22 TYR B N 1
ATOM 2705 C CA . TYR B 1 22 ? 6.41 -17.094 -15.438 1 85.56 22 TYR B CA 1
ATOM 2706 C C . TYR B 1 22 ? 6.047 -16.141 -14.297 1 85.56 22 TYR B C 1
ATOM 2708 O O . TYR B 1 22 ? 5.188 -16.453 -13.477 1 85.56 22 TYR B O 1
ATOM 2716 N N . LEU B 1 23 ? 6.73 -15.023 -14.32 1 86.62 23 LEU B N 1
ATOM 2717 C CA . LEU B 1 23 ? 6.492 -14.047 -13.266 1 86.62 23 LEU B CA 1
ATOM 2718 C C . LEU B 1 23 ? 5.062 -13.516 -13.336 1 86.62 23 LEU B C 1
ATOM 2720 O O . LEU B 1 23 ? 4.422 -13.312 -12.297 1 86.62 23 LEU B O 1
ATOM 2724 N N . PHE B 1 24 ? 4.652 -13.359 -14.469 1 91.81 24 PHE B N 1
ATOM 2725 C CA . PHE B 1 24 ? 3.301 -12.859 -14.68 1 91.81 24 PHE B CA 1
ATOM 2726 C C . PHE B 1 24 ? 2.268 -13.875 -14.211 1 91.81 24 PHE B C 1
ATOM 2728 O O . PHE B 1 24 ? 1.334 -13.531 -13.484 1 91.81 24 PHE B O 1
ATOM 2735 N N . LEU B 1 25 ? 2.434 -15.07 -14.555 1 92.12 25 LEU B N 1
ATOM 2736 C CA . LEU B 1 25 ? 1.48 -16.125 -14.227 1 92.12 25 LEU B CA 1
ATOM 2737 C C . LEU B 1 25 ? 1.473 -16.391 -12.727 1 92.12 25 LEU B C 1
ATOM 2739 O O . LEU B 1 25 ? 0.409 -16.562 -12.125 1 92.12 25 LEU B O 1
ATOM 2743 N N . ALA B 1 26 ? 2.627 -16.453 -12.156 1 89.38 26 ALA B N 1
ATOM 2744 C CA . ALA B 1 26 ? 2.729 -16.672 -10.711 1 89.38 26 ALA B CA 1
ATOM 2745 C C . ALA B 1 26 ? 2.08 -15.516 -9.945 1 89.38 26 ALA B C 1
ATOM 2747 O O . ALA B 1 26 ? 1.391 -15.742 -8.953 1 89.38 26 ALA B O 1
ATOM 2748 N N . GLY B 1 27 ? 2.297 -14.328 -10.438 1 93.12 27 GLY B N 1
ATOM 2749 C CA . GLY B 1 27 ? 1.679 -13.172 -9.812 1 93.12 27 GLY B CA 1
ATOM 2750 C C . GLY B 1 27 ? 0.168 -13.156 -9.945 1 93.12 27 GLY B C 1
ATOM 2751 O O . GLY B 1 27 ? -0.542 -12.836 -8.992 1 93.12 27 GLY B O 1
ATOM 2752 N N . MET B 1 28 ? -0.24 -13.469 -11.102 1 94.75 28 MET B N 1
ATOM 2753 C CA . MET B 1 28 ? -1.679 -13.523 -11.344 1 94.75 28 MET B CA 1
ATOM 2754 C C . MET B 1 28 ? -2.35 -14.547 -10.438 1 94.75 28 MET B C 1
ATOM 2756 O O . MET B 1 28 ? -3.439 -14.297 -9.914 1 94.75 28 MET B O 1
ATOM 2760 N N . SER B 1 29 ? -1.675 -15.648 -10.258 1 95.25 29 SER B N 1
ATOM 2761 C CA . SER B 1 29 ? -2.191 -16.688 -9.375 1 95.25 29 SER B CA 1
ATOM 2762 C C . SER B 1 29 ? -2.344 -16.172 -7.949 1 95.25 29 SER B C 1
ATOM 2764 O O . SER B 1 29 ? -3.422 -16.266 -7.355 1 95.25 29 SER B O 1
ATOM 2766 N N . ALA B 1 30 ? -1.285 -15.602 -7.449 1 95.88 30 ALA B N 1
ATOM 2767 C CA . ALA B 1 30 ? -1.295 -15.07 -6.086 1 95.88 30 ALA B CA 1
ATOM 2768 C C . ALA B 1 30 ? -2.332 -13.969 -5.934 1 95.88 30 ALA B C 1
ATOM 2770 O O . ALA B 1 30 ? -3.051 -13.914 -4.934 1 95.88 30 ALA B O 1
ATOM 2771 N N . GLY B 1 31 ? -2.408 -13.117 -6.883 1 96.44 31 GLY B N 1
ATOM 2772 C CA . GLY B 1 31 ? -3.393 -12.047 -6.848 1 96.44 31 GLY B CA 1
ATOM 2773 C C . GLY B 1 31 ? -4.824 -12.547 -6.859 1 96.44 31 GLY B C 1
ATOM 2774 O O . GLY B 1 31 ? -5.668 -12.055 -6.113 1 96.44 31 GLY B O 1
ATOM 2775 N N . ALA B 1 32 ? -5.062 -13.461 -7.676 1 96.56 32 ALA B N 1
ATOM 2776 C CA . ALA B 1 32 ? -6.402 -14.039 -7.773 1 96.56 32 ALA B CA 1
ATOM 2777 C C . ALA B 1 32 ? -6.824 -14.664 -6.449 1 96.56 32 ALA B C 1
ATOM 2779 O O . ALA B 1 32 ? -7.973 -14.516 -6.023 1 96.56 32 ALA B O 1
ATOM 2780 N N . VAL B 1 33 ? -5.906 -15.328 -5.832 1 96.56 33 VAL B N 1
ATOM 2781 C CA . VAL B 1 33 ? -6.203 -16.016 -4.574 1 96.56 33 VAL B CA 1
ATOM 2782 C C . VAL B 1 33 ? -6.508 -14.984 -3.488 1 96.56 33 VAL B C 1
ATOM 2784 O O . VAL B 1 33 ? -7.449 -15.148 -2.711 1 96.56 33 VAL B O 1
ATOM 2787 N N . MET B 1 34 ? -5.734 -13.945 -3.479 1 96.06 34 MET B N 1
ATOM 2788 C CA . MET B 1 34 ? -5.965 -12.898 -2.484 1 96.06 34 MET B CA 1
ATOM 2789 C C . MET B 1 34 ? -7.344 -12.273 -2.662 1 96.06 34 MET B C 1
ATOM 2791 O O . MET B 1 34 ? -8.062 -12.062 -1.685 1 96.06 34 MET B O 1
ATOM 2795 N N . ILE B 1 35 ? -7.645 -12.047 -3.834 1 95.19 35 ILE B N 1
ATOM 2796 C CA . ILE B 1 35 ? -8.945 -11.461 -4.137 1 95.19 35 ILE B CA 1
ATOM 2797 C C . ILE B 1 35 ? -10.055 -12.453 -3.791 1 95.19 35 ILE B C 1
ATOM 2799 O O . ILE B 1 35 ? -11.055 -12.086 -3.176 1 95.19 35 ILE B O 1
ATOM 2803 N N . GLY B 1 36 ? -9.898 -13.672 -4.195 1 94.81 36 GLY B N 1
ATOM 2804 C CA . GLY B 1 36 ? -10.875 -14.703 -3.902 1 94.81 36 GLY B CA 1
ATOM 2805 C C . GLY B 1 36 ? -11.117 -14.898 -2.416 1 94.81 36 GLY B C 1
ATOM 2806 O O . GLY B 1 36 ? -12.258 -15.07 -1.981 1 94.81 36 GLY B O 1
ATOM 2807 N N . LEU B 1 37 ? -10.047 -14.859 -1.673 1 94.06 37 LEU B N 1
ATOM 2808 C CA . LEU B 1 37 ? -10.156 -15.008 -0.226 1 94.06 37 LEU B CA 1
ATOM 2809 C C . LEU B 1 37 ? -10.969 -13.875 0.382 1 94.06 37 LEU B C 1
ATOM 2811 O O . LEU B 1 37 ? -11.828 -14.102 1.236 1 94.06 37 LEU B O 1
ATOM 2815 N N . TYR B 1 38 ? -10.688 -12.703 -0.06 1 92.12 38 TYR B N 1
ATOM 2816 C CA . TYR B 1 38 ? -11.414 -11.547 0.474 1 92.12 38 TYR B CA 1
ATOM 2817 C C . TYR B 1 38 ? -12.883 -11.594 0.077 1 92.12 38 TYR B C 1
ATOM 2819 O O . TYR B 1 38 ? -13.758 -11.32 0.897 1 92.12 38 TYR B O 1
ATOM 2827 N N . LEU B 1 39 ? -13.148 -11.938 -1.144 1 92.81 39 LEU B N 1
ATOM 2828 C CA . LEU B 1 39 ? -14.523 -12 -1.626 1 92.81 39 LEU B CA 1
ATOM 2829 C C . LEU B 1 39 ? -15.32 -13.055 -0.859 1 92.81 39 LEU B C 1
ATOM 2831 O O . LEU B 1 39 ? -16.469 -12.805 -0.467 1 92.81 39 LEU B O 1
ATOM 2835 N N . LYS B 1 40 ? -14.75 -14.172 -0.715 1 92.38 40 LYS B N 1
ATOM 2836 C CA . LYS B 1 40 ? -15.43 -15.25 -0.006 1 92.38 40 LYS B CA 1
ATOM 2837 C C . LYS B 1 40 ? -15.758 -14.852 1.43 1 92.38 40 LYS B C 1
ATOM 2839 O O . LYS B 1 40 ? -16.844 -15.133 1.929 1 92.38 40 LYS B O 1
ATOM 2844 N N . ARG B 1 41 ? -14.93 -14.102 2.029 1 86.75 41 ARG B N 1
ATOM 2845 C CA . ARG B 1 41 ? -15.055 -13.797 3.451 1 86.75 41 ARG B CA 1
ATOM 2846 C C . ARG B 1 41 ? -15.945 -12.578 3.672 1 86.75 41 ARG B C 1
ATOM 2848 O O . ARG B 1 41 ? -16.688 -12.516 4.652 1 86.75 41 ARG B O 1
ATOM 2855 N N . ARG B 1 42 ? -15.945 -11.648 2.76 1 86.38 42 ARG B N 1
ATOM 2856 C CA . ARG B 1 42 ? -16.531 -10.367 3.135 1 86.38 42 ARG B CA 1
ATOM 2857 C C . ARG B 1 42 ? -17.641 -9.969 2.162 1 86.38 42 ARG B C 1
ATOM 2859 O O . ARG B 1 42 ? -18.516 -9.164 2.502 1 86.38 42 ARG B O 1
ATOM 2866 N N . VAL B 1 43 ? -17.625 -10.508 1.012 1 87.94 43 VAL B N 1
ATOM 2867 C CA . VAL B 1 43 ? -18.5 -9.938 0.002 1 87.94 43 VAL B CA 1
ATOM 2868 C C . VAL B 1 43 ? -19.594 -10.945 -0.366 1 87.94 43 VAL B C 1
ATOM 2870 O O . VAL B 1 43 ? -20.766 -10.602 -0.444 1 87.94 43 VAL B O 1
ATOM 2873 N N . ILE B 1 44 ? -19.219 -12.156 -0.586 1 88.5 44 ILE B N 1
ATOM 2874 C CA . ILE B 1 44 ? -20.141 -13.164 -1.1 1 88.5 44 ILE B CA 1
ATOM 2875 C C . ILE B 1 44 ? -21.094 -13.609 0.009 1 88.5 44 ILE B C 1
ATOM 2877 O O . ILE B 1 44 ? -20.656 -13.984 1.098 1 88.5 44 ILE B O 1
ATOM 2881 N N . GLU B 1 45 ? -22.375 -13.305 -0.471 1 83.81 45 GLU B N 1
ATOM 2882 C CA . GLU B 1 45 ? -23.438 -13.766 0.416 1 83.81 45 GLU B CA 1
ATOM 2883 C C . GLU B 1 45 ? -24.062 -15.07 -0.088 1 83.81 45 GLU B C 1
ATOM 2885 O O . GLU B 1 45 ? -24.406 -15.18 -1.262 1 83.81 45 GLU B O 1
ATOM 2890 N N . GLY B 1 46 ? -23.797 -16.203 0.584 1 82.75 46 GLY B N 1
ATOM 2891 C CA . GLY B 1 46 ? -24.328 -17.5 0.164 1 82.75 46 GLY B CA 1
ATOM 2892 C C . GLY B 1 46 ? -23.25 -18.531 -0.084 1 82.75 46 GLY B C 1
ATOM 2893 O O . GLY B 1 46 ? -22.219 -18.547 0.599 1 82.75 46 GLY B O 1
ATOM 2894 N N . ASP B 1 47 ? -23.641 -19.344 -1.152 1 85.88 47 ASP B N 1
ATOM 2895 C CA . ASP B 1 47 ? -22.688 -20.406 -1.457 1 85.88 47 ASP B CA 1
ATOM 2896 C C . ASP B 1 47 ? -21.562 -19.906 -2.352 1 85.88 47 ASP B C 1
ATOM 2898 O O . ASP B 1 47 ? -21.797 -19.562 -3.516 1 85.88 47 ASP B O 1
ATOM 2902 N N . PRO B 1 48 ? -20.406 -19.859 -1.822 1 87.69 48 PRO B N 1
ATOM 2903 C CA . PRO B 1 48 ? -19.25 -19.359 -2.582 1 87.69 48 PRO B CA 1
ATOM 2904 C C . PRO B 1 48 ? -18.984 -20.172 -3.844 1 87.69 48 PRO B C 1
ATOM 2906 O O . PRO B 1 48 ? -18.391 -19.656 -4.797 1 87.69 48 PRO B O 1
ATOM 2909 N N . ALA B 1 49 ? -19.391 -21.391 -3.877 1 87.75 49 ALA B N 1
ATOM 2910 C CA . ALA B 1 49 ? -19.125 -22.266 -5.016 1 87.75 49 ALA B CA 1
ATOM 2911 C C . ALA B 1 49 ? -19.906 -21.812 -6.25 1 87.75 49 ALA B C 1
ATOM 2913 O O . ALA B 1 49 ? -19.562 -22.172 -7.375 1 87.75 49 ALA B O 1
ATOM 2914 N N . ASN B 1 50 ? -20.922 -21 -6.055 1 88.56 50 ASN B N 1
ATOM 2915 C CA . ASN B 1 50 ? -21.75 -20.578 -7.18 1 88.56 50 ASN B CA 1
ATOM 2916 C C . ASN B 1 50 ? -21.328 -19.203 -7.695 1 88.56 50 ASN B C 1
ATOM 2918 O O . ASN B 1 50 ? -21.859 -18.719 -8.695 1 88.56 50 ASN B O 1
ATOM 2922 N N . ASN B 1 51 ? -20.422 -18.609 -7.066 1 92 51 ASN B N 1
ATOM 2923 C CA . ASN B 1 51 ? -19.922 -17.297 -7.496 1 92 51 ASN B CA 1
ATOM 2924 C C . ASN B 1 51 ? -18.969 -17.422 -8.68 1 92 51 ASN B C 1
ATOM 2926 O O . ASN B 1 51 ? -18 -18.188 -8.625 1 92 51 ASN B O 1
ATOM 2930 N N . GLY B 1 52 ? -19.234 -16.75 -9.711 1 91.75 52 GLY B N 1
ATOM 2931 C CA . GLY B 1 52 ? -18.453 -16.828 -10.938 1 91.75 52 GLY B CA 1
ATOM 2932 C C . GLY B 1 52 ? -17.016 -16.391 -10.75 1 91.75 52 GLY B C 1
ATOM 2933 O O . GLY B 1 52 ? -16.109 -16.922 -11.406 1 91.75 52 GLY B O 1
ATOM 2934 N N . ILE B 1 53 ? -16.797 -15.438 -9.922 1 92.62 53 ILE B N 1
ATOM 2935 C CA . ILE B 1 53 ? -15.453 -14.938 -9.695 1 92.62 53 ILE B CA 1
ATOM 2936 C C . ILE B 1 53 ? -14.625 -16 -8.969 1 92.62 53 ILE B C 1
ATOM 2938 O O . ILE B 1 53 ? -13.461 -16.219 -9.297 1 92.62 53 ILE B O 1
ATOM 2942 N N . LEU B 1 54 ? -15.242 -16.688 -8.023 1 94.19 54 LEU B N 1
ATOM 2943 C CA . LEU B 1 54 ? -14.523 -17.719 -7.281 1 94.19 54 LEU B CA 1
ATOM 2944 C C . LEU B 1 54 ? -14.234 -18.922 -8.164 1 94.19 54 LEU B C 1
ATOM 2946 O O . LEU B 1 54 ? -13.203 -19.578 -8.008 1 94.19 54 LEU B O 1
ATOM 2950 N N . LYS B 1 55 ? -15.141 -19.172 -9.047 1 93.88 55 LYS B N 1
ATOM 2951 C CA . LYS B 1 55 ? -14.875 -20.234 -10.023 1 93.88 55 LYS B CA 1
ATOM 2952 C C . LYS B 1 55 ? -13.68 -19.875 -10.906 1 93.88 55 LYS B C 1
ATOM 2954 O O . LYS B 1 55 ? -12.852 -20.734 -11.211 1 93.88 55 LYS B O 1
ATOM 2959 N N . ALA B 1 56 ? -13.656 -18.625 -11.266 1 94.12 56 ALA B N 1
ATOM 2960 C CA . ALA B 1 56 ? -12.516 -18.156 -12.055 1 94.12 56 ALA B CA 1
ATOM 2961 C C . ALA B 1 56 ? -11.211 -18.297 -11.273 1 94.12 56 ALA B C 1
ATOM 2963 O O . ALA B 1 56 ? -10.203 -18.75 -11.82 1 94.12 56 ALA B O 1
ATOM 2964 N N . VAL B 1 57 ? -11.258 -17.922 -10.023 1 94.25 57 VAL B N 1
ATOM 2965 C CA . VAL B 1 57 ? -10.078 -18.031 -9.172 1 94.25 57 VAL B CA 1
ATOM 2966 C C . VAL B 1 57 ? -9.625 -19.484 -9.078 1 94.25 57 VAL B C 1
ATOM 2968 O O . VAL B 1 57 ? -8.43 -19.766 -9.141 1 94.25 57 VAL B O 1
ATOM 2971 N N . ALA B 1 58 ? -10.586 -20.359 -8.984 1 93.19 58 ALA B N 1
ATOM 2972 C CA . ALA B 1 58 ? -10.305 -21.781 -8.82 1 93.19 58 ALA B CA 1
ATOM 2973 C C . ALA B 1 58 ? -9.578 -22.328 -10.039 1 93.19 58 ALA B C 1
ATOM 2975 O O . ALA B 1 58 ? -8.812 -23.297 -9.93 1 93.19 58 ALA B O 1
ATOM 2976 N N . TRP B 1 59 ? -9.781 -21.75 -11.125 1 92.62 59 TRP B N 1
ATOM 2977 C CA . TRP B 1 59 ? -9.133 -22.219 -12.344 1 92.62 59 TRP B CA 1
ATOM 2978 C C . TRP B 1 59 ? -7.84 -21.453 -12.609 1 92.62 59 TRP B C 1
ATOM 2980 O O . TRP B 1 59 ? -6.82 -22.047 -12.953 1 92.62 59 TRP B O 1
ATOM 2990 N N . LEU B 1 60 ? -7.875 -20.172 -12.406 1 93.5 60 LEU B N 1
ATOM 2991 C CA . LEU B 1 60 ? -6.758 -19.297 -12.75 1 93.5 60 LEU B CA 1
ATOM 2992 C C . LEU B 1 60 ? -5.582 -19.531 -11.812 1 93.5 60 LEU B C 1
ATOM 2994 O O . LEU B 1 60 ? -4.426 -19.516 -12.242 1 93.5 60 LEU B O 1
ATOM 2998 N N . ALA B 1 61 ? -5.906 -19.688 -10.539 1 94.56 61 ALA B N 1
ATOM 2999 C CA . ALA B 1 61 ? -4.844 -19.781 -9.539 1 94.56 61 ALA B CA 1
ATOM 3000 C C . ALA B 1 61 ? -3.982 -21.016 -9.766 1 94.56 61 ALA B C 1
ATOM 3002 O O . ALA B 1 61 ? -2.76 -20.922 -9.898 1 94.56 61 ALA B O 1
ATOM 3003 N N . PRO B 1 62 ? -4.59 -22.188 -9.891 1 92.88 62 PRO B N 1
ATOM 3004 C CA . PRO B 1 62 ? -3.76 -23.359 -10.156 1 92.88 62 PRO B CA 1
ATOM 3005 C C . PRO B 1 62 ? -3.109 -23.328 -11.539 1 92.88 62 PRO B C 1
ATOM 3007 O O . PRO B 1 62 ? -1.968 -23.766 -11.703 1 92.88 62 PRO B O 1
ATOM 3010 N N . PHE B 1 63 ? -3.834 -22.859 -12.461 1 91.75 63 PHE B N 1
ATOM 3011 C CA . PHE B 1 63 ? -3.287 -22.766 -13.805 1 91.75 63 PHE B CA 1
ATOM 3012 C C . PHE B 1 63 ? -2.037 -21.891 -13.82 1 91.75 63 PHE B C 1
ATOM 3014 O O . PHE B 1 63 ? -1.037 -22.234 -14.453 1 91.75 63 PHE B O 1
ATOM 3021 N N . GLY B 1 64 ? -2.143 -20.781 -13.203 1 90.44 64 GLY B N 1
ATOM 3022 C CA . GLY B 1 64 ? -1.009 -19.875 -13.164 1 90.44 64 GLY B CA 1
ATOM 3023 C C . GLY B 1 64 ? 0.239 -20.5 -12.57 1 90.44 64 GLY B C 1
ATOM 3024 O O . GLY B 1 64 ? 1.34 -20.328 -13.094 1 90.44 64 GLY B O 1
ATOM 3025 N N . ILE B 1 65 ? 0.034 -21.203 -11.539 1 88.06 65 ILE B N 1
ATOM 3026 C CA . ILE B 1 65 ? 1.177 -21.781 -10.836 1 88.06 65 ILE B CA 1
ATOM 3027 C C . ILE B 1 65 ? 1.728 -22.969 -11.625 1 88.06 65 ILE B C 1
ATOM 3029 O O . ILE B 1 65 ? 2.941 -23.094 -11.805 1 88.06 65 ILE B O 1
ATOM 3033 N N . ILE B 1 66 ? 0.84 -23.828 -12.117 1 88.62 66 ILE B N 1
ATOM 3034 C CA . ILE B 1 66 ? 1.265 -25.016 -12.844 1 88.62 66 ILE B CA 1
ATOM 3035 C C . ILE B 1 66 ? 1.962 -24.609 -14.141 1 88.62 66 ILE B C 1
ATOM 3037 O O . ILE B 1 66 ? 3.041 -25.109 -14.461 1 88.62 66 ILE B O 1
ATOM 3041 N N . ALA B 1 67 ? 1.359 -23.719 -14.828 1 87.31 67 ALA B N 1
ATOM 3042 C CA . ALA B 1 67 ? 1.967 -23.219 -16.062 1 87.31 67 ALA B CA 1
ATOM 3043 C C . ALA B 1 67 ? 3.297 -22.531 -15.773 1 87.31 67 ALA B C 1
ATOM 3045 O O . ALA B 1 67 ? 4.27 -22.719 -16.5 1 87.31 67 ALA B O 1
ATOM 3046 N N . GLY B 1 68 ? 3.314 -21.781 -14.766 1 80.5 68 GLY B N 1
ATOM 3047 C CA . GLY B 1 68 ? 4.551 -21.109 -14.391 1 80.5 68 GLY B CA 1
ATOM 3048 C C . GLY B 1 68 ? 5.668 -22.062 -14.031 1 80.5 68 GLY B C 1
ATOM 3049 O O . GLY B 1 68 ? 6.801 -21.906 -14.484 1 80.5 68 GLY B O 1
ATOM 3050 N N . LEU B 1 69 ? 5.324 -23 -13.258 1 77.12 69 LEU B N 1
ATOM 3051 C CA . LEU B 1 69 ? 6.324 -23.984 -12.852 1 77.12 69 LEU B CA 1
ATOM 3052 C C . LEU B 1 69 ? 6.816 -24.781 -14.055 1 77.12 69 LEU B C 1
ATOM 3054 O O . LEU B 1 69 ? 7.996 -25.125 -14.133 1 77.12 69 LEU B O 1
ATOM 3058 N N . THR B 1 70 ? 5.91 -25.109 -14.914 1 80.56 70 THR B N 1
ATOM 3059 C CA . THR B 1 70 ? 6.277 -25.828 -16.125 1 80.56 70 THR B CA 1
ATOM 3060 C C . THR B 1 70 ? 7.277 -25.016 -16.953 1 80.56 70 THR B C 1
ATOM 3062 O O . THR B 1 70 ? 8.266 -25.562 -17.453 1 80.56 70 THR B O 1
ATOM 3065 N N . ILE B 1 71 ? 7.035 -23.797 -17.016 1 78.38 71 ILE B N 1
ATOM 3066 C CA . I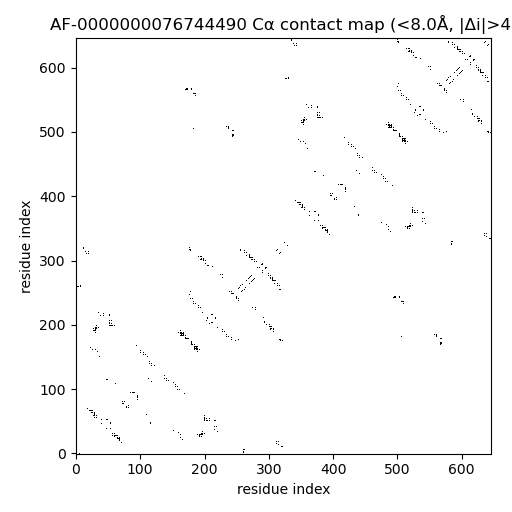LE B 1 71 ? 7.934 -22.906 -17.75 1 78.38 71 ILE B CA 1
ATOM 3067 C C . ILE B 1 71 ? 9.297 -22.875 -17.078 1 78.38 71 ILE B C 1
ATOM 3069 O O . ILE B 1 71 ? 10.336 -22.906 -17.734 1 78.38 71 ILE B O 1
ATOM 3073 N N . LEU B 1 72 ? 9.305 -22.828 -15.773 1 70.31 72 LEU B N 1
ATOM 3074 C CA . LEU B 1 72 ? 10.547 -22.781 -15.016 1 70.31 72 LEU B CA 1
ATOM 3075 C C . LEU B 1 72 ? 11.344 -24.062 -15.195 1 70.31 72 LEU B C 1
ATOM 3077 O O . LEU B 1 72 ? 12.578 -24.031 -15.297 1 70.31 72 LEU B O 1
ATOM 3081 N N . ILE B 1 73 ? 10.68 -25.141 -15.234 1 68.69 73 ILE B N 1
ATOM 3082 C CA . ILE B 1 73 ? 11.328 -26.438 -15.398 1 68.69 73 ILE B CA 1
ATOM 3083 C C . ILE B 1 73 ? 11.992 -26.516 -16.781 1 68.69 73 ILE B C 1
ATOM 3085 O O . ILE B 1 73 ? 13.109 -27.016 -16.906 1 68.69 73 ILE B O 1
ATOM 3089 N N . PHE B 1 74 ? 11.406 -26 -17.719 1 67.06 74 PHE B N 1
ATOM 3090 C CA . PHE B 1 74 ? 11.938 -26.062 -19.078 1 67.06 74 PHE B CA 1
ATOM 3091 C C . PHE B 1 74 ? 13.07 -25.062 -19.281 1 67.06 74 PHE B C 1
ATOM 3093 O O . PHE B 1 74 ? 13.938 -25.266 -20.125 1 67.06 74 PHE B O 1
ATOM 3100 N N . HIS B 1 75 ? 13.055 -24.016 -18.562 1 62.5 75 HIS B N 1
ATOM 3101 C CA . HIS B 1 75 ? 14.094 -23 -18.703 1 62.5 75 HIS B CA 1
ATOM 3102 C C . HIS B 1 75 ? 15.367 -23.422 -17.969 1 62.5 75 HIS B C 1
ATOM 3104 O O . HIS B 1 75 ? 16.469 -23 -18.328 1 62.5 75 HIS B O 1
ATOM 3110 N N . LEU B 1 76 ? 15.203 -24.094 -16.891 1 53.47 76 LEU B N 1
ATOM 3111 C CA . LEU B 1 76 ? 16.406 -24.547 -16.203 1 53.47 76 LEU B CA 1
ATOM 3112 C C . LEU B 1 76 ? 17.172 -25.547 -17.062 1 53.47 76 LEU B C 1
ATOM 3114 O O . LEU B 1 76 ? 16.578 -26.375 -17.75 1 53.47 76 LEU B O 1
ATOM 3118 N N . THR B 1 77 ? 18.359 -25.062 -17.609 1 52.41 77 THR B N 1
ATOM 3119 C CA . THR B 1 77 ? 19.219 -25.875 -18.453 1 52.41 77 THR B CA 1
ATOM 3120 C C . THR B 1 77 ? 19.219 -27.328 -18 1 52.41 77 THR B C 1
ATOM 3122 O O . THR B 1 77 ? 19.344 -28.25 -18.828 1 52.41 77 THR B O 1
ATOM 3125 N N . LYS B 1 78 ? 19.422 -27.562 -16.672 1 45.47 78 LYS B N 1
ATOM 3126 C CA . LYS B 1 78 ? 19.344 -28.938 -16.203 1 45.47 78 LYS B CA 1
ATOM 3127 C C . LYS B 1 78 ? 18.094 -29.172 -15.375 1 45.47 78 LYS B C 1
ATOM 3129 O O . LYS B 1 78 ? 18.125 -29.109 -14.141 1 45.47 78 LYS B O 1
ATOM 3134 N N . PRO B 1 79 ? 17.047 -29.25 -16.078 1 47.97 79 PRO B N 1
ATOM 3135 C CA . PRO B 1 79 ? 15.719 -29.406 -15.484 1 47.97 79 PRO B CA 1
ATOM 3136 C C . PRO B 1 79 ? 15.688 -30.438 -14.367 1 47.97 79 PRO B C 1
ATOM 3138 O O . PRO B 1 79 ? 14.953 -30.281 -13.391 1 47.97 79 PRO B O 1
ATOM 3141 N N . LEU B 1 80 ? 16.469 -31.391 -14.648 1 43.97 80 LEU B N 1
ATOM 3142 C CA . LEU B 1 80 ? 16.547 -32.5 -13.711 1 43.97 80 LEU B CA 1
ATOM 3143 C C . LEU B 1 80 ? 17.25 -32.094 -12.422 1 43.97 80 LEU B C 1
ATOM 3145 O O . LEU B 1 80 ? 17.188 -32.812 -11.414 1 43.97 80 LEU B O 1
ATOM 3149 N N . ALA B 1 81 ? 18.031 -31.172 -12.5 1 41.19 81 ALA B N 1
ATOM 3150 C CA . ALA B 1 81 ? 18.719 -30.703 -11.297 1 41.19 81 ALA B CA 1
ATOM 3151 C C . ALA B 1 81 ? 17.812 -29.797 -10.461 1 41.19 81 ALA B C 1
ATOM 3153 O O . ALA B 1 81 ? 18.156 -29.422 -9.344 1 41.19 81 ALA B O 1
ATOM 3154 N N . PHE B 1 82 ? 16.844 -29.312 -10.977 1 48.22 82 PHE B N 1
ATOM 3155 C CA . PHE B 1 82 ? 15.82 -28.562 -10.258 1 48.22 82 PHE B CA 1
ATOM 3156 C C . PHE B 1 82 ? 15.305 -29.375 -9.062 1 48.22 82 PHE B C 1
ATOM 3158 O O . PHE B 1 82 ? 15.062 -28.812 -7.992 1 48.22 82 PHE B O 1
ATOM 3165 N N . TRP B 1 83 ? 15.148 -30.719 -9.469 1 43.84 83 TRP B N 1
ATOM 3166 C CA . TRP B 1 83 ? 14.766 -31.562 -8.344 1 43.84 83 TRP B CA 1
ATOM 3167 C C . TRP B 1 83 ? 15.789 -31.469 -7.215 1 43.84 83 TRP B C 1
ATOM 3169 O O . TRP B 1 83 ? 15.438 -31.594 -6.035 1 43.84 83 TRP B O 1
ATOM 3179 N N . LYS B 1 84 ? 16.969 -31.25 -7.582 1 44.94 84 LYS B N 1
ATOM 3180 C CA . LYS B 1 84 ? 18.016 -31.188 -6.562 1 44.94 84 LYS B CA 1
ATOM 3181 C C . LYS B 1 84 ? 17.922 -29.891 -5.773 1 44.94 84 LYS B C 1
ATOM 3183 O O . LYS B 1 84 ? 18.156 -29.875 -4.562 1 44.94 84 LYS B O 1
ATOM 3188 N N . ILE B 1 85 ? 17.688 -28.859 -6.477 1 47.28 85 ILE B N 1
ATOM 3189 C CA . ILE B 1 85 ? 17.562 -27.594 -5.781 1 47.28 85 ILE B CA 1
ATOM 3190 C C . ILE B 1 85 ? 16.312 -27.594 -4.898 1 47.28 85 ILE B C 1
ATOM 3192 O O . ILE B 1 85 ? 16.281 -26.969 -3.84 1 47.28 85 ILE B O 1
ATOM 3196 N N . MET B 1 86 ? 15.359 -28.312 -5.41 1 44.38 86 MET B N 1
ATOM 3197 C CA . MET B 1 86 ? 14.148 -28.516 -4.617 1 44.38 86 MET B CA 1
ATOM 3198 C C . MET B 1 86 ? 14.461 -29.312 -3.352 1 44.38 86 MET B C 1
ATOM 3200 O O . MET B 1 86 ? 13.812 -29.125 -2.322 1 44.38 86 MET B O 1
ATOM 3204 N N . ILE B 1 87 ? 15.406 -30.219 -3.543 1 44.69 87 ILE B N 1
ATOM 3205 C CA . ILE B 1 87 ? 15.688 -31.125 -2.436 1 44.69 87 ILE B CA 1
ATOM 3206 C C . ILE B 1 87 ? 16.828 -30.562 -1.585 1 44.69 87 ILE B C 1
ATOM 3208 O O . ILE B 1 87 ? 16.812 -30.672 -0.357 1 44.69 87 ILE B O 1
ATOM 3212 N N . TYR B 1 88 ? 17.812 -30.016 -2.119 1 44.22 88 TYR B N 1
ATOM 3213 C CA . TYR B 1 88 ? 18.875 -29.484 -1.275 1 44.22 88 TYR B CA 1
ATOM 3214 C C . TYR B 1 88 ? 18.609 -28.016 -0.927 1 44.22 88 TYR B C 1
ATOM 3216 O O . TYR B 1 88 ? 18.906 -27.125 -1.718 1 44.22 88 TYR B O 1
ATOM 3224 N N . TYR B 1 89 ? 17.859 -27.844 0.027 1 48.72 89 TYR B N 1
ATOM 3225 C CA . TYR B 1 89 ? 17.391 -26.562 0.56 1 48.72 89 TYR B CA 1
ATOM 3226 C C . TYR B 1 89 ? 18.531 -25.797 1.225 1 48.72 89 TYR B C 1
ATOM 3228 O O . TYR B 1 89 ? 19.25 -26.344 2.068 1 48.72 89 TYR B O 1
ATOM 3236 N N . ASN B 1 90 ? 19.188 -24.969 0.536 1 51.06 90 ASN B N 1
ATOM 3237 C CA . ASN B 1 90 ? 20.047 -24.031 1.266 1 51.06 90 ASN B CA 1
ATOM 3238 C C . ASN B 1 90 ? 19.25 -22.828 1.756 1 51.06 90 ASN B C 1
ATOM 3240 O O . ASN B 1 90 ? 18.844 -21.984 0.958 1 51.06 90 ASN B O 1
ATOM 3244 N N . PRO B 1 91 ? 18.844 -22.906 3.004 1 55.72 91 PRO B N 1
ATOM 3245 C CA . PRO B 1 91 ? 18.031 -21.828 3.574 1 55.72 91 PRO B CA 1
ATOM 3246 C C . PRO B 1 91 ? 18.625 -20.438 3.32 1 55.72 91 PRO B C 1
ATOM 3248 O O . PRO B 1 91 ? 17.906 -19.438 3.422 1 55.72 91 PRO B O 1
ATOM 3251 N N . SER B 1 92 ? 19.797 -20.422 2.938 1 56.84 92 SER B N 1
ATOM 3252 C CA . SER B 1 92 ? 20.406 -19.109 2.748 1 56.84 92 SER B CA 1
ATOM 3253 C C . SER B 1 92 ? 20.188 -18.594 1.33 1 56.84 92 SER B C 1
ATOM 3255 O O . SER B 1 92 ? 20.422 -17.422 1.044 1 56.84 92 SER B O 1
ATOM 3257 N N . SER B 1 93 ? 19.656 -19.547 0.56 1 63.06 93 SER B N 1
ATOM 3258 C CA . SER B 1 93 ? 19.453 -19.125 -0.823 1 63.06 93 SER B CA 1
ATOM 3259 C C . SER B 1 93 ? 18 -18.703 -1.065 1 63.06 93 SER B C 1
ATOM 3261 O O . SER B 1 93 ? 17.078 -19.422 -0.705 1 63.06 93 SER B O 1
ATOM 3263 N N . VAL B 1 94 ? 17.781 -17.516 -1.491 1 68.25 94 VAL B N 1
ATOM 3264 C CA . VAL B 1 94 ? 16.469 -16.953 -1.806 1 68.25 94 VAL B CA 1
ATOM 3265 C C . VAL B 1 94 ? 15.742 -17.875 -2.785 1 68.25 94 VAL B C 1
ATOM 3267 O O . VAL B 1 94 ? 14.523 -18.047 -2.689 1 68.25 94 VAL B O 1
ATOM 3270 N N . MET B 1 95 ? 16.516 -18.609 -3.607 1 68.25 95 MET B N 1
ATOM 3271 C CA . MET B 1 95 ? 15.914 -19.484 -4.617 1 68.25 95 MET B CA 1
ATOM 3272 C C . MET B 1 95 ? 15.312 -20.719 -3.977 1 68.25 95 MET B C 1
ATOM 3274 O O . MET B 1 95 ? 14.211 -21.141 -4.34 1 68.25 95 MET B O 1
ATOM 3278 N N . SER B 1 96 ? 16 -21.266 -3.021 1 69.38 96 SER B N 1
ATOM 3279 C CA . SER B 1 96 ? 15.508 -22.453 -2.33 1 69.38 96 SER B CA 1
ATOM 3280 C C . SER B 1 96 ? 14.25 -22.141 -1.522 1 69.38 96 SER B C 1
ATOM 3282 O O . SER B 1 96 ? 13.32 -22.953 -1.483 1 69.38 96 SER B O 1
ATOM 3284 N N . MET B 1 97 ? 14.203 -21 -1.011 1 78.56 97 MET B N 1
ATOM 3285 C CA . MET B 1 97 ? 13.031 -20.594 -0.237 1 78.56 97 MET B CA 1
ATOM 3286 C C . MET B 1 97 ? 11.812 -20.406 -1.142 1 78.56 97 MET B C 1
ATOM 3288 O O . MET B 1 97 ? 10.68 -20.656 -0.725 1 78.56 97 MET B O 1
ATOM 3292 N N . GLY B 1 98 ? 12.07 -20.109 -2.311 1 77.88 98 GLY B N 1
ATOM 3293 C CA . GLY B 1 98 ? 10.984 -19.953 -3.266 1 77.88 98 GLY B CA 1
ATOM 3294 C C . GLY B 1 98 ? 10.32 -21.266 -3.643 1 77.88 98 GLY B C 1
ATOM 3295 O O . GLY B 1 98 ? 9.094 -21.328 -3.744 1 77.88 98 GLY B O 1
ATOM 3296 N N . VAL B 1 99 ? 11.109 -22.25 -3.736 1 76.81 99 VAL B N 1
ATOM 3297 C CA . VAL B 1 99 ? 10.57 -23.547 -4.129 1 76.81 99 VAL B CA 1
ATOM 3298 C C . VAL B 1 99 ? 9.672 -24.094 -3.016 1 76.81 99 VAL B C 1
ATOM 3300 O O . VAL B 1 99 ? 8.586 -24.625 -3.285 1 76.81 99 VAL B O 1
ATOM 3303 N N . ILE B 1 100 ? 10.125 -23.906 -1.885 1 81.31 100 ILE B N 1
ATOM 3304 C CA . ILE B 1 100 ? 9.328 -24.344 -0.745 1 81.31 100 ILE B CA 1
ATOM 3305 C C . ILE B 1 100 ? 8.023 -23.562 -0.686 1 81.31 100 ILE B C 1
ATOM 3307 O O . ILE B 1 100 ? 6.957 -24.125 -0.458 1 81.31 100 ILE B O 1
ATOM 3311 N N . LEU B 1 101 ? 8.164 -22.312 -0.887 1 87.44 101 LEU B N 1
ATOM 3312 C CA . LEU B 1 101 ? 6.988 -21.453 -0.858 1 87.44 101 LEU B CA 1
ATOM 3313 C C . LEU B 1 101 ? 5.98 -21.875 -1.922 1 87.44 101 LEU B C 1
ATOM 3315 O O . LEU B 1 101 ? 4.781 -21.969 -1.646 1 87.44 101 LEU B O 1
ATOM 3319 N N . PHE B 1 102 ? 6.469 -22.266 -3.033 1 86.75 102 PHE B N 1
ATOM 3320 C CA . PHE B 1 102 ? 5.605 -22.672 -4.137 1 86.75 102 PHE B CA 1
ATOM 3321 C C . PHE B 1 102 ? 4.887 -23.969 -3.812 1 86.75 102 PHE B C 1
ATOM 3323 O O . PHE B 1 102 ? 3.688 -24.109 -4.066 1 86.75 102 PHE B O 1
ATOM 3330 N N . GLN B 1 103 ? 5.602 -24.875 -3.246 1 86.44 103 GLN B N 1
ATOM 3331 C CA . GLN B 1 103 ? 5.027 -26.172 -2.939 1 86.44 103 GLN B CA 1
ATOM 3332 C C . GLN B 1 103 ? 3.963 -26.078 -1.853 1 86.44 103 GLN B C 1
ATOM 3334 O O . GLN B 1 103 ? 2.873 -26.625 -1.987 1 86.44 103 GLN B O 1
ATOM 3339 N N . VAL B 1 104 ? 4.316 -25.406 -0.878 1 90.44 104 VAL B N 1
ATOM 3340 C CA . VAL B 1 104 ? 3.371 -25.25 0.224 1 90.44 104 VAL B CA 1
ATOM 3341 C C . VAL B 1 104 ? 2.15 -24.469 -0.244 1 90.44 104 VAL B C 1
ATOM 3343 O O . VAL B 1 104 ? 1.015 -24.812 0.081 1 90.44 104 VAL B O 1
ATOM 3346 N N . TYR B 1 105 ? 2.379 -23.406 -0.986 1 94.12 105 TYR B N 1
ATOM 3347 C CA . TYR B 1 105 ? 1.293 -22.609 -1.537 1 94.12 105 TYR B CA 1
ATOM 3348 C C . TYR B 1 105 ? 0.358 -23.469 -2.385 1 94.12 105 TYR B C 1
ATOM 3350 O O . TYR B 1 105 ? -0.863 -23.406 -2.223 1 94.12 105 TYR B O 1
ATOM 3358 N N . MET B 1 106 ? 0.928 -24.25 -3.236 1 92.56 106 MET B N 1
ATOM 3359 C CA . MET B 1 106 ? 0.128 -25.094 -4.121 1 92.56 106 MET B CA 1
ATOM 3360 C C . MET B 1 106 ? -0.699 -26.094 -3.316 1 92.56 106 MET B C 1
ATOM 3362 O O . MET B 1 106 ? -1.882 -26.297 -3.598 1 92.56 106 MET B O 1
ATOM 3366 N N . ALA B 1 107 ? -0.079 -26.672 -2.375 1 91.81 107 ALA B N 1
ATOM 3367 C CA . ALA B 1 107 ? -0.77 -27.656 -1.545 1 91.81 107 ALA B CA 1
ATOM 3368 C C . ALA B 1 107 ? -1.954 -27.031 -0.818 1 91.81 107 ALA B C 1
ATOM 3370 O O . ALA B 1 107 ? -3.062 -27.578 -0.839 1 91.81 107 ALA B O 1
ATOM 3371 N N . VAL B 1 108 ? -1.737 -25.906 -0.248 1 93.25 108 VAL B N 1
ATOM 3372 C CA . VAL B 1 108 ? -2.783 -25.234 0.517 1 93.25 108 VAL B CA 1
ATOM 3373 C C . VAL B 1 108 ? -3.861 -24.719 -0.43 1 93.25 108 VAL B C 1
ATOM 3375 O O . VAL B 1 108 ? -5.047 -24.734 -0.095 1 93.25 108 VAL B O 1
ATOM 3378 N N . LEU B 1 109 ? -3.424 -24.234 -1.551 1 94.5 109 LEU B N 1
ATOM 3379 C CA . LEU B 1 109 ? -4.363 -23.75 -2.557 1 94.5 109 LEU B CA 1
ATOM 3380 C C . LEU B 1 109 ? -5.332 -24.859 -2.971 1 94.5 109 LEU B C 1
ATOM 3382 O O . LEU B 1 109 ? -6.547 -24.641 -3.002 1 94.5 109 LEU B O 1
ATOM 3386 N N . PHE B 1 110 ? -4.859 -26.047 -3.256 1 92.31 110 PHE B N 1
ATOM 3387 C CA . PHE B 1 110 ? -5.703 -27.156 -3.682 1 92.31 110 PHE B CA 1
ATOM 3388 C C . PHE B 1 110 ? -6.637 -27.594 -2.557 1 92.31 110 PHE B C 1
ATOM 3390 O O . PHE B 1 110 ? -7.781 -27.969 -2.805 1 92.31 110 PHE B O 1
ATOM 3397 N N . VAL B 1 111 ? -6.137 -27.531 -1.415 1 90.75 111 VAL B N 1
ATOM 3398 C CA . VAL B 1 111 ? -6.98 -27.859 -0.269 1 90.75 111 VAL B CA 1
ATOM 3399 C C . VAL B 1 111 ? -8.117 -26.844 -0.158 1 90.75 111 VAL B C 1
ATOM 3401 O O . VAL B 1 111 ? -9.273 -27.219 0.053 1 90.75 111 VAL B O 1
ATOM 3404 N N . TRP B 1 112 ? -7.773 -25.594 -0.297 1 92.69 112 TRP B N 1
ATOM 3405 C CA . TRP B 1 112 ? -8.766 -24.531 -0.2 1 92.69 112 TRP B CA 1
ATOM 3406 C C . TRP B 1 112 ? -9.82 -24.656 -1.292 1 92.69 112 TRP B C 1
ATOM 3408 O O . TRP B 1 112 ? -11.016 -24.562 -1.021 1 92.69 112 TRP B O 1
ATOM 3418 N N . ILE B 1 113 ? -9.398 -24.953 -2.5 1 91.69 113 ILE B N 1
ATOM 3419 C CA . ILE B 1 113 ? -10.32 -25.141 -3.617 1 91.69 113 ILE B CA 1
ATOM 3420 C C . ILE B 1 113 ? -11.18 -26.375 -3.369 1 91.69 113 ILE B C 1
ATOM 3422 O O . ILE B 1 113 ? -12.383 -26.375 -3.646 1 91.69 113 ILE B O 1
ATOM 3426 N N . GLY B 1 114 ? -10.586 -27.438 -2.865 1 89.06 114 GLY B N 1
ATOM 3427 C CA . GLY B 1 114 ? -11.32 -28.656 -2.562 1 89.06 114 GLY B CA 1
ATOM 3428 C C . GLY B 1 114 ? -12.414 -28.453 -1.534 1 89.06 114 GLY B C 1
ATOM 3429 O O . GLY B 1 114 ? -13.484 -29.062 -1.641 1 89.06 114 GLY B O 1
ATOM 3430 N N . VAL B 1 115 ? -12.172 -27.625 -0.633 1 88.69 115 VAL B N 1
ATOM 3431 C CA . VAL B 1 115 ? -13.141 -27.375 0.422 1 88.69 115 VAL B CA 1
ATOM 3432 C C . VAL B 1 115 ? -14.305 -26.547 -0.134 1 88.69 115 VAL B C 1
ATOM 3434 O O . VAL B 1 115 ? -15.469 -26.844 0.156 1 88.69 115 VAL B O 1
ATOM 3437 N N . ILE B 1 116 ? -14.016 -25.562 -0.899 1 87.62 116 ILE B N 1
ATOM 3438 C CA . ILE B 1 116 ? -15.039 -24.688 -1.431 1 87.62 116 ILE B CA 1
ATOM 3439 C C . ILE B 1 116 ? -15.898 -25.438 -2.451 1 87.62 116 ILE B C 1
ATOM 3441 O O . ILE B 1 116 ? -17.125 -25.297 -2.459 1 87.62 116 ILE B O 1
ATOM 3445 N N . PHE B 1 117 ? -15.266 -26.266 -3.234 1 89.5 117 PHE B N 1
ATOM 3446 C CA . PHE B 1 117 ? -15.961 -26.984 -4.297 1 89.5 117 PHE B CA 1
ATOM 3447 C C . PHE B 1 117 ? -16.094 -28.453 -3.969 1 89.5 117 PHE B C 1
ATOM 3449 O O . PHE B 1 117 ? -15.992 -29.312 -4.855 1 89.5 117 PHE B O 1
ATOM 3456 N N . ARG B 1 118 ? -16.219 -28.719 -2.781 1 85.62 118 ARG B N 1
ATOM 3457 C CA . ARG B 1 118 ? -16.281 -30.109 -2.324 1 85.62 118 ARG B CA 1
ATOM 3458 C C . ARG B 1 118 ? -17.391 -30.875 -3.031 1 85.62 118 ARG B C 1
ATOM 3460 O O . ARG B 1 118 ? -17.156 -31.938 -3.594 1 85.62 118 ARG B O 1
ATOM 3467 N N . HIS B 1 119 ? -18.562 -30.234 -3.025 1 83.12 119 HIS B N 1
ATOM 3468 C CA . HIS B 1 119 ? -19.719 -30.922 -3.588 1 83.12 119 HIS B CA 1
ATOM 3469 C C . HIS B 1 119 ? -19.531 -31.188 -5.078 1 83.12 119 HIS B C 1
ATOM 3471 O O . HIS B 1 119 ? -19.844 -32.281 -5.562 1 83.12 119 HIS B O 1
ATOM 3477 N N . GLN B 1 120 ? -19.016 -30.25 -5.734 1 82.31 120 GLN B N 1
ATOM 3478 C CA . GLN B 1 120 ? -18.797 -30.375 -7.172 1 82.31 120 GLN B CA 1
ATOM 3479 C C . GLN B 1 120 ? -17.703 -31.391 -7.48 1 82.31 120 GLN B C 1
ATOM 3481 O O . GLN B 1 120 ? -17.812 -32.156 -8.43 1 82.31 120 GLN B O 1
ATOM 3486 N N . ILE B 1 121 ? -16.719 -31.422 -6.664 1 80.31 121 ILE B N 1
ATOM 3487 C CA . ILE B 1 121 ? -15.578 -32.312 -6.883 1 80.31 121 ILE B CA 1
ATOM 3488 C C . ILE B 1 121 ? -15.977 -33.75 -6.566 1 80.31 121 ILE B C 1
ATOM 3490 O O . ILE B 1 121 ? -15.641 -34.656 -7.316 1 80.31 121 ILE B O 1
ATOM 3494 N N . ILE B 1 122 ? -16.719 -33.906 -5.531 1 79.25 122 ILE B N 1
ATOM 3495 C CA . ILE B 1 122 ? -17.125 -35.25 -5.129 1 79.25 122 ILE B CA 1
ATOM 3496 C C . ILE B 1 122 ? -18.125 -35.812 -6.137 1 79.25 122 ILE B C 1
ATOM 3498 O O . ILE B 1 122 ? -18.062 -36.969 -6.496 1 79.25 122 ILE B O 1
ATOM 3502 N N . GLN B 1 123 ? -18.969 -34.969 -6.559 1 79.94 123 GLN B N 1
ATOM 3503 C CA . GLN B 1 123 ? -19.938 -35.406 -7.559 1 79.94 123 GLN B CA 1
ATOM 3504 C C . GLN B 1 123 ? -19.25 -35.781 -8.867 1 79.94 123 GLN B C 1
ATOM 3506 O O . GLN B 1 123 ? -19.641 -36.75 -9.516 1 79.94 123 GLN B O 1
ATOM 3511 N N . PHE B 1 124 ? -18.25 -35 -9.156 1 77.88 124 PHE B N 1
ATOM 3512 C CA . PHE B 1 124 ? -17.516 -35.25 -10.383 1 77.88 124 PHE B CA 1
ATOM 3513 C C . PHE B 1 124 ? -16.688 -36.531 -10.25 1 77.88 124 PHE B C 1
ATOM 3515 O O . PHE B 1 124 ? -16.547 -37.281 -11.211 1 77.88 124 PHE B O 1
ATOM 3522 N N . CYS B 1 125 ? -16.141 -36.781 -9.07 1 75.38 125 CYS B N 1
ATOM 3523 C CA . CYS B 1 125 ? -15.258 -37.906 -8.852 1 75.38 125 CYS B CA 1
ATOM 3524 C C . CYS B 1 125 ? -16.047 -39.156 -8.461 1 75.38 125 CYS B C 1
ATOM 3526 O O . CYS B 1 125 ? -15.492 -40.25 -8.391 1 75.38 125 CYS B O 1
ATOM 3528 N N . GLU B 1 126 ? -17.328 -38.938 -8.227 1 76.25 126 GLU B N 1
ATOM 3529 C CA . GLU B 1 126 ? -18.172 -40.094 -7.914 1 76.25 126 GLU B CA 1
ATOM 3530 C C . GLU B 1 126 ? -18.188 -41.062 -9.07 1 76.25 126 GLU B C 1
ATOM 3532 O O . GLU B 1 126 ? -18.484 -40.688 -10.211 1 76.25 126 GLU B O 1
ATOM 3537 N N . GLY B 1 127 ? -17.672 -42.25 -8.828 1 70.81 127 GLY B N 1
ATOM 3538 C CA . GLY B 1 127 ? -17.656 -43.281 -9.844 1 70.81 127 GLY B CA 1
ATOM 3539 C C . GLY B 1 127 ? -16.297 -43.469 -10.5 1 70.81 127 GLY B C 1
ATOM 3540 O O . GLY B 1 127 ? -16.047 -44.469 -11.141 1 70.81 127 GLY B O 1
ATOM 3541 N N . LYS B 1 128 ? -15.484 -42.406 -10.539 1 75.69 128 LYS B N 1
ATOM 3542 C CA . LYS B 1 128 ? -14.195 -42.469 -11.219 1 75.69 128 LYS B CA 1
ATOM 3543 C C . LYS B 1 128 ? -13.094 -42.969 -10.281 1 75.69 128 LYS B C 1
ATOM 3545 O O . LYS B 1 128 ? -12.109 -43.562 -10.727 1 75.69 128 LYS B O 1
ATOM 3550 N N . LEU B 1 129 ? -13.273 -42.594 -9.07 1 72.88 129 LEU B N 1
ATOM 3551 C CA . LEU B 1 129 ? -12.289 -42.969 -8.07 1 72.88 129 LEU B CA 1
ATOM 3552 C C . LEU B 1 129 ? -12.867 -44 -7.098 1 72.88 129 LEU B C 1
ATOM 3554 O O . LEU B 1 129 ? -14.086 -44.062 -6.918 1 72.88 129 LEU B O 1
ATOM 3558 N N . PRO B 1 130 ? -11.922 -44.875 -6.605 1 75.88 130 PRO B N 1
ATOM 3559 C CA . PRO B 1 130 ? -12.406 -45.844 -5.629 1 75.88 130 PRO B CA 1
ATOM 3560 C C . PRO B 1 130 ? -13.148 -45.219 -4.465 1 75.88 130 PRO B C 1
ATOM 3562 O O . PRO B 1 130 ? -12.758 -44.125 -3.988 1 75.88 130 PRO B O 1
ATOM 3565 N N . GLY B 1 131 ? -14.289 -45.625 -4.203 1 72.12 131 GLY B N 1
ATOM 3566 C CA . GLY B 1 131 ? -15.195 -45.125 -3.176 1 72.12 131 GLY B CA 1
ATOM 3567 C C . GLY B 1 131 ? -14.5 -44.844 -1.859 1 72.12 131 GLY B C 1
ATOM 3568 O O . GLY B 1 131 ? -14.766 -43.812 -1.219 1 72.12 131 GLY B O 1
ATOM 3569 N N . GLY B 1 132 ? -13.562 -45.688 -1.554 1 75.31 132 GLY B N 1
ATOM 3570 C CA . GLY B 1 132 ? -12.859 -45.5 -0.292 1 75.31 132 GLY B CA 1
ATOM 3571 C C . GLY B 1 132 ? -12.008 -44.25 -0.248 1 75.31 132 GLY B C 1
ATOM 3572 O O . GLY B 1 132 ? -12.008 -43.531 0.75 1 75.31 132 GLY B O 1
ATOM 3573 N N . LEU B 1 133 ? -11.336 -44 -1.305 1 76.56 133 LEU B N 1
ATOM 3574 C CA . LEU B 1 133 ? -10.477 -42.812 -1.396 1 76.56 133 LEU B CA 1
ATOM 3575 C C . LEU B 1 133 ? -11.312 -41.562 -1.412 1 76.56 133 LEU B C 1
ATOM 3577 O O . LEU B 1 133 ? -10.945 -40.562 -0.792 1 76.56 133 LEU B O 1
ATOM 3581 N N . LEU B 1 134 ? -12.336 -41.656 -2.084 1 79.94 134 LEU B N 1
ATOM 3582 C CA . LEU B 1 134 ? -13.227 -40.5 -2.172 1 79.94 134 LEU B CA 1
ATOM 3583 C C . LEU B 1 134 ? -13.805 -40.156 -0.803 1 79.94 134 LEU B C 1
ATOM 3585 O O . LEU B 1 134 ? -13.93 -38.969 -0.457 1 79.94 134 LEU B O 1
ATOM 3589 N N . ASP B 1 135 ? -14.141 -41.281 -0.089 1 80.75 135 ASP B N 1
ATOM 3590 C CA . ASP B 1 135 ? -14.688 -41.062 1.249 1 80.75 135 ASP B CA 1
ATOM 3591 C C . ASP B 1 135 ? -13.641 -40.469 2.182 1 80.75 135 ASP B C 1
ATOM 3593 O O . ASP B 1 135 ? -13.961 -39.625 3.033 1 80.75 135 ASP B O 1
ATOM 3597 N N . TRP B 1 136 ? -12.5 -40.906 1.926 1 82.38 136 TRP B N 1
ATOM 3598 C CA . TRP B 1 136 ? -11.414 -40.406 2.744 1 82.38 136 TRP B CA 1
ATOM 3599 C C . TRP B 1 136 ? -11.172 -38.906 2.439 1 82.38 136 TRP B C 1
ATOM 3601 O O . TRP B 1 136 ? -11.023 -38.094 3.354 1 82.38 136 TRP B O 1
ATOM 3611 N N . VAL B 1 137 ? -11.109 -38.625 1.171 1 79.81 137 VAL B N 1
ATOM 3612 C CA . VAL B 1 137 ? -10.883 -37.25 0.743 1 79.81 137 VAL B CA 1
ATOM 3613 C C . VAL B 1 137 ? -12.031 -36.344 1.231 1 79.81 137 VAL B C 1
ATOM 3615 O O . VAL B 1 137 ? -11.797 -35.25 1.713 1 79.81 137 VAL B O 1
ATOM 3618 N N . ASP B 1 138 ? -13.18 -36.875 1.121 1 82 138 ASP B N 1
ATOM 3619 C CA . ASP B 1 138 ? -14.352 -36.156 1.583 1 82 138 ASP B CA 1
ATOM 3620 C C . ASP B 1 138 ? -14.273 -35.906 3.086 1 82 138 ASP B C 1
ATOM 3622 O O . ASP B 1 138 ? -14.617 -34.812 3.551 1 82 138 ASP B O 1
ATOM 3626 N N . GLY B 1 139 ? -13.836 -36.906 3.775 1 81.88 139 GLY B N 1
ATOM 3627 C CA . GLY B 1 139 ? -13.695 -36.781 5.215 1 81.88 139 GLY B CA 1
ATOM 3628 C C . GLY B 1 139 ? -12.672 -35.719 5.621 1 81.88 139 GLY B C 1
ATOM 3629 O O . GLY B 1 139 ? -12.906 -34.938 6.543 1 81.88 139 GLY B O 1
ATOM 3630 N N . VAL B 1 140 ? -11.625 -35.719 4.871 1 81.75 140 VAL B N 1
ATOM 3631 C CA . VAL B 1 140 ? -10.555 -34.781 5.152 1 81.75 140 VAL B CA 1
ATOM 3632 C C . VAL B 1 140 ? -11.031 -33.375 4.82 1 81.75 140 VAL B C 1
ATOM 3634 O O . VAL B 1 140 ? -10.781 -32.438 5.582 1 81.75 140 VAL B O 1
ATOM 3637 N N . LEU B 1 141 ? -11.703 -33.25 3.77 1 83.44 141 LEU B N 1
ATOM 3638 C CA . LEU B 1 141 ? -12.188 -31.938 3.336 1 83.44 141 LEU B CA 1
ATOM 3639 C C . LEU B 1 141 ? -13.219 -31.391 4.312 1 83.44 141 LEU B C 1
ATOM 3641 O O . LEU B 1 141 ? -13.258 -30.188 4.574 1 83.44 141 LEU B O 1
ATOM 3645 N N . ILE B 1 142 ? -13.961 -32.344 4.875 1 84.31 142 ILE B N 1
ATOM 3646 C CA . ILE B 1 142 ? -14.969 -31.922 5.852 1 84.31 142 ILE B CA 1
ATOM 3647 C C . ILE B 1 142 ? -14.281 -31.438 7.125 1 84.31 142 ILE B C 1
ATOM 3649 O O . ILE B 1 142 ? -14.688 -30.422 7.703 1 84.31 142 ILE B O 1
ATOM 3653 N N . LYS B 1 143 ? -13.281 -32.156 7.457 1 84.94 143 LYS B N 1
ATOM 3654 C CA . LYS B 1 143 ? -12.555 -31.781 8.672 1 84.94 143 LYS B CA 1
ATOM 3655 C C . LYS B 1 143 ? -11.859 -30.438 8.5 1 84.94 143 LYS B C 1
ATOM 3657 O O . LYS B 1 143 ? -11.867 -29.609 9.406 1 84.94 143 LYS B O 1
ATOM 3662 N N . ILE B 1 144 ? -11.352 -30.156 7.352 1 83.19 144 ILE B N 1
ATOM 3663 C CA . ILE B 1 144 ? -10.641 -28.906 7.07 1 83.19 144 ILE B CA 1
ATOM 3664 C C . ILE B 1 144 ? -11.641 -27.781 6.879 1 83.19 144 ILE B C 1
ATOM 3666 O O . ILE B 1 144 ? -11.383 -26.641 7.262 1 83.19 144 ILE B O 1
ATOM 3670 N N . GLY B 1 145 ? -12.711 -28.172 6.332 1 79.31 145 GLY B N 1
ATOM 3671 C CA . GLY B 1 145 ? -13.766 -27.188 6.141 1 79.31 145 GLY B CA 1
ATOM 3672 C C . GLY B 1 145 ? -14.266 -26.594 7.441 1 79.31 145 GLY B C 1
ATOM 3673 O O . GLY B 1 145 ? -14.711 -25.438 7.465 1 79.31 145 GLY B O 1
ATOM 3674 N N . LYS B 1 146 ? -14.141 -27.391 8.469 1 79.94 146 LYS B N 1
ATOM 3675 C CA . LYS B 1 146 ? -14.555 -26.891 9.781 1 79.94 146 LYS B CA 1
ATOM 3676 C C . LYS B 1 146 ? -13.562 -25.875 10.32 1 79.94 146 LYS B C 1
ATOM 3678 O O . LYS B 1 146 ? -13.922 -25.031 11.141 1 79.94 146 LYS B O 1
ATOM 3683 N N . MET B 1 147 ? -12.352 -25.969 9.828 1 77.38 147 MET B N 1
ATOM 3684 C CA . MET B 1 147 ? -11.297 -25.031 10.219 1 77.38 147 MET B CA 1
ATOM 3685 C C . MET B 1 147 ? -11.016 -24.016 9.109 1 77.38 147 MET B C 1
ATOM 3687 O O . MET B 1 147 ? -9.867 -23.797 8.734 1 77.38 147 MET B O 1
ATOM 3691 N N . ASN B 1 148 ? -11.953 -23.5 8.57 1 74 148 ASN B N 1
ATOM 3692 C CA . ASN B 1 148 ? -11.867 -22.703 7.348 1 74 148 ASN B CA 1
ATOM 3693 C C . ASN B 1 148 ? -11.086 -21.406 7.57 1 74 148 ASN B C 1
ATOM 3695 O O . ASN B 1 148 ? -10.289 -21 6.723 1 74 148 ASN B O 1
ATOM 3699 N N . ASN B 1 149 ? -11.039 -20.938 8.719 1 82.56 149 ASN B N 1
ATOM 3700 C CA . ASN B 1 149 ? -10.453 -19.625 8.953 1 82.56 149 ASN B CA 1
ATOM 3701 C C . ASN B 1 149 ? -8.93 -19.688 8.977 1 82.56 149 ASN B C 1
ATOM 3703 O O . ASN B 1 149 ? -8.266 -18.938 8.25 1 82.56 149 ASN B O 1
ATOM 3707 N N . PRO B 1 150 ? -8.367 -20.688 9.648 1 86.31 150 PRO B N 1
ATOM 3708 C CA . PRO B 1 150 ? -6.902 -20.734 9.664 1 86.31 150 PRO B CA 1
ATOM 3709 C C . PRO B 1 150 ? -6.309 -21.078 8.297 1 86.31 150 PRO B C 1
ATOM 3711 O O . PRO B 1 150 ? -5.238 -20.578 7.941 1 86.31 150 PRO B O 1
ATOM 3714 N N . VAL B 1 151 ? -6.965 -21.969 7.57 1 89.56 151 VAL B N 1
ATOM 3715 C CA . VAL B 1 151 ? -6.473 -22.359 6.254 1 89.56 151 VAL B CA 1
ATOM 3716 C C . VAL B 1 151 ? -6.492 -21.156 5.309 1 89.56 151 VAL B C 1
ATOM 3718 O O . VAL B 1 151 ? -5.535 -20.938 4.562 1 89.56 151 VAL B O 1
ATOM 3721 N N . GLU B 1 152 ? -7.484 -20.406 5.406 1 91.5 152 GLU B N 1
ATOM 3722 C CA . GLU B 1 152 ? -7.613 -19.234 4.547 1 91.5 152 GLU B CA 1
ATOM 3723 C C . GLU B 1 152 ? -6.594 -18.172 4.914 1 91.5 152 GLU B C 1
ATOM 3725 O O . GLU B 1 152 ? -6.027 -17.516 4.035 1 91.5 152 GLU B O 1
ATOM 3730 N N . LEU B 1 153 ? -6.418 -18.016 6.145 1 89.81 153 LEU B N 1
ATOM 3731 C CA . LEU B 1 153 ? -5.426 -17.047 6.598 1 89.81 153 LEU B CA 1
ATOM 3732 C C . LEU B 1 153 ? -4.02 -17.484 6.18 1 89.81 153 LEU B C 1
ATOM 3734 O O . LEU B 1 153 ? -3.227 -16.656 5.73 1 89.81 153 LEU B O 1
ATOM 3738 N N . PHE B 1 154 ? -3.773 -18.75 6.375 1 93.44 154 PHE B N 1
ATOM 3739 C CA . PHE B 1 154 ? -2.479 -19.281 5.977 1 93.44 154 PHE B CA 1
ATOM 3740 C C . PHE B 1 154 ? -2.27 -19.141 4.477 1 93.44 154 PHE B C 1
ATOM 3742 O O . PHE B 1 154 ? -1.19 -18.75 4.027 1 93.44 154 PHE B O 1
ATOM 3749 N N . LEU B 1 155 ? -3.277 -19.406 3.725 1 94.06 155 LEU B N 1
ATOM 3750 C CA . LEU B 1 155 ? -3.203 -19.281 2.273 1 94.06 155 LEU B CA 1
ATOM 3751 C C . LEU B 1 155 ? -2.99 -17.828 1.869 1 94.06 155 LEU B C 1
ATOM 3753 O O . LEU B 1 155 ? -2.232 -17.547 0.939 1 94.06 155 LEU B O 1
ATOM 3757 N N . GLY B 1 156 ? -3.668 -17 2.555 1 94.38 156 GLY B N 1
ATOM 3758 C CA . GLY B 1 156 ? -3.49 -15.57 2.291 1 94.38 156 GLY B CA 1
ATOM 3759 C C . GLY B 1 156 ? -2.062 -15.102 2.498 1 94.38 156 GLY B C 1
ATOM 3760 O O . GLY B 1 156 ? -1.515 -14.375 1.663 1 94.38 156 GLY B O 1
ATOM 3761 N N . VAL B 1 157 ? -1.486 -15.523 3.561 1 93.19 157 VAL B N 1
ATOM 3762 C CA . VAL B 1 157 ? -0.104 -15.172 3.863 1 93.19 157 VAL B CA 1
ATOM 3763 C C . VAL B 1 157 ? 0.822 -15.727 2.787 1 93.19 157 VAL B C 1
ATOM 3765 O O . VAL B 1 157 ? 1.727 -15.039 2.316 1 93.19 157 VAL B O 1
ATOM 3768 N N . LEU B 1 158 ? 0.555 -16.906 2.42 1 93.69 158 LEU B N 1
ATOM 3769 C CA . LEU B 1 158 ? 1.361 -17.547 1.384 1 93.69 158 LEU B CA 1
ATOM 3770 C C . LEU B 1 158 ? 1.229 -16.797 0.059 1 93.69 158 LEU B C 1
ATOM 3772 O O . LEU B 1 158 ? 2.207 -16.672 -0.68 1 93.69 158 LEU B O 1
ATOM 3776 N N . ALA B 1 159 ? 0.019 -16.391 -0.217 1 95.44 159 ALA B N 1
ATOM 3777 C CA . ALA B 1 159 ? -0.215 -15.672 -1.465 1 95.44 159 ALA B CA 1
ATOM 3778 C C . ALA B 1 159 ? 0.543 -14.352 -1.482 1 95.44 159 ALA B C 1
ATOM 3780 O O . ALA B 1 159 ? 1.136 -13.984 -2.5 1 95.44 159 ALA B O 1
ATOM 3781 N N . ILE B 1 160 ? 0.559 -13.664 -0.399 1 94.31 160 ILE B N 1
ATOM 3782 C CA . ILE B 1 160 ? 1.286 -12.406 -0.279 1 94.31 160 ILE B CA 1
ATOM 3783 C C . ILE B 1 160 ? 2.783 -12.656 -0.446 1 94.31 160 ILE B C 1
ATOM 3785 O O . ILE B 1 160 ? 3.459 -11.945 -1.188 1 94.31 160 ILE B O 1
ATOM 3789 N N . LEU B 1 161 ? 3.246 -13.688 0.217 1 93 161 LEU B N 1
ATOM 3790 C CA . LEU B 1 161 ? 4.664 -14.031 0.148 1 93 161 LEU B CA 1
ATOM 3791 C C . LEU B 1 161 ? 5.059 -14.422 -1.272 1 93 161 LEU B C 1
ATOM 3793 O O . LEU B 1 161 ? 6.133 -14.055 -1.746 1 93 161 LEU B O 1
ATOM 3797 N N . LEU B 1 162 ? 4.203 -15.125 -1.86 1 92.31 162 LEU B N 1
ATOM 3798 C CA . LEU B 1 162 ? 4.488 -15.562 -3.225 1 92.31 162 LEU B CA 1
ATOM 3799 C C . LEU B 1 162 ? 4.555 -14.367 -4.172 1 92.31 162 LEU B C 1
ATOM 3801 O O . LEU B 1 162 ? 5.441 -14.289 -5.023 1 92.31 162 LEU B O 1
ATOM 3805 N N . ALA B 1 163 ? 3.631 -13.5 -4.027 1 92.69 163 ALA B N 1
ATOM 3806 C CA . ALA B 1 163 ? 3.58 -12.305 -4.871 1 92.69 163 ALA B CA 1
ATOM 3807 C C . ALA B 1 163 ? 4.824 -11.445 -4.672 1 92.69 163 ALA B C 1
ATOM 3809 O O . ALA B 1 163 ? 5.336 -10.852 -5.629 1 92.69 163 ALA B O 1
ATOM 3810 N N . ALA B 1 164 ? 5.262 -11.406 -3.473 1 92.44 164 ALA B N 1
ATOM 3811 C CA . ALA B 1 164 ? 6.391 -10.539 -3.137 1 92.44 164 ALA B CA 1
ATOM 3812 C C . ALA B 1 164 ? 7.719 -11.25 -3.381 1 92.44 164 ALA B C 1
ATOM 3814 O O . ALA B 1 164 ? 8.75 -10.602 -3.561 1 92.44 164 ALA B O 1
ATOM 3815 N N . TYR B 1 165 ? 7.734 -12.547 -3.367 1 88.44 165 TYR B N 1
ATOM 3816 C CA . TYR B 1 165 ? 8.961 -13.344 -3.422 1 88.44 165 TYR B CA 1
ATOM 3817 C C . TYR B 1 165 ? 9.742 -13.047 -4.695 1 88.44 165 TYR B C 1
ATOM 3819 O O . TYR B 1 165 ? 10.969 -12.914 -4.66 1 88.44 165 TYR B O 1
ATOM 3827 N N . THR B 1 166 ? 9.047 -12.961 -5.75 1 82.69 166 THR B N 1
ATOM 3828 C CA . THR B 1 166 ? 9.75 -12.711 -7.004 1 82.69 166 THR B CA 1
ATOM 3829 C C . THR B 1 166 ? 10.43 -11.344 -6.984 1 82.69 166 THR B C 1
ATOM 3831 O O . THR B 1 166 ? 11.516 -11.18 -7.539 1 82.69 166 THR B O 1
ATOM 3834 N N . GLY B 1 167 ? 9.797 -10.445 -6.375 1 85.69 167 GLY B N 1
ATOM 3835 C CA . GLY B 1 167 ? 10.422 -9.141 -6.203 1 85.69 167 GLY B CA 1
ATOM 3836 C C . GLY B 1 167 ? 11.648 -9.188 -5.312 1 85.69 167 GLY B C 1
ATOM 3837 O O . GLY B 1 167 ? 12.648 -8.516 -5.594 1 85.69 167 GLY B O 1
ATOM 3838 N N . PHE B 1 168 ? 11.57 -9.953 -4.289 1 85.31 168 PHE B N 1
ATOM 3839 C CA . PHE B 1 168 ? 12.719 -10.125 -3.406 1 85.31 168 PHE B CA 1
ATOM 3840 C C . PHE B 1 168 ? 13.875 -10.797 -4.141 1 85.31 168 PHE B C 1
ATOM 3842 O O . PHE B 1 168 ? 15.031 -10.406 -3.979 1 85.31 168 PHE B O 1
ATOM 3849 N N . LEU B 1 169 ? 13.555 -11.742 -4.906 1 79.75 169 LEU B N 1
ATOM 3850 C CA . LEU B 1 169 ? 14.562 -12.477 -5.66 1 79.75 169 LEU B CA 1
ATOM 3851 C C . LEU B 1 169 ? 15.32 -11.547 -6.605 1 79.75 169 LEU B C 1
ATOM 3853 O O . LEU B 1 169 ? 16.547 -11.57 -6.645 1 79.75 169 LEU B O 1
ATOM 3857 N N . LEU B 1 170 ? 14.562 -10.766 -7.277 1 80.06 170 LEU B N 1
ATOM 3858 C CA . LEU B 1 170 ? 15.188 -9.859 -8.234 1 80.06 170 LEU B CA 1
ATOM 3859 C C . LEU B 1 170 ? 15.969 -8.766 -7.523 1 80.06 170 LEU B C 1
ATOM 3861 O O . LEU B 1 170 ? 17.031 -8.344 -7.992 1 80.06 170 LEU B O 1
ATOM 3865 N N . SER B 1 171 ? 15.469 -8.352 -6.418 1 82.56 171 SER B N 1
ATOM 3866 C CA . SER B 1 171 ? 16.125 -7.277 -5.676 1 82.56 171 SER B CA 1
ATOM 3867 C C . SER B 1 171 ? 17.422 -7.75 -5.047 1 82.56 171 SER B C 1
ATOM 3869 O O . SER B 1 171 ? 18.266 -6.938 -4.664 1 82.56 171 SER B O 1
ATOM 3871 N N . ALA B 1 172 ? 17.641 -8.992 -4.961 1 76.88 172 ALA B N 1
ATOM 3872 C CA . ALA B 1 172 ? 18.844 -9.555 -4.363 1 76.88 172 ALA B CA 1
ATOM 3873 C C . ALA B 1 172 ? 20 -9.57 -5.367 1 76.88 172 ALA B C 1
ATOM 3875 O O . ALA B 1 172 ? 21.141 -9.82 -4.996 1 76.88 172 ALA B O 1
ATOM 3876 N N . LEU B 1 173 ? 19.656 -9.305 -6.602 1 74.06 173 LEU B N 1
ATOM 3877 C CA . LEU B 1 173 ? 20.688 -9.305 -7.633 1 74.06 173 LEU B CA 1
ATOM 3878 C C . LEU B 1 173 ? 21.469 -8 -7.613 1 74.06 173 LEU B C 1
ATOM 3880 O O . LEU B 1 173 ? 21.031 -6.988 -8.148 1 74.06 173 LEU B O 1
ATOM 3884 N N . LYS B 1 174 ? 22.625 -8.016 -7.078 1 73.5 174 LYS B N 1
ATOM 3885 C CA . LYS B 1 174 ? 23.453 -6.828 -6.883 1 73.5 174 LYS B CA 1
ATOM 3886 C C . LYS B 1 174 ? 24.078 -6.367 -8.195 1 73.5 174 LYS B C 1
ATOM 3888 O O . LYS B 1 174 ? 24.422 -5.191 -8.344 1 73.5 174 LYS B O 1
ATOM 3893 N N . THR B 1 175 ? 24.141 -7.285 -9.172 1 71.44 175 THR B N 1
ATOM 3894 C CA . THR B 1 175 ? 24.844 -7.012 -10.414 1 71.44 175 THR B CA 1
ATOM 3895 C C . THR B 1 175 ? 24.062 -6.039 -11.289 1 71.44 175 THR B C 1
ATOM 3897 O O . THR B 1 175 ? 24.641 -5.312 -12.094 1 71.44 175 THR B O 1
ATOM 3900 N N . TYR B 1 176 ? 22.812 -5.973 -11.016 1 75 176 TYR B N 1
ATOM 3901 C CA . TYR B 1 176 ? 21.953 -5.125 -11.836 1 75 176 TYR B CA 1
ATOM 3902 C C . TYR B 1 176 ? 21.359 -3.98 -11.016 1 75 176 TYR B C 1
ATOM 3904 O O . TYR B 1 176 ? 20.406 -4.172 -10.273 1 75 176 TYR B O 1
ATOM 3912 N N . PRO B 1 177 ? 21.844 -2.859 -11.25 1 74.25 177 PRO B N 1
ATOM 3913 C CA . PRO B 1 177 ? 21.484 -1.721 -10.406 1 74.25 177 PRO B CA 1
ATOM 3914 C C . PRO B 1 177 ? 19.969 -1.467 -10.383 1 74.25 177 PRO B C 1
ATOM 3916 O O . PRO B 1 177 ? 19.422 -1.141 -9.336 1 74.25 177 PRO B O 1
ATOM 3919 N N . MET B 1 178 ? 19.328 -1.639 -11.492 1 78.56 178 MET B N 1
ATOM 3920 C CA . MET B 1 178 ? 17.891 -1.369 -11.547 1 78.56 178 MET B CA 1
ATOM 3921 C C . MET B 1 178 ? 17.109 -2.436 -10.789 1 78.56 178 MET B C 1
ATOM 3923 O O . MET B 1 178 ? 16.062 -2.148 -10.211 1 78.56 178 MET B O 1
ATOM 3927 N N . LEU B 1 179 ? 17.625 -3.594 -10.766 1 78.44 179 LEU B N 1
ATOM 3928 C CA . LEU B 1 179 ? 16.922 -4.691 -10.117 1 78.44 179 LEU B CA 1
ATOM 3929 C C . LEU B 1 179 ? 17.203 -4.707 -8.617 1 78.44 179 LEU B C 1
ATOM 3931 O O . LEU B 1 179 ? 16.359 -5.137 -7.828 1 78.44 179 LEU B O 1
ATOM 3935 N N . ASN B 1 180 ? 18.328 -4.234 -8.258 1 80.62 180 ASN B N 1
ATOM 3936 C CA . ASN B 1 180 ? 18.656 -4.148 -6.836 1 80.62 180 ASN B CA 1
ATOM 3937 C C . ASN B 1 180 ? 17.938 -2.982 -6.168 1 80.62 180 ASN B C 1
ATOM 3939 O O . ASN B 1 180 ? 18.578 -2.012 -5.75 1 80.62 180 ASN B O 1
ATOM 3943 N N . ASN B 1 181 ? 16.672 -3.051 -6.062 1 87.31 181 ASN B N 1
ATOM 3944 C CA . ASN B 1 181 ? 15.766 -2.025 -5.559 1 87.31 181 ASN B CA 1
ATOM 3945 C C . ASN B 1 181 ? 14.727 -2.613 -4.605 1 87.31 181 ASN B C 1
ATOM 3947 O O . ASN B 1 181 ? 13.953 -3.488 -4.988 1 87.31 181 ASN B O 1
ATOM 3951 N N . PRO B 1 182 ? 14.734 -2.123 -3.416 1 89.06 182 PRO B N 1
ATOM 3952 C CA . PRO B 1 182 ? 13.852 -2.703 -2.398 1 89.06 182 PRO B CA 1
ATOM 3953 C C . PRO B 1 182 ? 12.383 -2.389 -2.648 1 89.06 182 PRO B C 1
ATOM 3955 O O . PRO B 1 182 ? 11.508 -2.938 -1.972 1 89.06 182 PRO B O 1
ATOM 3958 N N . VAL B 1 183 ? 12 -1.653 -3.57 1 91.62 183 VAL B N 1
ATOM 3959 C CA . VAL B 1 183 ? 10.625 -1.298 -3.908 1 91.62 183 VAL B CA 1
ATOM 3960 C C . VAL B 1 183 ? 10 -2.406 -4.746 1 91.62 183 VAL B C 1
ATOM 3962 O O . VAL B 1 183 ? 8.773 -2.49 -4.855 1 91.62 183 VAL B O 1
ATOM 3965 N N . LEU B 1 184 ? 10.805 -3.27 -5.285 1 91.25 184 LEU B N 1
ATOM 3966 C CA . LEU B 1 184 ? 10.359 -4.258 -6.258 1 91.25 184 LEU B CA 1
ATOM 3967 C C . LEU B 1 184 ? 9.352 -5.219 -5.637 1 91.25 184 LEU B C 1
ATOM 3969 O O . LEU B 1 184 ? 8.312 -5.504 -6.23 1 91.25 184 LEU B O 1
ATOM 3973 N N . PRO B 1 185 ? 9.641 -5.699 -4.453 1 92.38 185 PRO B N 1
ATOM 3974 C CA . PRO B 1 185 ? 8.656 -6.605 -3.85 1 92.38 185 PRO B CA 1
ATOM 3975 C C . PRO B 1 185 ? 7.285 -5.957 -3.68 1 92.38 185 PRO B C 1
ATOM 3977 O O . PRO B 1 185 ? 6.258 -6.617 -3.855 1 92.38 185 PRO B O 1
ATOM 3980 N N . ILE B 1 186 ? 7.254 -4.727 -3.328 1 94.06 186 ILE B N 1
ATOM 3981 C CA . ILE B 1 186 ? 6.004 -3.998 -3.16 1 94.06 186 ILE B CA 1
ATOM 3982 C C . ILE B 1 186 ? 5.32 -3.824 -4.516 1 94.06 186 ILE B C 1
ATOM 3984 O O . ILE B 1 186 ? 4.113 -4.039 -4.645 1 94.06 186 ILE B O 1
ATOM 3988 N N . LEU B 1 187 ? 6.125 -3.455 -5.441 1 93.81 187 LEU B N 1
ATOM 3989 C CA . LEU B 1 187 ? 5.613 -3.271 -6.797 1 93.81 187 LEU B CA 1
ATOM 3990 C C . LEU B 1 187 ? 4.996 -4.562 -7.324 1 93.81 187 LEU B C 1
ATOM 3992 O O . LEU B 1 187 ? 3.898 -4.547 -7.887 1 93.81 187 LEU B O 1
ATOM 3996 N N . PHE B 1 188 ? 5.648 -5.645 -7.141 1 93.94 188 PHE B N 1
ATOM 3997 C CA . PHE B 1 188 ? 5.191 -6.934 -7.652 1 93.94 188 PHE B CA 1
ATOM 3998 C C . PHE B 1 188 ? 3.953 -7.406 -6.902 1 93.94 188 PHE B C 1
ATOM 4000 O O . PHE B 1 188 ? 3.078 -8.055 -7.48 1 93.94 188 PHE B O 1
ATOM 4007 N N . LEU B 1 189 ? 3.934 -7.094 -5.68 1 94.56 189 LEU B N 1
ATOM 4008 C CA . LEU B 1 189 ? 2.75 -7.449 -4.902 1 94.56 189 LEU B CA 1
ATOM 4009 C C . LEU B 1 189 ? 1.507 -6.77 -5.461 1 94.56 189 LEU B C 1
ATOM 4011 O O . LEU B 1 189 ? 0.504 -7.426 -5.742 1 94.56 189 LEU B O 1
ATOM 4015 N N . PHE B 1 190 ? 1.563 -5.512 -5.672 1 94.5 190 PHE B N 1
ATOM 4016 C CA . PHE B 1 190 ? 0.391 -4.77 -6.113 1 94.5 190 PHE B CA 1
ATOM 4017 C C . PHE B 1 190 ? 0.113 -5.027 -7.59 1 94.5 190 PHE B C 1
ATOM 4019 O O . PHE B 1 190 ? -1.042 -5.016 -8.023 1 94.5 190 PHE B O 1
ATOM 4026 N N . SER B 1 191 ? 1.101 -5.25 -8.336 1 94.5 191 SER B N 1
ATOM 4027 C CA . SER B 1 191 ? 0.89 -5.648 -9.727 1 94.5 191 SER B CA 1
ATOM 4028 C C . SER B 1 191 ? 0.198 -7.004 -9.812 1 94.5 191 SER B C 1
ATOM 4030 O O . SER B 1 191 ? -0.605 -7.238 -10.719 1 94.5 191 SER B O 1
ATOM 4032 N N . SER B 1 192 ? 0.582 -7.863 -8.891 1 95 192 SER B N 1
ATOM 4033 C CA . SER B 1 192 ? -0.074 -9.164 -8.836 1 95 192 SER B CA 1
ATOM 4034 C C . SER B 1 192 ? -1.554 -9.023 -8.492 1 95 192 SER B C 1
ATOM 4036 O O . SER B 1 192 ? -2.396 -9.719 -9.062 1 95 192 SER B O 1
ATOM 4038 N N . LEU B 1 193 ? -1.825 -8.133 -7.605 1 95.69 193 LEU B N 1
ATOM 4039 C CA . LEU B 1 193 ? -3.217 -7.883 -7.242 1 95.69 193 LEU B CA 1
ATOM 4040 C C . LEU B 1 193 ? -3.994 -7.336 -8.438 1 95.69 193 LEU B C 1
ATOM 4042 O O . LEU B 1 193 ? -5.133 -7.742 -8.68 1 95.69 193 LEU B O 1
ATOM 4046 N N . SER B 1 194 ? -3.383 -6.461 -9.141 1 94.75 194 SER B N 1
ATOM 4047 C CA . SER B 1 194 ? -4.027 -5.867 -10.305 1 94.75 194 SER B CA 1
ATOM 4048 C C . SER B 1 194 ? -4.293 -6.914 -11.383 1 94.75 194 SER B C 1
ATOM 4050 O O . SER B 1 194 ? -5.391 -6.973 -11.938 1 94.75 194 SER B O 1
ATOM 4052 N N . SER B 1 195 ? -3.332 -7.699 -11.664 1 94.62 195 SER B N 1
ATOM 4053 C CA . SER B 1 195 ? -3.502 -8.727 -12.688 1 94.62 195 SER B CA 1
ATOM 4054 C C . SER B 1 195 ? -4.496 -9.797 -12.242 1 94.62 195 SER B C 1
ATOM 4056 O O . SER B 1 195 ? -5.289 -10.289 -13.047 1 94.62 195 SER B O 1
ATOM 4058 N N . GLY B 1 196 ? -4.41 -10.164 -10.984 1 95.38 196 GLY B N 1
ATOM 4059 C CA . GLY B 1 196 ? -5.395 -11.094 -10.461 1 95.38 196 GLY B CA 1
ATOM 4060 C C . GLY B 1 196 ? -6.82 -10.586 -10.586 1 95.38 196 GLY B C 1
ATOM 4061 O O . GLY B 1 196 ? -7.719 -11.328 -10.984 1 95.38 196 GLY B O 1
ATOM 4062 N N . ALA B 1 197 ? -7.016 -9.352 -10.242 1 94.75 197 ALA B N 1
ATOM 4063 C CA . ALA B 1 197 ? -8.336 -8.734 -10.344 1 94.75 197 ALA B CA 1
ATOM 4064 C C . ALA B 1 197 ? -8.828 -8.719 -11.789 1 94.75 197 ALA B C 1
ATOM 4066 O O . ALA B 1 197 ? -9.969 -9.07 -12.07 1 94.75 197 ALA B O 1
ATOM 4067 N N . ALA B 1 198 ? -7.969 -8.32 -12.648 1 94.31 198 ALA B N 1
ATOM 4068 C CA . ALA B 1 198 ? -8.328 -8.242 -14.062 1 94.31 198 ALA B CA 1
ATOM 4069 C C . ALA B 1 198 ? -8.672 -9.617 -14.617 1 94.31 198 ALA B C 1
ATOM 4071 O O . ALA B 1 198 ? -9.664 -9.781 -15.328 1 94.31 198 ALA B O 1
ATOM 4072 N N . ALA B 1 199 ? -7.887 -10.57 -14.312 1 95.06 199 ALA B N 1
ATOM 4073 C CA . ALA B 1 199 ? -8.109 -11.922 -14.805 1 95.06 199 ALA B CA 1
ATOM 4074 C C . ALA B 1 199 ? -9.406 -12.508 -14.234 1 95.06 199 ALA B C 1
ATOM 4076 O O . ALA B 1 199 ? -10.164 -13.164 -14.953 1 95.06 199 ALA B O 1
ATOM 4077 N N . CYS B 1 200 ? -9.625 -12.281 -12.969 1 94.19 200 CYS B N 1
ATOM 4078 C CA . CYS B 1 200 ? -10.844 -12.781 -12.328 1 94.19 200 CYS B CA 1
ATOM 4079 C C . CYS B 1 200 ? -12.078 -12.164 -12.969 1 94.19 200 CYS B C 1
ATOM 4081 O O . CYS B 1 200 ? -13.086 -12.844 -13.172 1 94.19 200 CYS B O 1
ATOM 4083 N N . LEU B 1 201 ? -12.008 -10.898 -13.234 1 92.56 201 LEU B N 1
ATOM 4084 C CA . LEU B 1 201 ? -13.141 -10.234 -13.875 1 92.56 201 LEU B CA 1
ATOM 4085 C C . LEU B 1 201 ? -13.359 -10.766 -15.289 1 92.56 201 LEU B C 1
ATOM 4087 O O . LEU B 1 201 ? -14.492 -11.039 -15.688 1 92.56 201 LEU B O 1
ATOM 4091 N N . LEU B 1 202 ? -12.273 -10.891 -15.992 1 93 202 LEU B N 1
ATOM 4092 C CA . LEU B 1 202 ? -12.336 -11.352 -17.375 1 93 202 LEU B CA 1
ATOM 4093 C C . LEU B 1 202 ? -12.969 -12.734 -17.453 1 93 202 LEU B C 1
ATOM 4095 O O . LEU B 1 202 ? -13.977 -12.922 -18.141 1 93 202 LEU B O 1
ATOM 4099 N N . PHE B 1 203 ? -12.492 -13.656 -16.672 1 93.31 203 PHE B N 1
ATOM 4100 C CA . PHE B 1 203 ? -12.961 -15.031 -16.734 1 93.31 203 PHE B CA 1
ATOM 4101 C C . PHE B 1 203 ? -14.258 -15.203 -15.945 1 93.31 203 PHE B C 1
ATOM 4103 O O . PHE B 1 203 ? -15.117 -16 -16.312 1 93.31 203 PHE B O 1
ATOM 4110 N N . GLY B 1 204 ? -14.414 -14.453 -14.883 1 92.19 204 GLY B N 1
ATOM 4111 C CA . GLY B 1 204 ? -15.625 -14.539 -14.078 1 92.19 204 GLY B CA 1
ATOM 4112 C C . GLY B 1 204 ? -16.859 -14.102 -14.836 1 92.19 204 GLY B C 1
ATOM 4113 O O . GLY B 1 204 ? -17.906 -14.758 -14.758 1 92.19 204 GLY B O 1
ATOM 4114 N N . ILE B 1 205 ? -16.734 -13.055 -15.531 1 89.31 205 ILE B N 1
ATOM 4115 C CA . ILE B 1 205 ? -17.891 -12.492 -16.219 1 89.31 205 ILE B CA 1
ATOM 4116 C C . ILE B 1 205 ? -18.047 -13.156 -17.594 1 89.31 205 ILE B C 1
ATOM 4118 O O . ILE B 1 205 ? -19.141 -13.555 -17.969 1 89.31 205 ILE B O 1
ATOM 4122 N N . LEU B 1 206 ? -16.984 -13.375 -18.344 1 89.88 206 LEU B N 1
ATOM 4123 C CA . LEU B 1 206 ? -17.094 -13.82 -19.734 1 89.88 206 LEU B CA 1
ATOM 4124 C C . LEU B 1 206 ? -17.234 -15.336 -19.797 1 89.88 206 LEU B C 1
ATOM 4126 O O . LEU B 1 206 ? -17.891 -15.859 -20.688 1 89.88 206 LEU B O 1
ATOM 4130 N N . VAL B 1 207 ? -16.594 -16.047 -18.922 1 89.56 207 VAL B N 1
ATOM 4131 C CA . VAL B 1 207 ? -16.594 -17.5 -19 1 89.56 207 VAL B CA 1
ATOM 4132 C C . VAL B 1 207 ? -17.656 -18.078 -18.062 1 89.56 207 VAL B C 1
ATOM 4134 O O . VAL B 1 207 ? -18.5 -18.875 -18.469 1 89.56 207 VAL B O 1
ATOM 4137 N N . PHE B 1 208 ? -17.719 -17.516 -16.844 1 91.44 208 PHE B N 1
ATOM 4138 C CA . PHE B 1 208 ? -18.609 -18.094 -15.844 1 91.44 208 PHE B CA 1
ATOM 4139 C C . PHE B 1 208 ? -19.891 -17.266 -15.719 1 91.44 208 PHE B C 1
ATOM 4141 O O . PHE B 1 208 ? -20.703 -17.5 -14.812 1 91.44 208 PHE B O 1
ATOM 4148 N N . LYS B 1 209 ? -20.031 -16.266 -16.531 1 88.44 209 LYS B N 1
ATOM 4149 C CA . LYS B 1 209 ? -21.266 -15.508 -16.719 1 88.44 209 LYS B CA 1
ATOM 4150 C C . LYS B 1 209 ? -21.766 -14.93 -15.398 1 88.44 209 LYS B C 1
ATOM 4152 O O . LYS B 1 209 ? -22.953 -15.031 -15.078 1 88.44 209 LYS B O 1
ATOM 4157 N N . GLU B 1 210 ? -20.797 -14.5 -14.617 1 88.56 210 GLU B N 1
ATOM 4158 C CA . GLU B 1 210 ? -21.203 -13.75 -13.43 1 88.56 210 GLU B CA 1
ATOM 4159 C C . GLU B 1 210 ? -21.828 -12.414 -13.805 1 88.56 210 GLU B C 1
ATOM 4161 O O . GLU B 1 210 ? -21.359 -11.742 -14.734 1 88.56 210 GLU B O 1
ATOM 4166 N N . SER B 1 211 ? -22.906 -12.102 -13.125 1 86.25 211 SER B N 1
ATOM 4167 C CA . SER B 1 211 ? -23.578 -10.836 -13.406 1 86.25 211 SER B CA 1
ATOM 4168 C C . SER B 1 211 ? -22.641 -9.648 -13.188 1 86.25 211 SER B C 1
ATOM 4170 O O . SER B 1 211 ? -21.922 -9.594 -12.188 1 86.25 211 SER B O 1
ATOM 4172 N N . ALA B 1 212 ? -22.594 -8.695 -14.039 1 82.19 212 ALA B N 1
ATOM 4173 C CA . ALA B 1 212 ? -21.766 -7.492 -13.953 1 82.19 212 ALA B CA 1
ATOM 4174 C C . ALA B 1 212 ? -22.203 -6.617 -12.781 1 82.19 212 ALA B C 1
ATOM 4176 O O . ALA B 1 212 ? -21.453 -5.746 -12.336 1 82.19 212 ALA B O 1
ATOM 4177 N N . HIS B 1 213 ? -23.391 -6.934 -12.281 1 82.56 213 HIS B N 1
ATOM 4178 C CA . HIS B 1 213 ? -23.938 -6.113 -11.211 1 82.56 213 HIS B CA 1
ATOM 4179 C C . HIS B 1 213 ? -23.797 -6.812 -9.859 1 82.56 213 HIS B C 1
ATOM 4181 O O . HIS B 1 213 ? -24.266 -6.297 -8.836 1 82.56 213 HIS B O 1
ATOM 4187 N N . SER B 1 214 ? -23.172 -7.898 -9.93 1 87.75 214 SER B N 1
ATOM 4188 C CA . SER B 1 214 ? -23 -8.625 -8.672 1 87.75 214 SER B CA 1
ATOM 4189 C C . SER B 1 214 ? -22.109 -7.852 -7.711 1 87.75 214 SER B C 1
ATOM 4191 O O . SER B 1 214 ? -21.234 -7.09 -8.133 1 87.75 214 SER B O 1
ATOM 4193 N N . PRO B 1 215 ? -22.375 -7.98 -6.523 1 88.81 215 PRO B N 1
ATOM 4194 C CA . PRO B 1 215 ? -21.547 -7.305 -5.52 1 88.81 215 PRO B CA 1
ATOM 4195 C C . PRO B 1 215 ? -20.062 -7.66 -5.637 1 88.81 215 PRO B C 1
ATOM 4197 O O . PRO B 1 215 ? -19.203 -6.828 -5.359 1 88.81 215 PRO B O 1
ATOM 4200 N N . SER B 1 216 ? -19.797 -8.852 -6.039 1 90.88 216 SER B N 1
ATOM 4201 C CA . SER B 1 216 ? -18.422 -9.281 -6.188 1 90.88 216 SER B CA 1
ATOM 4202 C C . SER B 1 216 ? -17.719 -8.508 -7.301 1 90.88 216 SER B C 1
ATOM 4204 O O . SER B 1 216 ? -16.594 -8.031 -7.121 1 90.88 216 SER B O 1
ATOM 4206 N N . VAL B 1 217 ? -18.391 -8.359 -8.383 1 87.81 217 VAL B N 1
ATOM 4207 C CA . VAL B 1 217 ? -17.812 -7.652 -9.516 1 87.81 217 VAL B CA 1
ATOM 4208 C C . VAL B 1 217 ? -17.656 -6.172 -9.18 1 87.81 217 VAL B C 1
ATOM 4210 O O . VAL B 1 217 ? -16.641 -5.559 -9.508 1 87.81 217 VAL B O 1
ATOM 4213 N N . ARG B 1 218 ? -18.594 -5.625 -8.5 1 84.88 218 ARG B N 1
ATOM 4214 C CA . ARG B 1 218 ? -18.531 -4.227 -8.086 1 84.88 218 ARG B CA 1
ATOM 4215 C C . ARG B 1 218 ? -17.359 -3.98 -7.145 1 84.88 218 ARG B C 1
ATOM 4217 O O . ARG B 1 218 ? -16.672 -2.967 -7.254 1 84.88 218 ARG B O 1
ATOM 4224 N N . TRP B 1 219 ? -17.156 -4.883 -6.316 1 89.81 219 TRP B N 1
ATOM 4225 C CA . TRP B 1 219 ? -16.062 -4.75 -5.371 1 89.81 219 TRP B CA 1
ATOM 4226 C C . TRP B 1 219 ? -14.711 -4.828 -6.086 1 89.81 219 TRP B C 1
ATOM 4228 O O . TRP B 1 219 ? -13.805 -4.043 -5.797 1 89.81 219 TRP B O 1
ATOM 4238 N N . VAL B 1 220 ? -14.586 -5.766 -6.992 1 90.12 220 VAL B N 1
ATOM 4239 C CA . VAL B 1 220 ? -13.32 -5.945 -7.703 1 90.12 220 VAL B CA 1
ATOM 4240 C C . VAL B 1 220 ? -13.008 -4.699 -8.523 1 90.12 220 VAL B C 1
ATOM 4242 O O . VAL B 1 220 ? -11.859 -4.246 -8.562 1 90.12 220 VAL B O 1
ATOM 4245 N N . HIS B 1 221 ? -14.07 -4.121 -9.094 1 84.06 221 HIS B N 1
ATOM 4246 C CA . HIS B 1 221 ? -13.883 -2.889 -9.852 1 84.06 221 HIS B CA 1
ATOM 4247 C C . HIS B 1 221 ? -13.43 -1.748 -8.945 1 84.06 221 HIS B C 1
ATOM 4249 O O . HIS B 1 221 ? -12.547 -0.969 -9.312 1 84.06 221 HIS B O 1
ATOM 4255 N N . GLY B 1 222 ? -14.031 -1.727 -7.848 1 83.94 222 GLY B N 1
ATOM 4256 C CA . GLY B 1 222 ? -13.672 -0.689 -6.891 1 83.94 222 GLY B CA 1
ATOM 4257 C C . GLY B 1 222 ? -12.273 -0.854 -6.328 1 83.94 222 GLY B C 1
ATOM 4258 O O . GLY B 1 222 ? -11.609 0.133 -6.004 1 83.94 222 GLY B O 1
ATOM 4259 N N . PHE B 1 223 ? -11.836 -1.987 -6.27 1 88.31 223 PHE B N 1
ATOM 4260 C CA . PHE B 1 223 ? -10.539 -2.324 -5.695 1 88.31 223 PHE B CA 1
ATOM 4261 C C . PHE B 1 223 ? -9.422 -2.043 -6.688 1 88.31 223 PHE B C 1
ATOM 4263 O O . PHE B 1 223 ? -8.305 -1.713 -6.293 1 88.31 223 PHE B O 1
ATOM 4270 N N . GLU B 1 224 ? -9.711 -2.125 -7.926 1 88.12 224 GLU B N 1
ATOM 4271 C CA . GLU B 1 224 ? -8.711 -1.986 -8.977 1 88.12 224 GLU B CA 1
ATOM 4272 C C . GLU B 1 224 ? -8.18 -0.559 -9.047 1 88.12 224 GLU B C 1
ATOM 4274 O O . GLU B 1 224 ? -6.977 -0.349 -9.242 1 88.12 224 GLU B O 1
ATOM 4279 N N . ARG B 1 225 ? -8.961 0.382 -8.812 1 86.81 225 ARG B N 1
ATOM 4280 C CA . ARG B 1 225 ? -8.57 1.774 -8.992 1 86.81 225 ARG B CA 1
ATOM 4281 C C . ARG B 1 225 ? -7.488 2.17 -7.992 1 86.81 225 ARG B C 1
ATOM 4283 O O . ARG B 1 225 ? -6.41 2.625 -8.383 1 86.81 225 ARG B O 1
ATOM 4290 N N . PRO B 1 226 ? -7.754 1.912 -6.766 1 88.38 226 PRO B N 1
ATOM 4291 C CA . PRO B 1 226 ? -6.711 2.295 -5.809 1 88.38 226 PRO B CA 1
ATOM 4292 C C . PRO B 1 226 ? -5.438 1.466 -5.965 1 88.38 226 PRO B C 1
ATOM 4294 O O . PRO B 1 226 ? -4.34 1.963 -5.707 1 88.38 226 PRO B O 1
ATOM 4297 N N . VAL B 1 227 ? -5.582 0.253 -6.363 1 92.75 227 VAL B N 1
ATOM 4298 C CA . VAL B 1 227 ? -4.418 -0.613 -6.52 1 92.75 227 VAL B CA 1
ATOM 4299 C C . VAL B 1 227 ? -3.533 -0.091 -7.648 1 92.75 227 VAL B C 1
ATOM 4301 O O . VAL B 1 227 ? -2.312 0.011 -7.492 1 92.75 227 VAL B O 1
ATOM 4304 N N . VAL B 1 228 ? -4.172 0.277 -8.75 1 91.44 228 VAL B N 1
ATOM 4305 C CA . VAL B 1 228 ? -3.422 0.765 -9.906 1 91.44 228 VAL B CA 1
ATOM 4306 C C . VAL B 1 228 ? -2.799 2.121 -9.586 1 91.44 228 VAL B C 1
ATOM 4308 O O . VAL B 1 228 ? -1.658 2.395 -9.961 1 91.44 228 VAL B O 1
ATOM 4311 N N . LEU B 1 229 ? -3.5 2.926 -8.883 1 90.38 229 LEU B N 1
ATOM 4312 C CA . LEU B 1 229 ? -2.971 4.227 -8.484 1 90.38 229 LEU B CA 1
ATOM 4313 C C . LEU B 1 229 ? -1.772 4.066 -7.559 1 90.38 229 LEU B C 1
ATOM 4315 O O . LEU B 1 229 ? -0.787 4.797 -7.676 1 90.38 229 LEU B O 1
ATOM 4319 N N . PHE B 1 230 ? -1.907 3.154 -6.695 1 92.25 230 PHE B N 1
ATOM 4320 C CA . PHE B 1 230 ? -0.79 2.902 -5.793 1 92.25 230 PHE B CA 1
ATOM 4321 C C . PHE B 1 230 ? 0.402 2.334 -6.555 1 92.25 230 PHE B C 1
ATOM 4323 O O . PHE B 1 230 ? 1.553 2.641 -6.234 1 92.25 230 PHE B O 1
ATOM 4330 N N . GLU B 1 231 ? 0.083 1.502 -7.496 1 93.44 231 GLU B N 1
ATOM 4331 C CA . GLU B 1 231 ? 1.16 0.979 -8.328 1 93.44 231 GLU B CA 1
ATOM 4332 C C . GLU B 1 231 ? 1.909 2.107 -9.039 1 93.44 231 GLU B C 1
ATOM 4334 O O . GLU B 1 231 ? 3.137 2.074 -9.141 1 93.44 231 GLU B O 1
ATOM 4339 N N . LEU B 1 232 ? 1.159 3.002 -9.516 1 91.12 232 LEU B N 1
ATOM 4340 C CA . LEU B 1 232 ? 1.771 4.156 -10.164 1 91.12 232 LEU B CA 1
ATOM 4341 C C . LEU B 1 232 ? 2.65 4.926 -9.18 1 91.12 232 LEU B C 1
ATOM 4343 O O . LEU B 1 232 ? 3.76 5.34 -9.523 1 91.12 232 LEU B O 1
ATOM 4347 N N . PHE B 1 233 ? 2.156 5.07 -8.039 1 92.31 233 PHE B N 1
ATOM 4348 C CA . PHE B 1 233 ? 2.92 5.734 -6.984 1 92.31 233 PHE B CA 1
ATOM 4349 C C . PHE B 1 233 ? 4.207 4.973 -6.691 1 92.31 233 PHE B C 1
ATOM 4351 O O . PHE B 1 233 ? 5.273 5.574 -6.547 1 92.31 233 PHE B O 1
ATOM 4358 N N . VAL B 1 234 ? 4.102 3.666 -6.574 1 93.19 234 VAL B N 1
ATOM 4359 C CA . VAL B 1 234 ? 5.258 2.828 -6.277 1 93.19 234 VAL B CA 1
ATOM 4360 C C . VAL B 1 234 ? 6.273 2.926 -7.414 1 93.19 234 VAL B C 1
ATOM 4362 O O . VAL B 1 234 ? 7.484 2.922 -7.176 1 93.19 234 VAL B O 1
ATOM 4365 N N . LEU B 1 235 ? 5.785 3.047 -8.648 1 92.31 235 LEU B N 1
ATOM 4366 C CA . LEU B 1 235 ? 6.672 3.203 -9.797 1 92.31 235 LEU B CA 1
ATOM 4367 C C . LEU B 1 235 ? 7.441 4.516 -9.711 1 92.31 235 LEU B C 1
ATOM 4369 O O . LEU B 1 235 ? 8.633 4.562 -10.039 1 92.31 235 LEU B O 1
ATOM 4373 N N . VAL B 1 236 ? 6.789 5.504 -9.266 1 90.62 236 VAL B N 1
ATOM 4374 C CA . VAL B 1 236 ? 7.453 6.793 -9.094 1 90.62 236 VAL B CA 1
ATOM 4375 C C . VAL B 1 236 ? 8.547 6.676 -8.039 1 90.62 236 VAL B C 1
ATOM 4377 O O . VAL B 1 236 ? 9.656 7.176 -8.227 1 90.62 236 VAL B O 1
ATOM 4380 N N . THR B 1 237 ? 8.195 6.059 -6.977 1 89.56 237 THR B N 1
ATOM 4381 C CA . THR B 1 237 ? 9.188 5.875 -5.918 1 89.56 237 THR B CA 1
ATOM 4382 C C . THR B 1 237 ? 10.352 5.02 -6.406 1 89.56 237 THR B C 1
ATOM 4384 O O . THR B 1 237 ? 11.492 5.238 -6.012 1 89.56 237 THR B O 1
ATOM 4387 N N . PHE B 1 238 ? 10 4.055 -7.266 1 90.38 238 PHE B N 1
ATOM 4388 C CA . PHE B 1 238 ? 11.008 3.17 -7.836 1 90.38 238 PHE B CA 1
ATOM 4389 C C . PHE B 1 238 ? 12.055 3.967 -8.617 1 90.38 238 PHE B C 1
ATOM 4391 O O . PHE B 1 238 ? 13.25 3.84 -8.359 1 90.38 238 PHE B O 1
ATOM 4398 N N . PHE B 1 239 ? 11.648 4.805 -9.422 1 88.94 239 PHE B N 1
ATOM 4399 C CA . PHE B 1 239 ? 12.562 5.539 -10.289 1 88.94 239 PHE B CA 1
ATOM 4400 C C . PHE B 1 239 ? 13.211 6.695 -9.539 1 88.94 239 PHE B C 1
ATOM 4402 O O . PHE B 1 239 ? 14.375 7.027 -9.773 1 88.94 239 PHE B O 1
ATOM 4409 N N . THR B 1 240 ? 12.492 7.312 -8.688 1 86.06 240 THR B N 1
ATOM 4410 C CA . THR B 1 240 ? 13.086 8.383 -7.891 1 86.06 240 THR B CA 1
ATOM 4411 C C . THR B 1 240 ? 14.18 7.84 -6.977 1 86.06 240 THR B C 1
ATOM 4413 O O . THR B 1 240 ? 15.188 8.508 -6.738 1 86.06 240 THR B O 1
ATOM 4416 N N . GLY B 1 241 ? 13.914 6.684 -6.496 1 82.81 241 GLY B N 1
ATOM 4417 C CA . GLY B 1 241 ? 14.938 6.043 -5.688 1 82.81 241 GLY B CA 1
ATOM 4418 C C . GLY B 1 241 ? 16.234 5.789 -6.445 1 82.81 241 GLY B C 1
ATOM 4419 O O . GLY B 1 241 ? 17.312 5.977 -5.91 1 82.81 241 GLY B O 1
ATOM 4420 N N . LEU B 1 242 ? 16.031 5.395 -7.641 1 83.81 242 LEU B N 1
ATOM 4421 C CA . LEU B 1 242 ? 17.219 5.152 -8.477 1 83.81 242 LEU B CA 1
ATOM 4422 C C . LEU B 1 242 ? 17.953 6.453 -8.766 1 83.81 242 LEU B C 1
ATOM 4424 O O . LEU B 1 242 ? 19.188 6.504 -8.695 1 83.81 242 LEU B O 1
ATOM 4428 N N . ILE B 1 243 ? 17.219 7.457 -8.984 1 81.75 243 ILE B N 1
ATOM 4429 C CA . ILE B 1 243 ? 17.797 8.742 -9.336 1 81.75 243 ILE B CA 1
ATOM 4430 C C . ILE B 1 243 ? 18.484 9.352 -8.109 1 81.75 243 ILE B C 1
ATOM 4432 O O . ILE B 1 243 ? 19.578 9.898 -8.219 1 81.75 243 ILE B O 1
ATOM 4436 N N . PHE B 1 244 ? 17.906 9.172 -7.004 1 78.94 244 PHE B N 1
ATOM 4437 C CA . PHE B 1 244 ? 18.438 9.75 -5.773 1 78.94 244 PHE B CA 1
ATOM 4438 C C . PHE B 1 244 ? 19.672 8.992 -5.309 1 78.94 244 PHE B C 1
ATOM 4440 O O . PHE B 1 244 ? 20.547 9.555 -4.637 1 78.94 244 PHE B O 1
ATOM 4447 N N . SER B 1 245 ? 19.719 7.723 -5.555 1 79.56 245 SER B N 1
ATOM 4448 C CA . SER B 1 245 ? 20.875 6.93 -5.16 1 79.56 245 SER B CA 1
ATOM 4449 C C . SER B 1 245 ? 22.141 7.375 -5.902 1 79.56 245 SER B C 1
ATOM 4451 O O . SER B 1 245 ? 23.25 7.219 -5.402 1 79.56 245 SER B O 1
ATOM 4453 N N . GLY B 1 246 ? 21.953 7.902 -7.145 1 75.81 246 GLY B N 1
ATOM 4454 C CA . GLY B 1 246 ? 23.062 8.422 -7.922 1 75.81 246 GLY B CA 1
ATOM 4455 C C . GLY B 1 246 ? 23.938 7.328 -8.516 1 75.81 246 GLY B C 1
ATOM 4456 O O . GLY B 1 246 ? 23.641 6.141 -8.359 1 75.81 246 GLY B O 1
ATOM 4457 N N . GLY B 1 247 ? 24.906 7.703 -9.305 1 78.81 247 GLY B N 1
ATOM 4458 C CA . GLY B 1 247 ? 25.859 6.773 -9.867 1 78.81 247 GLY B CA 1
ATOM 4459 C C . GLY B 1 247 ? 25.281 5.891 -10.953 1 78.81 247 GLY B C 1
ATOM 4460 O O . GLY B 1 247 ? 24.625 6.379 -11.875 1 78.81 247 GLY B O 1
ATOM 4461 N N . GLN B 1 248 ? 25.578 4.637 -10.789 1 78.38 248 GLN B N 1
ATOM 4462 C CA . GLN B 1 248 ? 25.125 3.672 -11.789 1 78.38 248 GLN B CA 1
ATOM 4463 C C . GLN B 1 248 ? 23.609 3.508 -11.734 1 78.38 248 GLN B C 1
ATOM 4465 O O . GLN B 1 248 ? 22.969 3.24 -12.75 1 78.38 248 GLN B O 1
ATOM 4470 N N . ASN B 1 249 ? 23.125 3.742 -10.594 1 80.88 249 ASN B N 1
ATOM 4471 C CA . ASN B 1 249 ? 21.672 3.623 -10.438 1 80.88 249 ASN B CA 1
ATOM 4472 C C . ASN B 1 249 ? 20.938 4.73 -11.188 1 80.88 249 ASN B C 1
ATOM 4474 O O . ASN B 1 249 ? 19.891 4.488 -11.789 1 80.88 249 ASN B O 1
ATOM 4478 N N . GLU B 1 250 ? 21.484 5.871 -11.125 1 81.38 250 GLU B N 1
ATOM 4479 C CA . GLU B 1 250 ? 20.859 6.988 -11.828 1 81.38 250 GLU B CA 1
ATOM 4480 C C . GLU B 1 250 ? 20.938 6.797 -13.336 1 81.38 250 GLU B C 1
ATOM 4482 O O . GLU B 1 250 ? 19.969 7.059 -14.055 1 81.38 250 GLU B O 1
ATOM 4487 N N . VAL B 1 251 ? 22.047 6.383 -13.82 1 80.06 251 VAL B N 1
ATOM 4488 C CA . VAL B 1 251 ? 22.234 6.152 -15.25 1 80.06 251 VAL B CA 1
ATOM 4489 C C . VAL B 1 251 ? 21.297 5.051 -15.719 1 80.06 251 VAL B C 1
ATOM 4491 O O . VAL B 1 251 ? 20.703 5.152 -16.797 1 80.06 251 VAL B O 1
ATOM 4494 N N . ALA B 1 252 ? 21.172 4.055 -14.961 1 79.69 252 ALA B N 1
ATOM 4495 C CA . ALA B 1 252 ? 20.281 2.959 -15.297 1 79.69 252 ALA B CA 1
ATOM 4496 C C . ALA B 1 252 ? 18.828 3.447 -15.406 1 79.69 252 ALA B C 1
ATOM 4498 O O . ALA B 1 252 ? 18.094 3.006 -16.281 1 79.69 252 ALA B O 1
ATOM 4499 N N . ALA B 1 253 ? 18.484 4.324 -14.508 1 83.06 253 ALA B N 1
ATOM 4500 C CA . ALA B 1 253 ? 17.125 4.875 -14.531 1 83.06 253 ALA B CA 1
ATOM 4501 C C . ALA B 1 253 ? 16.875 5.66 -15.812 1 83.06 253 ALA B C 1
ATOM 4503 O O . ALA B 1 253 ? 15.859 5.461 -16.484 1 83.06 253 ALA B O 1
ATOM 4504 N N . TRP B 1 254 ? 17.75 6.465 -16.172 1 84.44 254 TRP B N 1
ATOM 4505 C CA . TRP B 1 254 ? 17.562 7.309 -17.344 1 84.44 254 TRP B CA 1
ATOM 4506 C C . TRP B 1 254 ? 17.672 6.488 -18.625 1 84.44 254 TRP B C 1
ATOM 4508 O O . TRP B 1 254 ? 17 6.781 -19.625 1 84.44 254 TRP B O 1
ATOM 4518 N N . ASN B 1 255 ? 18.453 5.457 -18.609 1 79.62 255 ASN B N 1
ATOM 4519 C CA . ASN B 1 255 ? 18.516 4.551 -19.75 1 79.62 255 ASN B CA 1
ATOM 4520 C C . ASN B 1 255 ? 17.203 3.809 -19.938 1 79.62 255 ASN B C 1
ATOM 4522 O O . ASN B 1 255 ? 16.828 3.486 -21.078 1 79.62 255 ASN B O 1
ATOM 4526 N N . ALA B 1 256 ? 16.625 3.555 -18.875 1 82.31 256 ALA B N 1
ATOM 4527 C CA . ALA B 1 256 ? 15.383 2.785 -18.953 1 82.31 256 ALA B CA 1
ATOM 4528 C C . ALA B 1 256 ? 14.211 3.672 -19.344 1 82.31 256 ALA B C 1
ATOM 4530 O O . ALA B 1 256 ? 13.352 3.256 -20.125 1 82.31 256 ALA B O 1
ATOM 4531 N N . ILE B 1 257 ? 14.172 4.945 -18.859 1 85.69 257 ILE B N 1
ATOM 4532 C CA . ILE B 1 257 ? 12.961 5.727 -19.062 1 85.69 257 ILE B CA 1
ATOM 4533 C C . ILE B 1 257 ? 13.289 6.98 -19.875 1 85.69 257 ILE B C 1
ATOM 4535 O O . ILE B 1 257 ? 12.391 7.715 -20.281 1 85.69 257 ILE B O 1
ATOM 4539 N N . GLY B 1 258 ? 14.539 7.277 -20.062 1 82.19 258 GLY B N 1
ATOM 4540 C CA . GLY B 1 258 ? 14.953 8.531 -20.672 1 82.19 258 GLY B CA 1
ATOM 4541 C C . GLY B 1 258 ? 14.906 8.5 -22.188 1 82.19 258 GLY B C 1
ATOM 4542 O O . GLY B 1 258 ? 14.961 9.547 -22.828 1 82.19 258 GLY B O 1
ATOM 4543 N N . GLY B 1 259 ? 14.859 7.328 -22.75 1 79 259 GLY B N 1
ATOM 4544 C CA . GLY B 1 259 ? 14.828 7.262 -24.203 1 79 259 GLY B CA 1
ATOM 4545 C C . GLY B 1 259 ? 15.086 5.867 -24.734 1 79 259 GLY B C 1
ATOM 4546 O O . GLY B 1 259 ? 15.539 4.984 -24 1 79 259 GLY B O 1
ATOM 4547 N N . GLY B 1 260 ? 14.539 5.719 -25.984 1 81.5 260 GLY B N 1
ATOM 4548 C CA . GLY B 1 260 ? 14.797 4.449 -26.656 1 81.5 260 GLY B CA 1
ATOM 4549 C C . GLY B 1 260 ? 13.609 3.506 -26.625 1 81.5 260 GLY B C 1
ATOM 4550 O O . GLY B 1 260 ? 12.477 3.938 -26.422 1 81.5 260 GLY B O 1
ATOM 4551 N N . PHE B 1 261 ? 13.945 2.254 -26.891 1 80.81 261 PHE B N 1
ATOM 4552 C CA . PHE B 1 261 ? 12.922 1.226 -27.016 1 80.81 261 PHE B CA 1
ATOM 4553 C C . PHE B 1 261 ? 12.258 0.954 -25.672 1 80.81 261 PHE B C 1
ATOM 4555 O O . PHE B 1 261 ? 11.031 0.947 -25.562 1 80.81 261 PHE B O 1
ATOM 4562 N N . TRP B 1 262 ? 13.031 0.834 -24.719 1 83.81 262 TRP B N 1
ATOM 4563 C CA . TRP B 1 262 ? 12.5 0.46 -23.422 1 83.81 262 TRP B CA 1
ATOM 4564 C C . TRP B 1 262 ? 11.727 1.617 -22.797 1 83.81 262 TRP B C 1
ATOM 4566 O O . TRP B 1 262 ? 10.781 1.401 -22.031 1 83.81 262 TRP B O 1
ATOM 4576 N N . SER B 1 263 ? 12.164 2.791 -23.094 1 87.88 263 SER B N 1
ATOM 4577 C CA . SER B 1 263 ? 11.414 3.953 -22.641 1 87.88 263 SER B CA 1
ATOM 4578 C C . SER B 1 263 ? 10.008 3.973 -23.219 1 87.88 263 SER B C 1
ATOM 4580 O O . SER B 1 263 ? 9.031 4.234 -22.516 1 87.88 263 SER B O 1
ATOM 4582 N N . ASN B 1 264 ? 9.953 3.652 -24.453 1 89.19 264 ASN B N 1
ATOM 4583 C CA . ASN B 1 264 ? 8.641 3.578 -25.094 1 89.19 264 ASN B CA 1
ATOM 4584 C C . ASN B 1 264 ? 7.816 2.42 -24.531 1 89.19 264 ASN B C 1
ATOM 4586 O O . ASN B 1 264 ? 6.602 2.543 -24.375 1 89.19 264 ASN B O 1
ATOM 4590 N N . TRP B 1 265 ? 8.484 1.372 -24.359 1 89.12 265 TRP B N 1
ATOM 4591 C CA . TRP B 1 265 ? 7.832 0.215 -23.766 1 89.12 265 TRP B CA 1
ATOM 4592 C C . TRP B 1 265 ? 7.238 0.574 -22.406 1 89.12 265 TRP B C 1
ATOM 4594 O O . TRP B 1 265 ? 6.117 0.169 -22.078 1 89.12 265 TRP B O 1
ATOM 4604 N N . PHE B 1 266 ? 7.945 1.359 -21.703 1 91.69 266 PHE B N 1
ATOM 4605 C CA . PHE B 1 266 ? 7.523 1.729 -20.359 1 91.69 266 PHE B CA 1
ATOM 4606 C C . PHE B 1 266 ? 6.398 2.76 -20.406 1 91.69 266 PHE B C 1
ATOM 4608 O O . PHE B 1 266 ? 5.336 2.553 -19.828 1 91.69 266 PHE B O 1
ATOM 4615 N N . TRP B 1 267 ? 6.547 3.783 -21.125 1 92.06 267 TRP B N 1
ATOM 4616 C CA . TRP B 1 267 ? 5.605 4.898 -21.094 1 92.06 267 TRP B CA 1
ATOM 4617 C C . TRP B 1 267 ? 4.332 4.551 -21.859 1 92.06 267 TRP B C 1
ATOM 4619 O O . TRP B 1 267 ? 3.225 4.785 -21.375 1 92.06 267 TRP B O 1
ATOM 4629 N N . PHE B 1 268 ? 4.453 3.984 -22.906 1 91.5 268 PHE B N 1
ATOM 4630 C CA . PHE B 1 268 ? 3.275 3.678 -23.719 1 91.5 268 PHE B CA 1
ATOM 4631 C C . PHE B 1 268 ? 2.689 2.326 -23.328 1 91.5 268 PHE B C 1
ATOM 4633 O O . PHE B 1 268 ? 1.469 2.166 -23.266 1 91.5 268 PHE B O 1
ATOM 4640 N N . GLY B 1 269 ? 3.484 1.414 -23.141 1 90.81 269 GLY B N 1
ATOM 4641 C CA . GLY B 1 269 ? 3.016 0.074 -22.828 1 90.81 269 GLY B CA 1
ATOM 4642 C C . GLY B 1 269 ? 2.543 -0.069 -21.391 1 90.81 269 GLY B C 1
ATOM 4643 O O . GLY B 1 269 ? 1.367 -0.344 -21.141 1 90.81 269 GLY B O 1
ATOM 4644 N N . VAL B 1 270 ? 3.471 0.184 -20.484 1 91.94 270 VAL B N 1
ATOM 4645 C CA . VAL B 1 270 ? 3.188 -0.06 -19.078 1 91.94 270 VAL B CA 1
ATOM 4646 C C . VAL B 1 270 ? 2.285 1.045 -18.531 1 91.94 270 VAL B C 1
ATOM 4648 O O . VAL B 1 270 ? 1.199 0.771 -18.016 1 91.94 270 VAL B O 1
ATOM 4651 N N . VAL B 1 271 ? 2.646 2.277 -18.719 1 92.69 271 VAL B N 1
ATOM 4652 C CA . VAL B 1 271 ? 1.969 3.387 -18.062 1 92.69 271 VAL B CA 1
ATOM 4653 C C . VAL B 1 271 ? 0.687 3.732 -18.812 1 92.69 271 VAL B C 1
ATOM 4655 O O . VAL B 1 271 ? -0.401 3.734 -18.234 1 92.69 271 VAL B O 1
ATOM 4658 N N . LEU B 1 272 ? 0.745 3.941 -20.016 1 92 272 LEU B N 1
ATOM 4659 C CA . LEU B 1 272 ? -0.42 4.387 -20.781 1 92 272 LEU B CA 1
ATOM 4660 C C . LEU B 1 272 ? -1.412 3.244 -20.969 1 92 272 LEU B C 1
ATOM 4662 O O . LEU B 1 272 ? -2.545 3.312 -20.484 1 92 272 LEU B O 1
ATOM 4666 N N . ILE B 1 273 ? -0.995 2.193 -21.578 1 90.5 273 ILE B N 1
ATOM 4667 C CA . ILE B 1 273 ? -1.873 1.084 -21.938 1 90.5 273 ILE B CA 1
ATOM 4668 C C . ILE B 1 273 ? -2.217 0.275 -20.688 1 90.5 273 ILE B C 1
ATOM 4670 O O . ILE B 1 273 ? -3.363 -0.138 -20.5 1 90.5 273 ILE B O 1
ATOM 4674 N N . GLY B 1 274 ? -1.332 0.118 -19.875 1 90.12 274 GLY B N 1
ATOM 4675 C CA . GLY B 1 274 ? -1.517 -0.782 -18.75 1 90.12 274 GLY B CA 1
ATOM 4676 C C . GLY B 1 274 ? -2.195 -0.122 -17.562 1 90.12 274 GLY B C 1
ATOM 4677 O O . GLY B 1 274 ? -2.877 -0.789 -16.781 1 90.12 274 GLY B O 1
ATOM 4678 N N . MET B 1 275 ? -1.93 1.175 -17.406 1 91.94 275 MET B N 1
ATOM 4679 C CA . MET B 1 275 ? -2.408 1.786 -16.172 1 91.94 275 MET B CA 1
ATOM 4680 C C . MET B 1 275 ? -3.361 2.939 -16.469 1 91.94 275 MET B C 1
ATOM 4682 O O . MET B 1 275 ? -4.539 2.887 -16.109 1 91.94 275 MET B O 1
ATOM 4686 N N . LEU B 1 276 ? -3.014 3.875 -17.25 1 91.19 276 LEU B N 1
ATOM 4687 C CA . LEU B 1 276 ? -3.789 5.098 -17.422 1 91.19 276 LEU B CA 1
ATOM 4688 C C . LEU B 1 276 ? -5.039 4.836 -18.25 1 91.19 276 LEU B C 1
ATOM 4690 O O . LEU B 1 276 ? -6.117 5.344 -17.938 1 91.19 276 LEU B O 1
ATOM 4694 N N . LEU B 1 277 ? -4.898 4.113 -19.281 1 90.12 277 LEU B N 1
ATOM 4695 C CA . LEU B 1 277 ? -6.035 3.855 -20.156 1 90.12 277 LEU B CA 1
ATOM 4696 C C . LEU B 1 277 ? -7.137 3.105 -19.422 1 90.12 277 LEU B C 1
ATOM 4698 O O . LEU B 1 277 ? -8.297 3.518 -19.438 1 90.12 277 LEU B O 1
ATOM 4702 N N . PRO B 1 278 ? -6.812 2.07 -18.797 1 88.5 278 PRO B N 1
ATOM 4703 C CA . PRO B 1 278 ? -7.859 1.385 -18.031 1 88.5 278 PRO B CA 1
ATOM 4704 C C . PRO B 1 278 ? -8.469 2.268 -16.953 1 88.5 278 PRO B C 1
ATOM 4706 O O . PRO B 1 278 ? -9.68 2.221 -16.719 1 88.5 278 PRO B O 1
ATOM 4709 N N . LEU B 1 279 ? -7.699 3.059 -16.312 1 86.31 279 LEU B N 1
ATOM 4710 C CA . LEU B 1 279 ? -8.188 3.947 -15.266 1 86.31 279 LEU B CA 1
ATOM 4711 C C . LEU B 1 279 ? -9.133 5 -15.844 1 86.31 279 LEU B C 1
ATOM 4713 O O . LEU B 1 279 ? -10.188 5.281 -15.273 1 86.31 279 LEU B O 1
ATOM 4717 N N . THR B 1 280 ? -8.734 5.551 -16.938 1 86.31 280 THR B N 1
ATOM 4718 C CA . THR B 1 280 ? -9.531 6.598 -17.562 1 86.31 280 THR B CA 1
ATOM 4719 C C . THR B 1 280 ? -10.828 6.02 -18.125 1 86.31 280 THR B C 1
ATOM 4721 O O . THR B 1 280 ? -11.891 6.637 -18.016 1 86.31 280 THR B O 1
ATOM 4724 N N . LEU B 1 281 ? -10.75 4.875 -18.719 1 83.5 281 LEU B N 1
ATOM 4725 C CA . LEU B 1 281 ? -11.938 4.23 -19.266 1 83.5 281 LEU B CA 1
ATOM 4726 C C . LEU B 1 281 ? -12.938 3.891 -18.172 1 83.5 281 LEU B C 1
ATOM 4728 O O . LEU B 1 281 ? -14.141 4.059 -18.344 1 83.5 281 LEU B O 1
ATOM 4732 N N . ASN B 1 282 ? -12.406 3.492 -17.062 1 81 282 ASN B N 1
ATOM 4733 C CA . ASN B 1 282 ? -13.273 3.168 -15.93 1 81 282 ASN B CA 1
ATOM 4734 C C . ASN B 1 282 ? -13.898 4.422 -15.328 1 81 282 ASN B C 1
ATOM 4736 O O . ASN B 1 282 ? -15.008 4.371 -14.797 1 81 282 ASN B O 1
ATOM 4740 N N . ALA B 1 283 ? -13.242 5.512 -15.445 1 76.44 283 ALA B N 1
ATOM 4741 C CA . ALA B 1 283 ? -13.711 6.758 -14.844 1 76.44 283 ALA B CA 1
ATOM 4742 C C . ALA B 1 283 ? -14.719 7.461 -15.758 1 76.44 283 ALA B C 1
ATOM 4744 O O . ALA B 1 283 ? -15.656 8.102 -15.273 1 76.44 283 ALA B O 1
ATOM 4745 N N . VAL B 1 284 ? -14.609 7.348 -17.047 1 77.88 284 VAL B N 1
ATOM 4746 C CA . VAL B 1 284 ? -15.383 8.164 -17.969 1 77.88 284 VAL B CA 1
ATOM 4747 C C . VAL B 1 284 ? -16.562 7.363 -18.516 1 77.88 284 VAL B C 1
ATOM 4749 O O . VAL B 1 284 ? -17.594 7.93 -18.875 1 77.88 284 VAL B O 1
ATOM 4752 N N . THR B 1 285 ? -16.422 6.07 -18.531 1 76.38 285 THR B N 1
ATOM 4753 C CA . THR B 1 285 ? -17.453 5.277 -19.188 1 76.38 285 THR B CA 1
ATOM 4754 C C . THR B 1 285 ? -18.688 5.152 -18.281 1 76.38 285 THR B C 1
ATOM 4756 O O . THR B 1 285 ? -18.562 4.82 -17.109 1 76.38 285 THR B O 1
ATOM 4759 N N . PRO B 1 286 ? -19.781 5.543 -18.875 1 73.5 286 PRO B N 1
ATOM 4760 C CA . PRO B 1 286 ? -21.031 5.457 -18.125 1 73.5 286 PRO B CA 1
ATOM 4761 C C . PRO B 1 286 ? -21.328 4.039 -17.641 1 73.5 286 PRO B C 1
ATOM 4763 O O . PRO B 1 286 ? -20.812 3.068 -18.188 1 73.5 286 PRO B O 1
ATOM 4766 N N . ASN B 1 287 ? -22.062 3.893 -16.609 1 71.88 287 ASN B N 1
ATOM 4767 C CA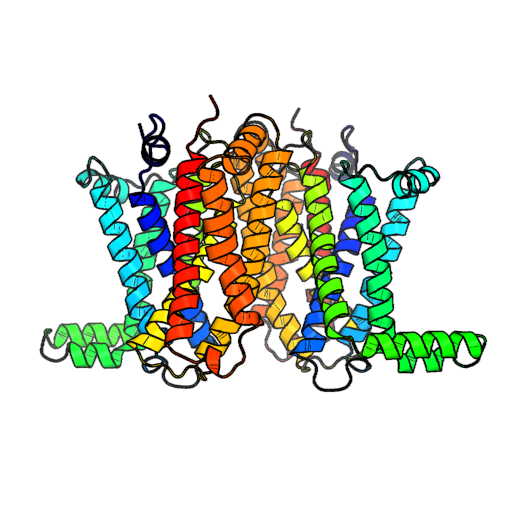 . ASN B 1 287 ? -22.406 2.648 -15.922 1 71.88 287 ASN B CA 1
ATOM 4768 C C . ASN B 1 287 ? -23.078 1.659 -16.859 1 71.88 287 ASN B C 1
ATOM 4770 O O . ASN B 1 287 ? -22.922 0.446 -16.719 1 71.88 287 ASN B O 1
ATOM 4774 N N . GLU B 1 288 ? -23.719 2.131 -17.906 1 71 288 GLU B N 1
ATOM 4775 C CA . GLU B 1 288 ? -24.469 1.258 -18.812 1 71 288 GLU B CA 1
ATOM 4776 C C . GLU B 1 288 ? -23.531 0.448 -19.703 1 71 288 GLU B C 1
ATOM 4778 O O . GLU B 1 288 ? -23.781 -0.72 -19.984 1 71 288 GLU B O 1
ATOM 4783 N N . VAL B 1 289 ? -22.469 1.066 -20.078 1 70.88 289 VAL B N 1
ATOM 4784 C CA . VAL B 1 289 ? -21.516 0.42 -20.984 1 70.88 289 VAL B CA 1
ATOM 4785 C C . VAL B 1 289 ? -20.516 -0.396 -20.172 1 70.88 289 VAL B C 1
ATOM 4787 O O . VAL B 1 289 ? -19.953 -1.375 -20.688 1 70.88 289 VAL B O 1
ATOM 4790 N N . ARG B 1 290 ? -20.375 0.032 -19.016 1 69.56 290 ARG B N 1
ATOM 4791 C CA . ARG B 1 290 ? -19.359 -0.583 -18.156 1 69.56 290 ARG B CA 1
ATOM 4792 C C . ARG B 1 290 ? -19.703 -2.039 -17.859 1 69.56 290 ARG B C 1
ATOM 4794 O O . ARG B 1 290 ? -18.828 -2.828 -17.5 1 69.56 290 ARG B O 1
ATOM 4801 N N . HIS B 1 291 ? -20.922 -2.334 -18.188 1 69.88 291 HIS B N 1
ATOM 4802 C CA . HIS B 1 291 ? -21.359 -3.686 -17.844 1 69.88 291 HIS B CA 1
ATOM 4803 C C . HIS B 1 291 ? -21.438 -4.57 -19.094 1 69.88 291 HIS B C 1
ATOM 4805 O O . HIS B 1 291 ? -21.734 -5.762 -18.984 1 69.88 291 HIS B O 1
ATOM 4811 N N . ASN B 1 292 ? -20.984 -3.947 -20.125 1 79.69 292 ASN B N 1
ATOM 4812 C CA . ASN B 1 292 ? -20.953 -4.73 -21.344 1 79.69 292 ASN B CA 1
ATOM 4813 C C . ASN B 1 292 ? -19.75 -5.66 -21.391 1 79.69 292 ASN B C 1
ATOM 4815 O O . ASN B 1 292 ? -18.672 -5.301 -20.922 1 79.69 292 ASN B O 1
ATOM 4819 N N . GLY B 1 293 ? -19.984 -6.863 -21.875 1 80.88 293 GLY B N 1
ATOM 4820 C CA . GLY B 1 293 ? -18.938 -7.871 -21.953 1 80.88 293 GLY B CA 1
ATOM 4821 C C . GLY B 1 293 ? -17.719 -7.414 -22.75 1 80.88 293 GLY B C 1
ATOM 4822 O O . GLY B 1 293 ? -16.578 -7.688 -22.375 1 80.88 293 GLY B O 1
ATOM 4823 N N . SER B 1 294 ? -18.016 -6.75 -23.797 1 85.06 294 SER B N 1
ATOM 4824 C CA . SER B 1 294 ? -16.922 -6.281 -24.656 1 85.06 294 SER B CA 1
ATOM 4825 C C . SER B 1 294 ? -16.062 -5.242 -23.938 1 85.06 294 SER B C 1
ATOM 4827 O O . SER B 1 294 ? -14.844 -5.234 -24.078 1 85.06 294 SER B O 1
ATOM 4829 N N . TYR B 1 295 ? -16.703 -4.41 -23.266 1 85.12 295 TYR B N 1
ATOM 4830 C CA . TYR B 1 295 ? -15.992 -3.393 -22.5 1 85.12 295 TYR B CA 1
ATOM 4831 C C . TYR B 1 295 ? -15.109 -4.031 -21.438 1 85.12 295 TYR B C 1
ATOM 4833 O O . TYR B 1 295 ? -13.93 -3.691 -21.312 1 85.12 295 TYR B O 1
ATOM 4841 N N . ILE B 1 296 ? -15.664 -4.953 -20.797 1 84.19 296 ILE B N 1
ATOM 4842 C CA . ILE B 1 296 ? -14.93 -5.633 -19.734 1 84.19 296 ILE B CA 1
ATOM 4843 C C . ILE B 1 296 ? -13.75 -6.391 -20.328 1 84.19 296 ILE B C 1
ATOM 4845 O O . ILE B 1 296 ? -12.648 -6.383 -19.766 1 84.19 296 ILE B O 1
ATOM 4849 N N . PHE B 1 297 ? -13.992 -6.938 -21.422 1 88.88 297 PHE B N 1
ATOM 4850 C CA . PHE B 1 297 ? -12.938 -7.672 -22.094 1 88.88 297 PHE B CA 1
ATOM 4851 C C . PHE B 1 297 ? -11.781 -6.746 -22.453 1 88.88 297 PHE B C 1
ATOM 4853 O O . PHE B 1 297 ? -10.617 -7.062 -22.188 1 88.88 297 PHE B O 1
ATOM 4860 N N . ILE B 1 298 ? -12.055 -5.613 -22.953 1 89.62 298 ILE B N 1
ATOM 4861 C CA . ILE B 1 298 ? -11.031 -4.688 -23.422 1 89.62 298 ILE B CA 1
ATOM 4862 C C . ILE B 1 298 ? -10.258 -4.125 -22.234 1 89.62 298 ILE B C 1
ATOM 4864 O O . ILE B 1 298 ? -9.023 -4.148 -22.219 1 89.62 298 ILE B O 1
ATOM 4868 N N . VAL B 1 299 ? -10.938 -3.723 -21.281 1 87.62 299 VAL B N 1
ATOM 4869 C CA . VAL B 1 299 ? -10.32 -3.057 -20.141 1 87.62 299 VAL B CA 1
ATOM 4870 C C . VAL B 1 299 ? -9.469 -4.055 -19.359 1 87.62 299 VAL B C 1
ATOM 4872 O O . VAL B 1 299 ? -8.344 -3.738 -18.969 1 87.62 299 VAL B O 1
ATOM 4875 N N . THR B 1 300 ? -9.953 -5.211 -19.203 1 90.12 300 THR B N 1
ATOM 4876 C CA . THR B 1 300 ? -9.219 -6.207 -18.438 1 90.12 300 THR B CA 1
ATOM 4877 C C . THR B 1 300 ? -8.016 -6.715 -19.234 1 90.12 300 THR B C 1
ATOM 4879 O O . THR B 1 300 ? -6.957 -6.988 -18.656 1 90.12 300 THR B O 1
ATOM 4882 N N . THR B 1 301 ? -8.195 -6.816 -20.484 1 92.44 301 THR B N 1
ATOM 4883 C CA . THR B 1 301 ? -7.082 -7.246 -21.312 1 92.44 301 THR B CA 1
ATOM 4884 C C . THR B 1 301 ? -5.969 -6.199 -21.328 1 92.44 301 THR B C 1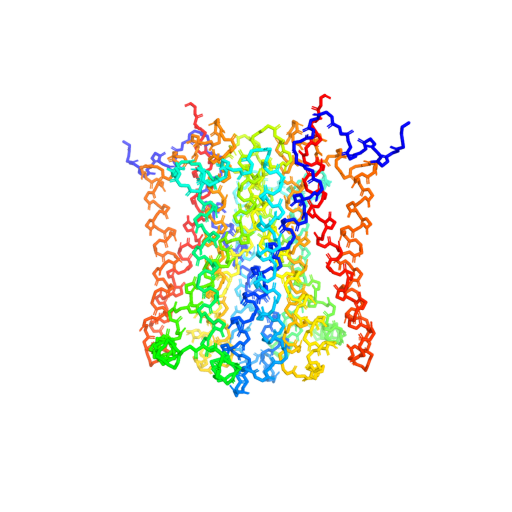
ATOM 4886 O O . THR B 1 301 ? -4.789 -6.547 -21.266 1 92.44 301 THR B O 1
ATOM 4889 N N . LEU B 1 302 ? -6.348 -5.016 -21.406 1 92.88 302 LEU B N 1
ATOM 4890 C CA . LEU B 1 302 ? -5.367 -3.939 -21.328 1 92.88 302 LEU B CA 1
ATOM 4891 C C . LEU B 1 302 ? -4.57 -4.008 -20.031 1 92.88 302 LEU B C 1
ATOM 4893 O O . LEU B 1 302 ? -3.346 -3.871 -20.047 1 92.88 302 LEU B O 1
ATOM 4897 N N . SER B 1 303 ? -5.254 -4.23 -18.969 1 92.5 303 SER B N 1
ATOM 4898 C CA . SER B 1 303 ? -4.598 -4.32 -17.672 1 92.5 303 SER B CA 1
ATOM 4899 C C . SER B 1 303 ? -3.65 -5.516 -17.609 1 92.5 303 SER B C 1
ATOM 4901 O O . SER B 1 303 ? -2.535 -5.402 -17.094 1 92.5 303 SER B O 1
ATOM 4903 N N . LEU B 1 304 ? -4.078 -6.621 -18.172 1 94.38 304 LEU B N 1
ATOM 4904 C CA . LEU B 1 304 ? -3.256 -7.828 -18.172 1 94.38 304 LEU B CA 1
ATOM 4905 C C . LEU B 1 304 ? -2.016 -7.645 -19.031 1 94.38 304 LEU B C 1
ATOM 4907 O O . LEU B 1 304 ? -0.911 -8.016 -18.641 1 94.38 304 LEU B O 1
ATOM 4911 N N . VAL B 1 305 ? -2.223 -7.074 -20.141 1 93.5 305 VAL B N 1
ATOM 4912 C CA . VAL B 1 305 ? -1.105 -6.812 -21.031 1 93.5 305 VAL B CA 1
ATOM 4913 C C . VAL B 1 305 ? -0.143 -5.82 -20.391 1 93.5 305 VAL B C 1
ATOM 4915 O O . VAL B 1 305 ? 1.077 -5.961 -20.5 1 93.5 305 VAL B O 1
ATOM 4918 N N . GLY B 1 306 ? -0.698 -4.855 -19.797 1 92.75 306 GLY B N 1
ATOM 4919 C CA . GLY B 1 306 ? 0.132 -3.885 -19.094 1 92.75 306 GLY B CA 1
ATOM 4920 C C . GLY B 1 306 ? 1.021 -4.512 -18.031 1 92.75 306 GLY B C 1
ATOM 4921 O O . GLY B 1 306 ? 2.195 -4.16 -17.922 1 92.75 306 GLY B O 1
ATOM 4922 N N . VAL B 1 307 ? 0.451 -5.391 -17.281 1 92.62 307 VAL B N 1
ATOM 4923 C CA . VAL B 1 307 ? 1.22 -6.039 -16.219 1 92.62 307 VAL B CA 1
ATOM 4924 C C . VAL B 1 307 ? 2.303 -6.922 -16.844 1 92.62 307 VAL B C 1
ATOM 4926 O O . VAL B 1 307 ? 3.418 -7 -16.328 1 92.62 307 VAL B O 1
ATOM 4929 N N . LEU B 1 308 ? 1.958 -7.562 -17.906 1 92 308 LEU B N 1
ATOM 4930 C CA . LEU B 1 308 ? 2.947 -8.367 -18.609 1 92 308 LEU B CA 1
ATOM 4931 C C . LEU B 1 308 ? 4.082 -7.492 -19.141 1 92 308 LEU B C 1
ATOM 4933 O O . LEU B 1 308 ? 5.254 -7.871 -19.062 1 92 308 LEU B O 1
ATOM 4937 N N . MET B 1 309 ? 3.711 -6.41 -19.641 1 92.19 309 MET B N 1
ATOM 4938 C CA . MET B 1 309 ? 4.723 -5.484 -20.141 1 92.19 309 MET B CA 1
ATOM 4939 C C . MET B 1 309 ? 5.578 -4.945 -19 1 92.19 309 MET B C 1
ATOM 4941 O O . MET B 1 309 ? 6.77 -4.691 -19.172 1 92.19 309 MET B O 1
ATOM 4945 N N . LEU B 1 310 ? 4.992 -4.746 -17.906 1 92.06 310 LEU B N 1
ATOM 4946 C CA . LEU B 1 310 ? 5.746 -4.297 -16.75 1 92.06 310 LEU B CA 1
ATOM 4947 C C . LEU B 1 310 ? 6.789 -5.332 -16.344 1 92.06 310 LEU B C 1
ATOM 4949 O O . LEU B 1 310 ? 7.941 -4.988 -16.078 1 92.06 310 LEU B O 1
ATOM 4953 N N . ARG B 1 311 ? 6.375 -6.562 -16.328 1 90.62 311 ARG B N 1
ATOM 4954 C CA . ARG B 1 311 ? 7.305 -7.625 -15.953 1 90.62 311 ARG B CA 1
ATOM 4955 C C . ARG B 1 311 ? 8.453 -7.719 -16.953 1 90.62 311 ARG B C 1
ATOM 4957 O O . ARG B 1 311 ? 9.609 -7.906 -16.562 1 90.62 311 ARG B O 1
ATOM 4964 N N . THR B 1 312 ? 8.117 -7.605 -18.156 1 88.19 312 THR B N 1
ATOM 4965 C CA . THR B 1 312 ? 9.133 -7.672 -19.203 1 88.19 312 THR B CA 1
ATOM 4966 C C . THR B 1 312 ? 10.078 -6.473 -19.109 1 88.19 312 THR B C 1
ATOM 4968 O O . THR B 1 312 ? 11.289 -6.613 -19.297 1 88.19 312 THR B O 1
ATOM 4971 N N . PHE B 1 313 ? 9.492 -5.402 -18.859 1 88.62 313 PHE B N 1
ATOM 4972 C CA . PHE B 1 313 ? 10.289 -4.191 -18.734 1 88.62 313 PHE B CA 1
ATOM 4973 C C . PHE B 1 313 ? 11.273 -4.309 -17.578 1 88.62 313 PHE B C 1
ATOM 4975 O O . PHE B 1 313 ? 12.461 -4.008 -17.734 1 88.62 313 PHE B O 1
ATOM 4982 N N . ILE B 1 314 ? 10.789 -4.715 -16.484 1 86.31 314 ILE B N 1
ATOM 4983 C CA . ILE B 1 314 ? 11.641 -4.809 -15.305 1 86.31 314 ILE B CA 1
ATOM 4984 C C . ILE B 1 314 ? 12.727 -5.852 -15.531 1 86.31 314 ILE B C 1
ATOM 4986 O O . ILE B 1 314 ? 13.883 -5.641 -15.164 1 86.31 314 ILE B O 1
ATOM 4990 N N . LEU B 1 315 ? 12.375 -6.867 -16.172 1 82.94 315 LEU B N 1
ATOM 4991 C CA . LEU B 1 315 ? 13.32 -7.957 -16.375 1 82.94 315 LEU B CA 1
ATOM 4992 C C . LEU B 1 315 ? 14.383 -7.574 -17.391 1 82.94 315 LEU B C 1
ATOM 4994 O O . LEU B 1 315 ? 15.578 -7.777 -17.156 1 82.94 315 LEU B O 1
ATOM 4998 N N . TYR B 1 316 ? 14.008 -6.965 -18.453 1 78.88 316 TYR B N 1
ATOM 4999 C CA . TYR B 1 316 ? 14.938 -6.703 -19.547 1 78.88 316 TYR B CA 1
ATOM 5000 C C . TYR B 1 316 ? 15.68 -5.391 -19.328 1 78.88 316 TYR B C 1
ATOM 5002 O O . TYR B 1 316 ? 16.906 -5.328 -19.469 1 78.88 316 TYR B O 1
ATOM 5010 N N . ALA B 1 317 ? 14.945 -4.418 -19.031 1 75.69 317 ALA B N 1
ATOM 5011 C CA . ALA B 1 317 ? 15.609 -3.139 -18.797 1 75.69 317 ALA B CA 1
ATOM 5012 C C . ALA B 1 317 ? 16.5 -3.203 -17.547 1 75.69 317 ALA B C 1
ATOM 5014 O O . ALA B 1 317 ? 17.5 -2.494 -17.469 1 75.69 317 ALA B O 1
ATOM 5015 N N . GLY B 1 318 ? 16.156 -4.043 -16.703 1 75.5 318 GLY B N 1
ATOM 5016 C CA . GLY B 1 318 ? 16.953 -4.199 -15.492 1 75.5 318 GLY B CA 1
ATOM 5017 C C . GLY B 1 318 ? 18.281 -4.887 -15.742 1 75.5 318 GLY B C 1
ATOM 5018 O O . GLY B 1 318 ? 19.219 -4.75 -14.953 1 75.5 318 GLY B O 1
ATOM 5019 N N . GLN B 1 319 ? 18.219 -5.633 -16.828 1 71.31 319 GLN B N 1
ATOM 5020 C CA . GLN B 1 319 ? 19.438 -6.371 -17.109 1 71.31 319 GLN B CA 1
ATOM 5021 C C . GLN B 1 319 ? 20.344 -5.582 -18.047 1 71.31 319 GLN B C 1
ATOM 5023 O O . GLN B 1 319 ? 21.469 -6.004 -18.328 1 71.31 319 GLN B O 1
ATOM 5028 N N . MET B 1 320 ? 19.812 -4.445 -18.438 1 66.38 320 MET B N 1
ATOM 5029 C CA . MET B 1 320 ? 20.656 -3.648 -19.328 1 66.38 320 MET B CA 1
ATOM 5030 C C . MET B 1 320 ? 21.75 -2.934 -18.531 1 66.38 320 MET B C 1
ATOM 5032 O O . MET B 1 320 ? 21.484 -2.301 -17.516 1 66.38 320 MET B O 1
ATOM 5036 N N . THR B 1 321 ? 22.875 -3.652 -18.188 1 57.53 321 THR B N 1
ATOM 5037 C CA . THR B 1 321 ? 24.016 -3.129 -17.453 1 57.53 321 THR B CA 1
ATOM 5038 C C . THR B 1 321 ? 24.641 -1.948 -18.188 1 57.53 321 THR B C 1
ATOM 5040 O O . THR B 1 321 ? 24.719 -1.951 -19.422 1 57.53 321 THR B O 1
ATOM 5043 N N . VAL B 1 322 ? 24.422 -0.68 -17.688 1 51.28 322 VAL B N 1
ATOM 5044 C CA . VAL B 1 322 ? 25.141 0.439 -18.281 1 51.28 322 VAL B CA 1
ATOM 5045 C C . VAL B 1 322 ? 26.641 0.157 -18.25 1 51.28 322 VAL B C 1
ATOM 5047 O O . VAL B 1 322 ? 27.219 -0.073 -17.188 1 51.28 322 VAL B O 1
ATOM 5050 N N . VAL B 1 323 ? 27.297 -0.612 -19.188 1 42.19 323 VAL B N 1
ATOM 5051 C CA . VAL B 1 323 ? 28.75 -0.555 -19.391 1 42.19 323 VAL B CA 1
ATOM 5052 C C . VAL B 1 323 ? 29.172 0.87 -19.75 1 42.19 323 VAL B C 1
ATOM 5054 O O . VAL B 1 323 ? 28.5 1.531 -20.547 1 42.19 323 VAL B O 1
#

Organism: NCBI:txid190893